Protein AF-0000000067761485 (afdb_homodimer)

Organism: Nicotiana tabacum (NCBI:txid4097)

Solvent-accessible surface area (backbone atoms only — not comparable to full-atom values): 23041 Å² total; per-residue (Å²): 137,83,84,80,79,81,81,82,82,84,79,76,82,77,78,78,77,75,72,77,78,75,75,75,73,74,71,74,75,68,74,68,75,71,76,64,80,69,80,56,74,63,83,71,89,63,51,71,66,57,36,44,76,72,41,30,45,80,42,67,62,71,76,93,59,56,58,68,50,45,39,50,38,38,38,71,71,69,41,77,80,68,60,59,71,55,48,50,51,26,56,70,44,40,75,46,44,23,32,30,28,34,59,90,77,69,37,60,41,24,35,31,33,29,26,37,30,79,41,52,40,35,37,49,44,72,75,42,47,27,75,93,56,56,94,72,54,50,56,57,43,32,49,42,52,45,52,28,52,44,36,71,62,55,38,74,41,43,33,36,76,36,52,64,89,50,44,75,68,42,40,84,74,31,35,35,69,35,63,95,54,28,38,28,28,34,59,43,81,69,74,74,68,79,120,136,85,83,80,79,81,84,83,84,82,78,77,83,77,78,80,76,74,72,77,77,76,75,74,73,74,71,73,76,70,76,68,74,70,78,65,78,69,79,56,74,60,81,73,90,63,52,71,66,59,35,43,76,72,40,29,44,82,41,68,63,71,75,91,57,56,58,69,50,46,40,49,38,39,39,71,72,70,41,77,79,67,60,58,70,54,49,52,50,26,57,71,44,40,74,45,43,21,31,29,27,34,60,91,77,71,38,60,40,25,35,31,34,28,26,36,28,80,39,52,39,35,36,51,45,73,75,43,48,27,74,93,54,57,93,72,55,49,56,57,44,32,48,43,53,42,52,29,52,43,36,71,62,56,38,73,40,43,32,36,74,36,52,65,89,50,45,76,68,40,38,85,74,32,34,35,69,36,63,95,54,27,37,27,28,35,58,44,83,70,74,74,67,78,122

Radius of gyration: 32.7 Å; Cα contacts (8 Å, |Δi|>4): 591; chains: 2; bounding box: 70×123×122 Å

Foldseek 3Di:
DDDPPDDDDDPDDPPPPPPPPPPPPPPPPPPPPPPDLPPLAQDAPADQVNCVVVQKHKDKACPLADQVLLQVQCVQVPHDRDDSVVVVVVRVQFDIKMWMARRVVRGTFFIKTWHDDLEAEIEIDDGTGRPVPPPPCRSVNGLNVRSSVCVVSVYDYYYYDDDPVCPVVCVVSPDDPCVVNNDDDDDDPPPPPPD/DPDPPDDDDDPDDPPPPPDPDPPPPPPPPPPPPPPDLPPLAQDAPADQVNCVVVQKHKDKACPLADQVLLQVQCVQVPHDRDDSVVVVVVRVQFDIKMWMARRVVRGTFFIKTWHDDLEAEIEIDDTTGRPVPPPPCRSVNGLNVRSSVCVVSVHDYYYYDDDPVCPVVCVVSPDDPCVVNNDDDDDDPPPPPPD

Secondary structure (DSSP, 8-state):
-----------------------------------------PPPSS-HHHHHHTTEEEE-SSTT--HHHHHHHHHHTTPPP--HHHHHHHHHT-SEEEEEEETTTTEEEEEEEEEE-SSSEEEEEEEEE-GGGTTSSHHHHHHHHHHHHHHHTT--EEEEEE-GGGHHHHGGGTEEESGGG-EEEEE--------/-----------------------------------------PPPSS-HHHHHHTTEEEE-SSTT--HHHHHHHHHHTTPPP--HHHHHHHHHT-SEEEEEEETTTTEEEEEEEEEE-SSSEEEEEEEEE-GGGTTSSHHHHHHHHHHHHHHHTT--EEEEEE-GGGHHHHGGGTEEESGGG-EEEEE--------

InterPro domains:
  IPR000182 GNAT domain [PF00583] (82-175)
  IPR000182 GNAT domain [PS51186] (57-193)
  IPR016181 Acyl-CoA N-acyltransferase [SSF55729] (62-179)
  IPR045039 Acetyltransferase NSI-like [PTHR43626] (25-191)

Nearest PDB structures (foldseek):
  7dal-assembly1_B  TM=9.305E-01  e=1.014E-16  Oryza sativa Japonica Group
  7daj-assembly1_B  TM=9.075E-01  e=1.014E-16  Oryza sativa Japonica Group
  7dai-assembly1_A-2  TM=9.243E-01  e=6.269E-16  Oryza sativa Japonica Group
  7dai-assembly2_C  TM=9.162E-01  e=4.833E-16  Oryza sativa Japonica Group
  6k5m-assembly1_A  TM=9.136E-01  e=2.302E-15  Oryza sativa Japonica Group

Sequence (390 aa):
MLLYNPISTHLPPTPLTLKPTTHHHHQNVTVSSQYQPIPTTVNISISDESLKSKGFNLHRSITNLNLDHLNSVFVAVGFPRRDTTKIQLALENTDSLAWIEYEKTKRPVAFARATGDGVFNAIIWDVVVDPNFQGIGLGKAVMERLVTELLEKGISNIALYSEPRVLGFYRPLGFVADPDGIRGMVYSRKKKKNRMLLYNPISTHLPPTPLTLKPTTHHHHQNVTVSSQYQPIPTTVNISISDESLKSKGFNLHRSITNLNLDHLNSVFVAVGFPRRDTTKIQLALENTDSLAWIEYEKTKRPVAFARATGDGVFNAIIWDVVVDPNFQGIGLGKAVMERLVTELLEKGISNIALYSEPRVLGFYRPLGFVADPDGIRGMVYSRKKKKNR

Structure (mmCIF, N/CA/C/O backbone):
data_AF-0000000067761485-model_v1
#
loop_
_entity.id
_entity.type
_entity.pdbx_description
1 polymer 'Uncharacterized N-acetyltransferase ycf52-like'
#
loop_
_atom_site.group_PDB
_atom_site.id
_atom_site.type_symbol
_atom_site.label_atom_id
_atom_site.label_alt_id
_atom_site.label_comp_id
_atom_site.label_asym_id
_atom_site.label_entity_id
_atom_site.label_seq_id
_atom_site.pdbx_PDB_ins_code
_atom_site.Cartn_x
_atom_site.Cartn_y
_atom_site.Cartn_z
_atom_site.occupancy
_atom_site.B_iso_or_equiv
_atom_site.auth_seq_id
_atom_site.auth_comp_id
_atom_site.auth_asym_id
_atom_site.auth_atom_id
_atom_site.pdbx_PDB_model_num
ATOM 1 N N . MET A 1 1 ? -43.531 90.25 -30.109 1 25.42 1 MET A N 1
ATOM 2 C CA . MET A 1 1 ? -44.312 89.812 -28.953 1 25.42 1 MET A CA 1
ATOM 3 C C . MET A 1 1 ? -44.219 88.312 -28.75 1 25.42 1 MET A C 1
ATOM 5 O O . MET A 1 1 ? -44.844 87.562 -29.453 1 25.42 1 MET A O 1
ATOM 9 N N . LEU A 1 2 ? -43 87.812 -28.594 1 27.84 2 LEU A N 1
ATOM 10 C CA . LEU A 1 2 ? -42.344 86.5 -28.812 1 27.84 2 LEU A CA 1
ATOM 11 C C . LEU A 1 2 ? -42.812 85.5 -27.781 1 27.84 2 LEU A C 1
ATOM 13 O O . LEU A 1 2 ? -42.719 85.75 -26.578 1 27.84 2 LEU A O 1
ATOM 17 N N . LEU A 1 3 ? -43.719 84.5 -28.078 1 25.3 3 LEU A N 1
ATOM 18 C CA . LEU A 1 3 ? -44.625 83.562 -27.438 1 25.3 3 LEU A CA 1
ATOM 19 C C . LEU A 1 3 ? -43.812 82.5 -26.656 1 25.3 3 LEU A C 1
ATOM 21 O O . LEU A 1 3 ? -42.906 81.875 -27.188 1 25.3 3 LEU A O 1
ATOM 25 N N . TYR A 1 4 ? -43.625 82.5 -25.25 1 27.23 4 TYR A N 1
ATOM 26 C CA . TYR A 1 4 ? -42.938 81.875 -24.109 1 27.23 4 TYR A CA 1
ATOM 27 C C . TYR A 1 4 ? -43.438 80.5 -23.844 1 27.23 4 TYR A C 1
ATOM 29 O O . TYR A 1 4 ? -44.469 80.312 -23.219 1 27.23 4 TYR A O 1
ATOM 37 N N . ASN A 1 5 ? -43.406 79.562 -24.844 1 27.47 5 ASN A N 1
ATOM 38 C CA . ASN A 1 5 ? -44.125 78.25 -24.672 1 27.47 5 ASN A CA 1
ATOM 39 C C . ASN A 1 5 ? -43.562 77.438 -23.5 1 27.47 5 ASN A C 1
ATOM 41 O O . ASN A 1 5 ? -42.344 77.25 -23.422 1 27.47 5 ASN A O 1
ATOM 45 N N . PRO A 1 6 ? -44.281 77.188 -22.359 1 28.16 6 PRO A N 1
ATOM 46 C CA . PRO A 1 6 ? -43.969 76.688 -21.016 1 28.16 6 PRO A CA 1
ATOM 47 C C . PRO A 1 6 ? -43.625 75.188 -21 1 28.16 6 PRO A C 1
ATOM 49 O O . PRO A 1 6 ? -44.406 74.375 -21.484 1 28.16 6 PRO A O 1
ATOM 52 N N . ILE A 1 7 ? -42.438 74.688 -21.234 1 29.56 7 ILE A N 1
ATOM 53 C CA . ILE A 1 7 ? -41.938 73.375 -21.469 1 29.56 7 ILE A CA 1
ATOM 54 C C . ILE A 1 7 ? -42.188 72.5 -20.234 1 29.56 7 ILE A C 1
ATOM 56 O O . ILE A 1 7 ? -41.75 72.812 -19.125 1 29.56 7 ILE A O 1
ATOM 60 N N . SER A 1 8 ? -43.25 71.688 -20.266 1 24.09 8 SER A N 1
ATOM 61 C CA . SER A 1 8 ? -43.938 70.875 -19.266 1 24.09 8 SER A CA 1
ATOM 62 C C . SER A 1 8 ? -42.969 70 -18.516 1 24.09 8 SER A C 1
ATOM 64 O O . SER A 1 8 ? -41.844 69.812 -18.938 1 24.09 8 SER A O 1
ATOM 66 N N . THR A 1 9 ? -43.438 68.688 -18.094 1 26.67 9 THR A N 1
ATOM 67 C CA . THR A 1 9 ? -43.75 67.938 -16.875 1 26.67 9 THR A CA 1
ATOM 68 C C . THR A 1 9 ? -42.625 66.938 -16.594 1 26.67 9 THR A C 1
ATOM 70 O O . THR A 1 9 ? -42.031 66.375 -17.531 1 26.67 9 THR A O 1
ATOM 73 N N . HIS A 1 10 ? -42.062 66.875 -15.391 1 27.86 10 HIS A N 1
ATOM 74 C CA . HIS A 1 10 ? -41 66.25 -14.633 1 27.86 10 HIS A CA 1
ATOM 75 C C . HIS A 1 10 ? -41.219 64.75 -14.484 1 27.86 10 HIS A C 1
ATOM 77 O O . HIS A 1 10 ? -42.188 64.312 -13.898 1 27.86 10 HIS A O 1
ATOM 83 N N . LEU A 1 11 ? -41.031 63.875 -15.523 1 31.2 11 LEU A N 1
ATOM 84 C CA . LEU A 1 11 ? -41.312 62.438 -15.422 1 31.2 11 LEU A CA 1
ATOM 85 C C . LEU A 1 11 ? -40.5 61.812 -14.281 1 31.2 11 LEU A C 1
ATOM 87 O O . LEU A 1 11 ? -39.312 62.094 -14.117 1 31.2 11 LEU A O 1
ATOM 91 N N . PRO A 1 12 ? -41.156 61.281 -13.211 1 31.52 12 PRO A N 1
ATOM 92 C CA . PRO A 1 12 ? -40.562 60.812 -11.961 1 31.52 12 PRO A CA 1
ATOM 93 C C . PRO A 1 12 ? -39.625 59.625 -12.156 1 31.52 12 PRO A C 1
ATOM 95 O O . PRO A 1 12 ? -39.812 58.844 -13.109 1 31.52 12 PRO A O 1
ATOM 98 N N . PRO A 1 13 ? -38.406 59.562 -11.695 1 29.45 13 PRO A N 1
ATOM 99 C CA . PRO A 1 13 ? -37.375 58.562 -11.914 1 29.45 13 PRO A CA 1
ATOM 100 C C . PRO A 1 13 ? -37.75 57.188 -11.32 1 29.45 13 PRO A C 1
ATOM 102 O O . PRO A 1 13 ? -38.344 57.156 -10.242 1 29.45 13 PRO A O 1
ATOM 105 N N . THR A 1 14 ? -38.344 56.219 -12.062 1 31.34 14 THR A N 1
ATOM 106 C CA . THR A 1 14 ? -38.75 54.875 -11.617 1 31.34 14 THR A CA 1
ATOM 107 C C . THR A 1 14 ? -37.625 54.156 -10.914 1 31.34 14 THR A C 1
ATOM 109 O O . THR A 1 14 ? -36.5 54.062 -11.445 1 31.34 14 THR A O 1
ATOM 112 N N . PRO A 1 15 ? -37.688 54 -9.594 1 31.09 15 PRO A N 1
ATOM 113 C CA . PRO A 1 15 ? -36.625 53.406 -8.781 1 31.09 15 PRO A CA 1
ATOM 114 C C . PRO A 1 15 ? -36.312 51.969 -9.172 1 31.09 15 PRO A C 1
ATOM 116 O O . PRO A 1 15 ? -37.25 51.188 -9.453 1 31.09 15 PRO A O 1
ATOM 119 N N . LEU A 1 16 ? -35.312 51.688 -9.93 1 30.55 16 LEU A N 1
ATOM 120 C CA . LEU A 1 16 ? -34.844 50.344 -10.336 1 30.55 16 LEU A CA 1
ATOM 121 C C . LEU A 1 16 ? -34.625 49.469 -9.117 1 30.55 16 LEU A C 1
ATOM 123 O O . LEU A 1 16 ? -33.812 49.781 -8.242 1 30.55 16 LEU A O 1
ATOM 127 N N . THR A 1 17 ? -35.688 48.812 -8.617 1 26.38 17 THR A N 1
ATOM 128 C CA . THR A 1 17 ? -35.594 47.875 -7.52 1 26.38 17 THR A CA 1
ATOM 129 C C . THR A 1 17 ? -34.594 46.75 -7.848 1 26.38 17 THR A C 1
ATOM 131 O O . THR A 1 17 ? -34.719 46.094 -8.875 1 26.38 17 THR A O 1
ATOM 134 N N . LEU A 1 18 ? -33.375 46.906 -7.566 1 26.84 18 LEU A N 1
ATOM 135 C CA . LEU A 1 18 ? -32.344 45.875 -7.699 1 26.84 18 LEU A CA 1
ATOM 136 C C . LEU A 1 18 ? -32.75 44.594 -7.02 1 26.84 18 LEU A C 1
ATOM 138 O O . LEU A 1 18 ? -33.094 44.562 -5.832 1 26.84 18 LEU A O 1
ATOM 142 N N . LYS A 1 19 ? -33.375 43.688 -7.773 1 30.88 19 LYS A N 1
ATOM 143 C CA . LYS A 1 19 ? -33.719 42.344 -7.258 1 30.88 19 LYS A CA 1
ATOM 144 C C . LYS A 1 19 ? -32.531 41.719 -6.559 1 30.88 19 LYS A C 1
ATOM 146 O O . LYS A 1 19 ? -31.438 41.688 -7.098 1 30.88 19 LYS A O 1
ATOM 151 N N . PRO A 1 20 ? -32.625 41.594 -5.262 1 26.75 20 PRO A N 1
ATOM 152 C CA . PRO A 1 20 ? -31.562 40.938 -4.527 1 26.75 20 PRO A CA 1
ATOM 153 C C . PRO A 1 20 ? -31.141 39.625 -5.172 1 26.75 20 PRO A C 1
ATOM 155 O O . PRO A 1 20 ? -31.938 38.969 -5.871 1 26.75 20 PRO A O 1
ATOM 158 N N . THR A 1 21 ? -29.812 39.5 -5.551 1 28.03 21 THR A N 1
ATOM 159 C CA . THR A 1 21 ? -29.141 38.312 -6.059 1 28.03 21 THR A CA 1
ATOM 160 C C . THR A 1 21 ? -29.547 37.094 -5.262 1 28.03 21 THR A C 1
ATOM 162 O O . THR A 1 21 ? -29.594 37.125 -4.031 1 28.03 21 THR A O 1
ATOM 165 N N . THR A 1 22 ? -30.281 36.219 -5.941 1 28.34 22 THR A N 1
ATOM 166 C CA . THR A 1 22 ? -30.703 34.875 -5.551 1 28.34 22 THR A CA 1
ATOM 167 C C . THR A 1 22 ? -29.594 34.156 -4.77 1 28.34 22 THR A C 1
ATOM 169 O O . THR A 1 22 ? -28.422 34.219 -5.164 1 28.34 22 THR A O 1
ATOM 172 N N . HIS A 1 23 ? -29.781 34.156 -3.459 1 26.48 23 HIS A N 1
ATOM 173 C CA . HIS A 1 23 ? -29 33.281 -2.592 1 26.48 23 HIS A CA 1
ATOM 174 C C . HIS A 1 23 ? -28.797 31.906 -3.234 1 26.48 23 HIS A C 1
ATOM 176 O O . HIS A 1 23 ? -29.75 31.25 -3.645 1 26.48 23 HIS A O 1
ATOM 182 N N . HIS A 1 24 ? -27.703 31.781 -4.027 1 27.67 24 HIS A N 1
ATOM 183 C CA . HIS A 1 24 ? -27.312 30.453 -4.461 1 27.67 24 HIS A CA 1
ATOM 184 C C . HIS A 1 24 ? -27.406 29.438 -3.318 1 27.67 24 HIS A C 1
ATOM 186 O O . HIS A 1 24 ? -26.828 29.656 -2.25 1 27.67 24 HIS A O 1
ATOM 192 N N . HIS A 1 25 ? -28.594 28.891 -3.143 1 26.94 25 HIS A N 1
ATOM 193 C CA . HIS A 1 25 ? -28.703 27.703 -2.285 1 26.94 25 HIS A CA 1
ATOM 194 C C . HIS A 1 25 ? -27.516 26.766 -2.471 1 26.94 25 HIS A C 1
ATOM 196 O O . HIS A 1 25 ? -27.219 26.344 -3.594 1 26.94 25 HIS A O 1
ATOM 202 N N . HIS A 1 26 ? -26.453 27 -1.711 1 24.78 26 HIS A N 1
ATOM 203 C CA . HIS A 1 26 ? -25.469 25.938 -1.562 1 24.78 26 HIS A CA 1
ATOM 204 C C . HIS A 1 26 ? -26.141 24.594 -1.338 1 24.78 26 HIS A C 1
ATOM 206 O O . HIS A 1 26 ? -26.781 24.375 -0.309 1 24.78 26 HIS A O 1
ATOM 212 N N . GLN A 1 27 ? -26.734 24.062 -2.416 1 26.06 27 GLN A N 1
ATOM 213 C CA . GLN A 1 27 ? -27.109 22.672 -2.246 1 26.06 27 GLN A CA 1
ATOM 214 C C . GLN A 1 27 ? -26.016 21.891 -1.521 1 26.06 27 GLN A C 1
ATOM 216 O O . GLN A 1 27 ? -24.859 21.891 -1.953 1 26.06 27 GLN A O 1
ATOM 221 N N . ASN A 1 28 ? -26.141 21.828 -0.253 1 23.7 28 ASN A N 1
ATOM 222 C CA . ASN A 1 28 ? -25.375 20.859 0.53 1 23.7 28 ASN A CA 1
ATOM 223 C C . ASN A 1 28 ? -25.359 19.5 -0.137 1 23.7 28 ASN A C 1
ATOM 225 O O . ASN A 1 28 ? -26.391 18.828 -0.243 1 23.7 28 ASN A O 1
ATOM 229 N N . VAL A 1 29 ? -24.594 19.406 -1.19 1 27.92 29 VAL A N 1
ATOM 230 C CA . VAL A 1 29 ? -24.391 18.031 -1.651 1 27.92 29 VAL A CA 1
ATOM 231 C C . VAL A 1 29 ? -23.984 17.156 -0.479 1 27.92 29 VAL A C 1
ATOM 233 O O . VAL A 1 29 ? -22.875 17.297 0.059 1 27.92 29 VAL A O 1
ATOM 236 N N . THR A 1 30 ? -24.938 16.859 0.343 1 25.34 30 THR A N 1
ATOM 237 C CA . THR A 1 30 ? -24.703 15.773 1.286 1 25.34 30 THR A CA 1
ATOM 238 C C . THR A 1 30 ? -24.125 14.555 0.574 1 25.34 30 THR A C 1
ATOM 240 O O . THR A 1 30 ? -24.781 13.977 -0.3 1 25.34 30 THR A O 1
ATOM 243 N N . VAL A 1 31 ? -22.922 14.555 0.297 1 27.22 31 VAL A N 1
ATOM 244 C CA . VAL A 1 31 ? -22.297 13.281 -0.046 1 27.22 31 VAL A CA 1
ATOM 245 C C . VAL A 1 31 ? -22.703 12.219 0.979 1 27.22 31 VAL A C 1
ATOM 247 O O . VAL A 1 31 ? -22.25 12.266 2.129 1 27.22 31 VAL A O 1
ATOM 250 N N . SER A 1 32 ? -23.969 11.898 1.046 1 27.77 32 SER A N 1
ATOM 251 C CA . SER A 1 32 ? -24.297 10.68 1.787 1 27.77 32 SER A CA 1
ATOM 252 C C . SER A 1 32 ? -23.375 9.539 1.411 1 27.77 32 SER A C 1
ATOM 254 O O . SER A 1 32 ? -23.312 9.125 0.251 1 27.77 32 SER A O 1
ATOM 256 N N . SER A 1 33 ? -22.234 9.508 1.955 1 30.05 33 SER A N 1
ATOM 257 C CA . SER A 1 33 ? -21.469 8.273 1.866 1 30.05 33 SER A CA 1
ATOM 258 C C . SER A 1 33 ? -22.312 7.062 2.246 1 30.05 33 SER A C 1
ATOM 260 O O . SER A 1 33 ? -22.594 6.836 3.426 1 30.05 33 SER A O 1
ATOM 262 N N . GLN A 1 34 ? -23.453 6.875 1.563 1 30.2 34 GLN A N 1
ATOM 263 C CA . GLN A 1 34 ? -24.094 5.574 1.754 1 30.2 34 GLN A CA 1
ATOM 264 C C . GLN A 1 34 ? -23.062 4.453 1.766 1 30.2 34 GLN A C 1
ATOM 266 O O . GLN A 1 34 ? -22.344 4.242 0.78 1 30.2 34 GLN A O 1
ATOM 271 N N . TYR A 1 35 ? -22.516 4.176 2.852 1 32.94 35 TYR A N 1
ATOM 272 C CA . TYR A 1 35 ? -21.75 2.959 3.082 1 32.94 35 TYR A CA 1
ATOM 273 C C . TYR A 1 35 ? -22.5 1.732 2.58 1 32.94 35 TYR A C 1
ATOM 275 O O . TYR A 1 35 ? -23.5 1.332 3.168 1 32.94 35 TYR A O 1
ATOM 283 N N . GLN A 1 36 ? -22.906 1.582 1.384 1 38.5 36 GLN A N 1
ATOM 284 C CA . GLN A 1 36 ? -23.469 0.296 0.985 1 38.5 36 GLN A CA 1
ATOM 285 C C . GLN A 1 36 ? -22.578 -0.857 1.419 1 38.5 36 GLN A C 1
ATOM 287 O O . GLN A 1 36 ? -21.344 -0.773 1.304 1 38.5 36 GLN A O 1
ATOM 292 N N . PRO A 1 37 ? -23.125 -1.76 2.207 1 41 37 PRO A N 1
ATOM 293 C CA . PRO A 1 37 ? -22.344 -2.943 2.561 1 41 37 PRO A CA 1
ATOM 294 C C . PRO A 1 37 ? -21.688 -3.596 1.35 1 41 37 PRO A C 1
ATOM 296 O O . PRO A 1 37 ? -22.328 -3.768 0.309 1 41 37 PRO A O 1
ATOM 299 N N . ILE A 1 38 ? -20.531 -3.385 1.12 1 47.94 38 ILE A N 1
ATOM 300 C CA . ILE A 1 38 ? -19.766 -4.047 0.068 1 47.94 38 ILE A CA 1
ATOM 301 C C . ILE A 1 38 ? -20.047 -5.547 0.089 1 47.94 38 ILE A C 1
ATOM 303 O O . ILE A 1 38 ? -19.906 -6.199 1.125 1 47.94 38 ILE A O 1
ATOM 307 N N . PRO A 1 39 ? -20.969 -6.02 -0.727 1 50.25 39 PRO A N 1
ATOM 308 C CA . PRO A 1 39 ? -21.109 -7.477 -0.746 1 50.25 39 PRO A CA 1
ATOM 309 C C . PRO A 1 39 ? -19.766 -8.203 -0.642 1 50.25 39 PRO A C 1
ATOM 311 O O . PRO A 1 39 ? -18.812 -7.848 -1.343 1 50.25 39 PRO A O 1
ATOM 314 N N . THR A 1 40 ? -19.453 -8.75 0.459 1 55.56 40 THR A N 1
ATOM 315 C CA . THR A 1 40 ? -18.219 -9.383 0.901 1 55.56 40 THR A CA 1
ATOM 316 C C . THR A 1 40 ? -17.875 -10.578 0.011 1 55.56 40 THR A C 1
ATOM 318 O O . THR A 1 40 ? -16.797 -11.156 0.133 1 55.56 40 THR A O 1
ATOM 321 N N . THR A 1 41 ? -18.906 -11.031 -0.809 1 60.66 41 THR A N 1
ATOM 322 C CA . THR A 1 41 ? -18.547 -12.359 -1.295 1 60.66 41 THR A CA 1
ATOM 323 C C . THR A 1 41 ? -18 -12.289 -2.715 1 60.66 41 THR A C 1
ATOM 325 O O . THR A 1 41 ? -18.625 -11.703 -3.602 1 60.66 41 THR A O 1
ATOM 328 N N . VAL A 1 42 ? -16.688 -12.406 -2.82 1 67.56 42 VAL A N 1
ATOM 329 C CA . VAL A 1 42 ? -16.062 -12.633 -4.117 1 67.56 42 VAL A CA 1
ATOM 330 C C . VAL A 1 42 ? -16.453 -14.008 -4.648 1 67.56 42 VAL A C 1
ATOM 332 O O . VAL A 1 42 ? -16.453 -14.992 -3.906 1 67.56 42 VAL A O 1
ATOM 335 N N . ASN A 1 43 ? -17.031 -13.992 -5.859 1 77.12 43 ASN A N 1
ATOM 336 C CA . ASN A 1 43 ? -17.312 -15.273 -6.5 1 77.12 43 ASN A CA 1
ATOM 337 C C . ASN A 1 43 ? -16.031 -16.031 -6.805 1 77.12 43 ASN A C 1
ATOM 339 O O . ASN A 1 43 ? -15.125 -15.508 -7.453 1 77.12 43 ASN A O 1
ATOM 343 N N . ILE A 1 44 ? -15.906 -17.234 -6.227 1 84.69 44 ILE A N 1
ATOM 344 C CA . ILE A 1 44 ? -14.742 -18.078 -6.426 1 84.69 44 ILE A CA 1
ATOM 345 C C . ILE A 1 44 ? -14.898 -18.875 -7.723 1 84.69 44 ILE A C 1
ATOM 347 O O . ILE A 1 44 ? -15.828 -19.688 -7.852 1 84.69 44 ILE A O 1
ATOM 351 N N . SER A 1 45 ? -13.984 -18.594 -8.641 1 90.81 45 SER A N 1
ATOM 352 C CA . SER A 1 45 ? -14.055 -19.219 -9.969 1 90.81 45 SER A CA 1
ATOM 353 C C . SER A 1 45 ? -13.664 -20.688 -9.914 1 90.81 45 SER A C 1
ATOM 355 O O . SER A 1 45 ? -14.25 -21.516 -10.617 1 90.81 45 SER A O 1
ATOM 357 N N . ILE A 1 46 ? -12.641 -21.109 -9.164 1 94.38 46 ILE A N 1
ATOM 358 C CA . ILE A 1 46 ? -12.18 -22.484 -8.984 1 94.38 46 ILE A CA 1
ATOM 359 C C . ILE A 1 46 ? -12.164 -22.828 -7.5 1 94.38 46 ILE A C 1
ATOM 361 O O . ILE A 1 46 ? -11.492 -22.172 -6.707 1 94.38 46 ILE A O 1
ATOM 365 N N . SER A 1 47 ? -12.891 -23.828 -7.156 1 94.62 47 SER A N 1
ATOM 366 C CA . SER A 1 47 ? -12.953 -24.234 -5.754 1 94.62 47 SER A CA 1
ATOM 367 C C . SER A 1 47 ? -11.648 -24.875 -5.301 1 94.62 47 SER A C 1
ATOM 369 O O . SER A 1 47 ? -10.844 -25.297 -6.129 1 94.62 47 SER A O 1
ATOM 371 N N . ASP A 1 48 ? -11.484 -24.938 -3.967 1 95 48 ASP A N 1
ATOM 372 C CA . ASP A 1 48 ? -10.312 -25.609 -3.42 1 95 48 ASP A CA 1
ATOM 373 C C . ASP A 1 48 ? -10.289 -27.078 -3.797 1 95 48 ASP A C 1
ATOM 375 O O . ASP A 1 48 ? -9.227 -27.641 -4.066 1 95 48 ASP A O 1
ATOM 379 N N . GLU A 1 49 ? -11.406 -27.656 -3.762 1 95.5 49 GLU A N 1
ATOM 380 C CA . GLU A 1 49 ? -11.531 -29.062 -4.137 1 95.5 49 GLU A CA 1
ATOM 381 C C . GLU A 1 49 ? -11.125 -29.281 -5.59 1 95.5 49 GLU A C 1
ATOM 383 O O . GLU A 1 49 ? -10.445 -30.25 -5.906 1 95.5 49 GLU A O 1
ATOM 388 N N . SER A 1 50 ? -11.57 -28.422 -6.43 1 96.88 50 SER A N 1
ATOM 389 C CA . SER A 1 50 ? -11.219 -28.516 -7.844 1 96.88 50 SER A CA 1
ATOM 390 C C . SER A 1 50 ? -9.719 -28.344 -8.047 1 96.88 50 SER A C 1
ATOM 392 O O . SER A 1 50 ? -9.102 -29.062 -8.836 1 96.88 50 SER A O 1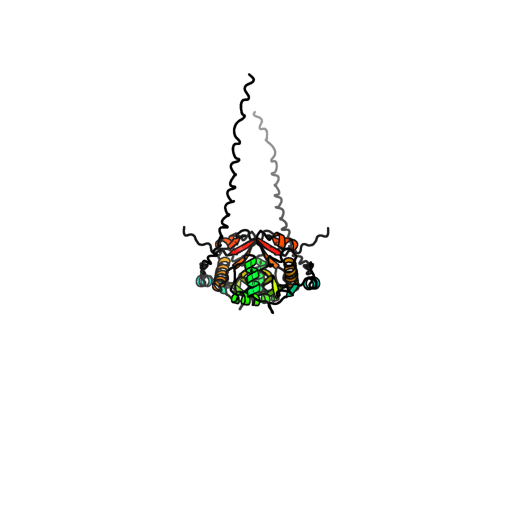
ATOM 394 N N . LEU A 1 51 ? -9.117 -27.391 -7.359 1 97.81 51 LEU A N 1
ATOM 395 C CA . LEU A 1 51 ? -7.676 -27.219 -7.422 1 97.81 51 LEU A CA 1
ATOM 396 C C . LEU A 1 51 ? -6.949 -28.484 -6.992 1 97.81 51 LEU A C 1
ATOM 398 O O . LEU A 1 51 ? -6.066 -28.969 -7.699 1 97.81 51 LEU A O 1
ATOM 402 N N . LYS A 1 52 ? -7.414 -29.047 -5.906 1 97.62 52 LYS A N 1
ATOM 403 C CA . LYS A 1 52 ? -6.785 -30.25 -5.355 1 97.62 52 LYS A CA 1
ATOM 404 C C . LYS A 1 52 ? -6.887 -31.422 -6.328 1 97.62 52 LYS A C 1
ATOM 406 O O . LYS A 1 52 ? -5.926 -32.156 -6.508 1 97.62 52 LYS A O 1
ATOM 411 N N . SER A 1 53 ? -8.023 -31.547 -6.926 1 97.69 53 SER A N 1
ATOM 412 C CA . SER A 1 53 ? -8.242 -32.625 -7.859 1 97.69 53 SER A CA 1
ATOM 413 C C . SER A 1 53 ? -7.309 -32.531 -9.062 1 97.69 53 SER A C 1
ATOM 415 O O . SER A 1 53 ? -7.031 -33.531 -9.719 1 97.69 53 SER A O 1
ATOM 417 N N . LYS A 1 54 ? -6.812 -31.328 -9.336 1 97.81 54 LYS A N 1
ATOM 418 C CA . LYS A 1 54 ? -5.922 -31.094 -10.469 1 97.81 54 LYS A CA 1
ATOM 419 C C . LYS A 1 54 ? -4.461 -31.078 -10.023 1 97.81 54 LYS A C 1
ATOM 421 O O . LYS A 1 54 ? -3.572 -30.734 -10.812 1 97.81 54 LYS A O 1
ATOM 426 N N . GLY A 1 55 ? -4.238 -31.344 -8.75 1 98.31 55 GLY A N 1
ATOM 427 C CA . GLY A 1 55 ? -2.881 -31.469 -8.242 1 98.31 55 GLY A CA 1
ATOM 428 C C . GLY A 1 55 ? -2.338 -30.156 -7.688 1 98.31 55 GLY A C 1
ATOM 429 O O . GLY A 1 55 ? -1.122 -29.984 -7.566 1 98.31 55 GLY A O 1
ATOM 430 N N . PHE A 1 56 ? -3.279 -29.281 -7.426 1 98.75 56 PHE A N 1
ATOM 431 C CA . PHE A 1 56 ? -2.883 -27.984 -6.883 1 98.75 56 PHE A CA 1
ATOM 432 C C . PHE A 1 56 ? -3.389 -27.812 -5.457 1 98.75 56 PHE A C 1
ATOM 434 O O . PHE A 1 56 ? -4.574 -28.031 -5.184 1 98.75 56 PHE A O 1
ATOM 441 N N . ASN A 1 57 ? -2.447 -27.453 -4.531 1 98.5 57 ASN A N 1
ATOM 442 C CA . ASN A 1 57 ? -2.809 -27.219 -3.135 1 98.5 57 ASN A CA 1
ATOM 443 C C . ASN A 1 57 ? -2.725 -25.75 -2.768 1 98.5 57 ASN A C 1
ATOM 445 O O . ASN A 1 57 ? -1.687 -25.109 -2.965 1 98.5 57 ASN A O 1
ATOM 449 N N . LEU A 1 58 ? -3.793 -25.234 -2.211 1 98.38 58 LEU A N 1
ATOM 450 C CA . LEU A 1 58 ? -3.846 -23.828 -1.804 1 98.38 58 LEU A CA 1
ATOM 451 C C . LEU A 1 58 ? -3.367 -23.672 -0.366 1 98.38 58 LEU A C 1
ATOM 453 O O . LEU A 1 58 ? -3.771 -24.422 0.519 1 98.38 58 LEU A O 1
ATOM 457 N N . HIS A 1 59 ? -2.471 -22.734 -0.139 1 98.5 59 HIS A N 1
ATOM 458 C CA . HIS A 1 59 ? -1.944 -22.406 1.181 1 98.5 59 HIS A CA 1
ATOM 459 C C . HIS A 1 59 ? -2.195 -20.938 1.528 1 98.5 59 HIS A C 1
ATOM 461 O O . HIS A 1 59 ? -2.178 -20.078 0.647 1 98.5 59 HIS A O 1
ATOM 467 N N . ARG A 1 60 ? -2.342 -20.625 2.883 1 97.94 60 ARG A N 1
ATOM 468 C CA . ARG A 1 60 ? -2.646 -19.281 3.334 1 97.94 60 ARG A CA 1
ATOM 469 C C . ARG A 1 60 ? -1.645 -18.812 4.387 1 97.94 60 ARG A C 1
ATOM 471 O O . ARG A 1 60 ? -1.884 -17.828 5.086 1 97.94 60 ARG A O 1
ATOM 478 N N . SER A 1 61 ? -0.59 -19.578 4.582 1 97.94 61 SER A N 1
ATOM 479 C CA . SER A 1 61 ? 0.506 -19.203 5.473 1 97.94 61 SER A CA 1
ATOM 480 C C . SER A 1 61 ? 1.859 -19.5 4.836 1 97.94 61 SER A C 1
ATOM 482 O O . SER A 1 61 ? 1.932 -20.156 3.795 1 97.94 61 SER A O 1
ATOM 484 N N . ILE A 1 62 ? 2.809 -19 5.465 1 98.25 62 ILE A N 1
ATOM 485 C CA . ILE A 1 62 ? 4.141 -19.172 4.898 1 98.25 62 ILE A CA 1
ATOM 486 C C . ILE A 1 62 ? 4.695 -20.531 5.32 1 98.25 62 ILE A C 1
ATOM 488 O O . ILE A 1 62 ? 5.801 -20.906 4.922 1 98.25 62 ILE A O 1
ATOM 492 N N . THR A 1 63 ? 3.93 -21.25 6.082 1 96.81 63 THR A N 1
ATOM 493 C CA . THR A 1 63 ? 4.363 -22.578 6.512 1 96.81 63 THR A CA 1
ATOM 494 C C . THR A 1 63 ? 4.656 -23.469 5.305 1 96.81 63 THR A C 1
ATOM 496 O O . THR A 1 63 ? 3.877 -23.5 4.352 1 96.81 63 THR A O 1
ATOM 499 N N . ASN A 1 64 ? 5.809 -24.109 5.23 1 96.19 64 ASN A N 1
ATOM 500 C CA . ASN A 1 64 ? 6.258 -25.062 4.223 1 96.19 64 ASN A CA 1
ATOM 501 C C . ASN A 1 64 ? 6.57 -24.375 2.896 1 96.19 64 ASN A C 1
ATOM 503 O O . ASN A 1 64 ? 6.773 -25.031 1.88 1 96.19 64 ASN A O 1
ATOM 507 N N . LEU A 1 65 ? 6.516 -23.062 2.871 1 98.69 65 LEU A N 1
ATOM 508 C CA . LEU A 1 65 ? 6.898 -22.344 1.659 1 98.69 65 LEU A CA 1
ATOM 509 C C . LEU A 1 65 ? 8.414 -22.25 1.539 1 98.69 65 LEU A C 1
ATOM 511 O O . LEU A 1 65 ? 9.07 -21.609 2.369 1 98.69 65 LEU A O 1
ATOM 515 N N . ASN A 1 66 ? 8.914 -22.938 0.573 1 98.75 66 ASN A N 1
ATOM 516 C CA . ASN A 1 66 ? 10.336 -22.797 0.29 1 98.75 66 ASN A CA 1
ATOM 517 C C . ASN A 1 66 ? 10.648 -21.453 -0.39 1 98.75 66 ASN A C 1
ATOM 519 O O . ASN A 1 66 ? 10.242 -21.234 -1.533 1 98.75 66 ASN A O 1
ATOM 523 N N . LEU A 1 67 ? 11.469 -20.656 0.23 1 98.81 67 LEU A N 1
ATOM 524 C CA . LEU A 1 67 ? 11.664 -19.281 -0.221 1 98.81 67 LEU A CA 1
ATOM 525 C C . LEU A 1 67 ? 12.562 -19.234 -1.453 1 98.81 67 LEU A C 1
ATOM 527 O O . LEU A 1 67 ? 12.43 -18.344 -2.289 1 98.81 67 LEU A O 1
ATOM 531 N N . ASP A 1 68 ? 13.461 -20.141 -1.594 1 98.75 68 ASP A N 1
ATOM 532 C CA . ASP A 1 68 ? 14.258 -20.219 -2.816 1 98.75 68 ASP A CA 1
ATOM 533 C C . ASP A 1 68 ? 13.375 -20.547 -4.02 1 98.75 68 ASP A C 1
ATOM 535 O O . ASP A 1 68 ? 13.57 -20 -5.109 1 98.75 68 ASP A O 1
ATOM 539 N N . HIS A 1 69 ? 12.445 -21.453 -3.816 1 98.88 69 HIS A N 1
ATOM 540 C CA . HIS A 1 69 ? 11.516 -21.797 -4.887 1 98.88 69 HIS A CA 1
ATOM 541 C C . HIS A 1 69 ? 10.625 -20.609 -5.246 1 98.88 69 HIS A C 1
ATOM 543 O O . HIS A 1 69 ? 10.391 -20.344 -6.43 1 98.88 69 HIS A O 1
ATOM 549 N N . LEU A 1 70 ? 10.141 -19.922 -4.262 1 98.88 70 LEU A N 1
ATOM 550 C CA . LEU A 1 70 ? 9.352 -18.734 -4.539 1 98.88 70 LEU A CA 1
ATOM 551 C C . LEU A 1 70 ? 10.172 -17.703 -5.309 1 98.88 70 LEU A C 1
ATOM 553 O O . LEU A 1 70 ? 9.695 -17.125 -6.289 1 98.88 70 LEU A O 1
ATOM 557 N N . ASN A 1 71 ? 11.383 -17.562 -4.863 1 98.81 71 ASN A N 1
ATOM 558 C CA . ASN A 1 71 ? 12.281 -16.625 -5.535 1 98.81 71 ASN A CA 1
ATOM 559 C C . ASN A 1 71 ? 12.477 -17 -7 1 98.81 71 ASN A C 1
ATOM 561 O O . ASN A 1 71 ? 12.539 -16.125 -7.867 1 98.81 71 ASN A O 1
ATOM 565 N N . SER A 1 72 ? 12.57 -18.234 -7.266 1 98.69 72 SER A N 1
ATOM 566 C CA . SER A 1 72 ? 12.719 -18.703 -8.641 1 98.69 72 SER A CA 1
ATOM 567 C C . SER A 1 72 ? 11.5 -18.344 -9.477 1 98.69 72 SER A C 1
ATOM 569 O O . SER A 1 72 ? 11.617 -18.078 -10.672 1 98.69 72 SER A O 1
ATOM 571 N N 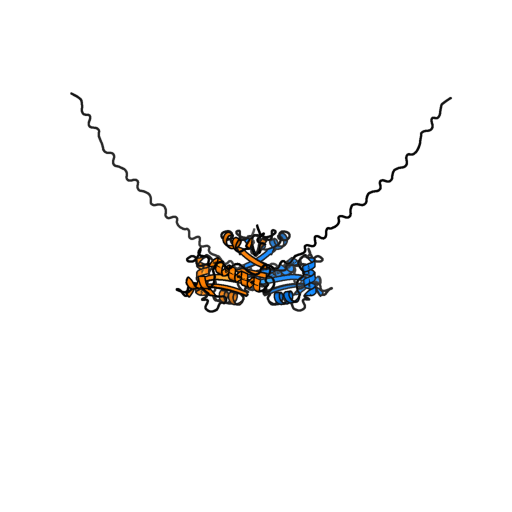. VAL A 1 73 ? 10.312 -18.406 -8.914 1 98.81 73 VAL A N 1
ATOM 572 C CA . VAL A 1 73 ? 9.102 -18 -9.617 1 98.81 73 VAL A CA 1
ATOM 573 C C . VAL A 1 73 ? 9.164 -16.5 -9.922 1 98.81 73 VAL A C 1
ATOM 575 O O . VAL A 1 73 ? 8.836 -16.078 -11.031 1 98.81 73 VAL A O 1
ATOM 578 N N . PHE A 1 74 ? 9.617 -15.719 -8.898 1 98.56 74 PHE A N 1
ATOM 579 C CA . PHE A 1 74 ? 9.781 -14.289 -9.117 1 98.56 74 PHE A CA 1
ATOM 580 C C . PHE A 1 74 ? 10.68 -14.023 -10.32 1 98.56 74 PHE A C 1
ATOM 582 O O . PHE A 1 74 ? 10.312 -13.273 -11.219 1 98.56 74 PHE A O 1
ATOM 589 N N . VAL A 1 75 ? 11.797 -14.664 -10.375 1 98.44 75 VAL A N 1
ATOM 590 C CA . VAL A 1 75 ? 12.781 -14.469 -11.438 1 98.44 75 VAL A CA 1
ATOM 591 C C . VAL A 1 75 ? 12.188 -14.906 -12.773 1 98.44 75 VAL A C 1
ATOM 593 O O . VAL A 1 75 ? 12.367 -14.234 -13.797 1 98.44 75 VAL A O 1
ATOM 596 N N . ALA A 1 76 ? 11.492 -15.953 -12.789 1 98.5 76 ALA A N 1
ATOM 597 C CA . ALA A 1 76 ? 10.938 -16.516 -14.016 1 98.5 76 ALA A CA 1
ATOM 598 C C . ALA A 1 76 ? 9.953 -15.555 -14.672 1 98.5 76 ALA A C 1
ATOM 600 O O . ALA A 1 76 ? 9.773 -15.586 -15.891 1 98.5 76 ALA A O 1
ATOM 601 N N . VAL A 1 77 ? 9.328 -14.688 -13.891 1 97.38 77 VAL A N 1
ATOM 602 C CA . VAL A 1 77 ? 8.359 -13.758 -14.461 1 97.38 77 VAL A CA 1
ATOM 603 C C . VAL A 1 77 ? 8.992 -12.383 -14.633 1 97.38 77 VAL A C 1
ATOM 605 O O . VAL A 1 77 ? 8.297 -11.406 -14.914 1 97.38 77 VAL A O 1
ATOM 608 N N . GLY A 1 78 ? 10.273 -12.289 -14.359 1 95.56 78 GLY A N 1
ATOM 609 C CA . GLY A 1 78 ? 11.008 -11.07 -14.688 1 95.56 78 GLY A CA 1
ATOM 610 C C . GLY A 1 78 ? 11.242 -10.18 -13.484 1 95.56 78 GLY A C 1
ATOM 611 O O . GLY A 1 78 ? 11.758 -9.07 -13.625 1 95.56 78 GLY A O 1
ATOM 612 N N . PHE A 1 79 ? 10.852 -10.609 -12.312 1 96.06 79 PHE A N 1
ATOM 613 C CA . PHE A 1 79 ? 11.18 -9.844 -11.109 1 96.06 79 PHE A CA 1
ATOM 614 C C . PHE A 1 79 ? 12.641 -10.031 -10.734 1 96.06 79 PHE A C 1
ATOM 616 O O . PHE A 1 79 ? 13.25 -11.055 -11.055 1 96.06 79 PHE A O 1
ATOM 623 N N . PRO A 1 80 ? 13.172 -9.008 -10.031 1 94.88 80 PRO A N 1
ATOM 624 C CA . PRO A 1 80 ? 14.539 -9.211 -9.562 1 94.88 80 PRO A CA 1
ATOM 625 C C . PRO A 1 80 ? 14.641 -10.289 -8.484 1 94.88 80 PRO A C 1
ATOM 627 O O . PRO A 1 80 ? 13.719 -10.453 -7.68 1 94.88 80 PRO A O 1
ATOM 630 N N . ARG A 1 81 ? 15.789 -11.031 -8.562 1 97.88 81 ARG A N 1
ATOM 631 C CA . ARG A 1 81 ? 16.078 -11.93 -7.445 1 97.88 81 ARG A CA 1
ATOM 632 C C . ARG A 1 81 ? 16.25 -11.148 -6.148 1 97.88 81 ARG A C 1
ATOM 634 O O . ARG A 1 81 ? 16.906 -10.102 -6.133 1 97.88 81 ARG A O 1
ATOM 641 N N . ARG A 1 82 ? 15.68 -11.695 -5.125 1 97.75 82 ARG A N 1
ATOM 642 C CA . ARG A 1 82 ? 15.758 -11.023 -3.832 1 97.75 82 ARG A CA 1
ATOM 643 C C . ARG A 1 82 ? 16.484 -11.891 -2.809 1 97.75 82 ARG A C 1
ATOM 645 O O . ARG A 1 82 ? 16.562 -13.109 -2.963 1 97.75 82 ARG A O 1
ATOM 652 N N . ASP A 1 83 ? 17.016 -11.172 -1.823 1 97.62 83 ASP A N 1
ATOM 653 C CA . ASP A 1 83 ? 17.609 -11.859 -0.68 1 97.62 83 ASP A CA 1
ATOM 654 C C . ASP A 1 83 ? 16.547 -12.633 0.102 1 97.62 83 ASP A C 1
ATOM 656 O O . ASP A 1 83 ? 15.547 -12.062 0.526 1 97.62 83 ASP A O 1
ATOM 660 N N . THR A 1 84 ? 16.844 -13.93 0.333 1 97.81 84 THR A N 1
ATOM 661 C CA . THR A 1 84 ? 15.828 -14.781 0.94 1 97.81 84 THR A CA 1
ATOM 662 C C . THR A 1 84 ? 15.57 -14.375 2.387 1 97.81 84 THR A C 1
ATOM 664 O O . THR A 1 84 ? 14.453 -14.508 2.885 1 97.81 84 THR A O 1
ATOM 667 N N . THR A 1 85 ? 16.562 -13.836 3.057 1 98.19 85 THR A N 1
ATOM 668 C CA . THR A 1 85 ? 16.344 -13.352 4.414 1 98.19 85 THR A CA 1
ATOM 669 C C . THR A 1 85 ? 15.398 -12.156 4.418 1 98.19 85 THR A C 1
ATOM 671 O O . THR A 1 85 ? 14.562 -12.031 5.316 1 98.19 85 THR A O 1
ATOM 674 N N . LYS A 1 86 ? 15.523 -11.344 3.465 1 98.12 86 LYS A N 1
ATOM 675 C CA . LYS A 1 86 ? 14.633 -10.203 3.318 1 98.12 86 LYS A CA 1
ATOM 676 C C . LYS A 1 86 ? 13.219 -10.648 2.939 1 98.12 86 LYS A C 1
ATOM 678 O O . LYS A 1 86 ? 12.234 -10.094 3.428 1 98.12 86 LYS A O 1
ATOM 683 N N . ILE A 1 87 ? 13.141 -11.656 2.061 1 98.56 87 ILE A N 1
ATOM 684 C CA . ILE A 1 87 ? 11.836 -12.203 1.713 1 98.56 87 ILE A CA 1
ATOM 685 C C . ILE A 1 87 ? 11.148 -12.742 2.967 1 98.56 87 ILE A C 1
ATOM 687 O O . ILE A 1 87 ? 9.969 -12.477 3.197 1 98.56 87 ILE A O 1
ATOM 691 N N . GLN A 1 88 ? 11.883 -13.477 3.725 1 98.69 88 GLN A N 1
ATOM 692 C CA . GLN A 1 88 ? 11.336 -14.039 4.953 1 98.69 88 GLN A CA 1
ATOM 693 C C . GLN A 1 88 ? 10.766 -12.953 5.855 1 98.69 88 GLN A C 1
ATOM 695 O O . GLN A 1 88 ? 9.633 -13.055 6.324 1 98.69 88 GLN A O 1
ATOM 700 N N . LEU A 1 89 ? 11.539 -11.938 6.09 1 98.44 89 LEU A N 1
ATOM 701 C CA . LEU A 1 89 ? 11.109 -10.852 6.957 1 98.44 89 LEU A CA 1
ATOM 702 C C . LEU A 1 89 ? 9.875 -10.156 6.383 1 98.44 89 LEU A C 1
ATOM 704 O O . LEU A 1 89 ? 8.938 -9.836 7.117 1 98.44 89 LEU A O 1
ATOM 708 N N . ALA A 1 90 ? 9.914 -9.906 5.082 1 98.62 90 ALA A N 1
ATOM 709 C CA . ALA A 1 90 ? 8.773 -9.273 4.43 1 98.62 90 ALA A CA 1
ATOM 710 C C . ALA A 1 90 ? 7.512 -10.109 4.605 1 98.62 90 ALA A C 1
ATOM 712 O O . ALA A 1 90 ? 6.43 -9.578 4.863 1 98.62 90 ALA A O 1
ATOM 713 N N . LEU A 1 91 ? 7.641 -11.422 4.453 1 98.75 91 LEU A N 1
ATOM 714 C CA . LEU A 1 91 ? 6.488 -12.312 4.574 1 98.75 91 LEU A CA 1
ATOM 715 C C . LEU A 1 91 ? 5.988 -12.352 6.016 1 98.75 91 LEU A C 1
ATOM 717 O O . LEU A 1 91 ? 4.785 -12.461 6.254 1 98.75 91 LEU A O 1
ATOM 721 N N . GLU A 1 92 ? 6.848 -12.273 6.938 1 98.31 92 GLU A N 1
ATOM 722 C CA . GLU A 1 92 ? 6.457 -12.227 8.344 1 98.31 92 GLU A CA 1
ATOM 723 C C . GLU A 1 92 ? 5.68 -10.953 8.664 1 98.31 92 GLU A C 1
ATOM 725 O O . GLU A 1 92 ? 4.848 -10.938 9.57 1 98.31 92 GLU A O 1
ATOM 730 N N . ASN A 1 93 ? 5.98 -9.953 7.926 1 97.88 93 ASN A N 1
ATOM 731 C CA . ASN A 1 93 ? 5.309 -8.672 8.117 1 97.88 93 ASN A CA 1
ATOM 732 C C . ASN A 1 93 ? 4.113 -8.516 7.184 1 97.88 93 ASN A C 1
ATOM 734 O O . ASN A 1 93 ? 3.611 -7.406 6.988 1 97.88 93 ASN A O 1
ATOM 738 N N . THR A 1 94 ? 3.719 -9.562 6.562 1 98.06 94 THR A N 1
ATOM 739 C CA . THR A 1 94 ? 2.6 -9.586 5.629 1 98.06 94 THR A CA 1
ATOM 740 C C . THR A 1 94 ? 1.305 -9.953 6.348 1 98.06 94 THR A C 1
ATOM 742 O O . THR A 1 94 ? 1.291 -10.859 7.188 1 98.06 94 THR A O 1
ATOM 745 N N . ASP A 1 95 ? 0.234 -9.172 5.98 1 96.94 95 ASP A N 1
ATOM 746 C CA . ASP A 1 95 ? -1.051 -9.344 6.652 1 96.94 95 ASP A CA 1
ATOM 747 C C . ASP A 1 95 ? -1.783 -10.578 6.129 1 96.94 95 ASP A C 1
ATOM 749 O O . ASP A 1 95 ? -2.436 -11.289 6.898 1 96.94 95 ASP A O 1
ATOM 753 N N . SER A 1 96 ? -1.758 -10.758 4.879 1 98.25 96 SER A N 1
ATOM 754 C CA . SER A 1 96 ? -2.445 -11.859 4.219 1 98.25 96 SER A CA 1
ATOM 755 C C . SER A 1 96 ? -1.67 -12.344 2.996 1 98.25 96 SER A C 1
ATOM 757 O O . SER A 1 96 ? -1.008 -11.555 2.322 1 98.25 96 SER A O 1
ATOM 759 N N . LEU A 1 97 ? -1.783 -13.672 2.775 1 98.75 97 LEU A N 1
ATOM 760 C CA . LEU A 1 97 ? -1.155 -14.227 1.581 1 98.75 97 LEU A CA 1
ATOM 761 C C . LEU A 1 97 ? -1.854 -15.516 1.147 1 98.75 97 LEU A C 1
ATOM 763 O O . LEU A 1 97 ? -2.592 -16.125 1.928 1 98.75 97 LEU A O 1
ATOM 767 N N . ALA A 1 98 ? -1.718 -15.82 -0.085 1 98.75 98 ALA A N 1
ATOM 768 C CA . ALA A 1 98 ? -2.16 -17.078 -0.682 1 98.75 98 ALA A CA 1
ATOM 769 C C . ALA A 1 98 ? -1.161 -17.578 -1.724 1 98.75 98 ALA A C 1
ATOM 771 O O . ALA A 1 98 ? -0.612 -16.781 -2.492 1 98.75 98 ALA A O 1
ATOM 772 N N . TRP A 1 99 ? -0.933 -18.828 -1.654 1 98.88 99 TRP A N 1
ATOM 773 C CA . TRP A 1 99 ? -0.089 -19.406 -2.689 1 98.88 99 TRP A CA 1
ATOM 774 C C . TRP A 1 99 ? -0.536 -20.828 -3.02 1 98.88 99 TRP A C 1
ATOM 776 O O . TRP A 1 99 ? -1.244 -21.469 -2.232 1 98.88 99 TRP A O 1
ATOM 786 N N . ILE A 1 100 ? -0.189 -21.281 -4.199 1 98.94 100 ILE A N 1
ATOM 787 C CA . ILE A 1 100 ? -0.581 -22.594 -4.691 1 98.94 100 ILE A CA 1
ATOM 788 C C . ILE A 1 100 ? 0.663 -23.438 -4.938 1 98.94 100 ILE A C 1
ATOM 790 O O . ILE A 1 100 ? 1.609 -23 -5.59 1 98.94 100 ILE A O 1
ATOM 794 N N . GLU A 1 101 ? 0.622 -24.578 -4.41 1 98.88 101 GLU A N 1
ATOM 795 C CA . GLU A 1 101 ? 1.661 -25.594 -4.582 1 98.88 101 GLU A CA 1
ATOM 796 C C . GLU A 1 101 ? 1.264 -26.609 -5.641 1 98.88 101 GLU A C 1
ATOM 798 O O . GLU A 1 101 ? 0.122 -27.078 -5.664 1 98.88 101 GLU A O 1
ATOM 803 N N . TYR A 1 102 ? 2.162 -26.891 -6.547 1 98.81 102 TYR A N 1
ATOM 804 C CA . TYR A 1 102 ? 1.975 -28.047 -7.41 1 98.81 102 TYR A CA 1
ATOM 805 C C . TYR A 1 102 ? 2.41 -29.328 -6.707 1 98.81 102 TYR A C 1
ATOM 807 O O . TYR A 1 102 ? 3.58 -29.484 -6.348 1 98.81 102 TYR A O 1
ATOM 815 N N . GLU A 1 103 ? 1.49 -30.219 -6.574 1 98.19 103 GLU A N 1
ATOM 816 C CA . GLU A 1 103 ? 1.649 -31.406 -5.723 1 98.19 103 GLU A CA 1
ATOM 817 C C . GLU A 1 103 ? 2.814 -32.281 -6.195 1 98.19 103 GLU A C 1
ATOM 819 O O . GLU A 1 103 ? 3.553 -32.812 -5.375 1 98.19 103 GLU A O 1
ATOM 824 N N . LYS A 1 104 ? 2.967 -32.375 -7.41 1 98 104 LYS A N 1
ATOM 825 C CA . LYS A 1 104 ? 3.957 -33.281 -7.977 1 98 104 LYS A CA 1
ATOM 826 C C . LYS A 1 104 ? 5.375 -32.844 -7.652 1 98 104 LYS A C 1
ATOM 828 O O . LYS A 1 104 ? 6.25 -33.656 -7.371 1 98 104 LYS A O 1
ATOM 833 N N . THR A 1 105 ? 5.641 -31.547 -7.688 1 98 105 THR A N 1
ATOM 834 C CA . THR A 1 105 ? 7 -31.047 -7.5 1 98 105 THR A CA 1
ATOM 835 C C . THR A 1 105 ? 7.156 -30.406 -6.117 1 98 105 THR A C 1
ATOM 837 O O . THR A 1 105 ? 8.273 -30.125 -5.68 1 98 105 THR A O 1
ATOM 840 N N . LYS A 1 106 ? 6.043 -30.172 -5.426 1 98.19 106 LYS A N 1
ATOM 841 C CA . LYS A 1 106 ? 5.992 -29.531 -4.121 1 98.19 106 LYS A CA 1
ATOM 842 C C . LYS A 1 106 ? 6.527 -28.094 -4.199 1 98.19 106 LYS A C 1
ATOM 844 O O . LYS A 1 106 ? 7.066 -27.578 -3.221 1 98.19 106 LYS A O 1
ATOM 849 N N . ARG A 1 107 ? 6.426 -27.484 -5.355 1 98.56 107 ARG A N 1
ATOM 850 C CA . ARG A 1 107 ? 6.895 -26.125 -5.582 1 98.56 107 ARG A CA 1
ATOM 851 C C . ARG A 1 107 ? 5.727 -25.141 -5.641 1 98.56 107 ARG A C 1
ATOM 853 O O . ARG A 1 107 ? 4.648 -25.484 -6.133 1 98.56 107 ARG A O 1
ATOM 860 N N . PRO A 1 108 ? 5.973 -23.938 -5.117 1 98.94 108 PRO A N 1
ATOM 861 C CA . PRO A 1 108 ? 4.957 -22.922 -5.375 1 98.94 108 PRO A CA 1
ATOM 862 C C . PRO A 1 108 ? 4.848 -22.547 -6.852 1 98.94 108 PRO A C 1
ATOM 864 O O . PRO A 1 108 ? 5.871 -22.406 -7.531 1 98.94 108 PRO A O 1
ATOM 867 N N . VAL A 1 109 ? 3.59 -22.359 -7.379 1 98.94 109 VAL A N 1
ATOM 868 C CA . VAL A 1 109 ? 3.424 -22.031 -8.789 1 98.94 109 VAL A CA 1
ATOM 869 C C . VAL A 1 109 ? 2.57 -20.781 -8.938 1 98.94 109 VAL A C 1
ATOM 871 O O . VAL A 1 109 ? 2.516 -20.188 -10.016 1 98.94 109 VAL A O 1
ATOM 874 N N . ALA A 1 110 ? 1.933 -20.281 -7.918 1 98.94 110 ALA A N 1
ATOM 875 C CA . ALA A 1 110 ? 1.225 -19.016 -7.863 1 98.94 110 ALA A CA 1
ATOM 876 C C . ALA A 1 110 ? 1.327 -18.391 -6.477 1 98.94 110 ALA A C 1
ATOM 878 O O . ALA A 1 110 ? 1.436 -19.094 -5.473 1 98.94 110 ALA A O 1
ATOM 879 N N . PHE A 1 111 ? 1.297 -17.094 -6.457 1 98.94 111 PHE A N 1
ATOM 880 C CA . PHE A 1 111 ? 1.512 -16.406 -5.195 1 98.94 111 PHE A CA 1
ATOM 881 C C . PHE A 1 111 ? 0.936 -14.992 -5.25 1 98.94 111 PHE A C 1
ATOM 883 O O . PHE A 1 111 ? 0.997 -14.328 -6.285 1 98.94 111 PHE A O 1
ATOM 890 N N . ALA A 1 112 ? 0.396 -14.508 -4.168 1 98.94 112 ALA A N 1
ATOM 891 C CA . ALA A 1 112 ? -0.004 -13.125 -3.928 1 98.94 112 ALA A CA 1
ATOM 892 C C . ALA A 1 112 ? -0.023 -12.805 -2.436 1 98.94 112 ALA A C 1
ATOM 894 O O . ALA A 1 112 ? -0.284 -13.688 -1.61 1 98.94 112 ALA A O 1
ATOM 895 N N . ARG A 1 113 ? 0.213 -11.594 -2.109 1 98.88 113 ARG A N 1
ATOM 896 C CA . ARG A 1 113 ? 0.183 -11.195 -0.705 1 98.88 113 ARG A CA 1
ATOM 897 C C . ARG A 1 113 ? -0.287 -9.75 -0.553 1 98.88 113 ARG A C 1
ATOM 899 O O . ARG A 1 113 ? -0.356 -9.008 -1.535 1 98.88 113 ARG A O 1
ATOM 906 N N . ALA A 1 114 ? -0.634 -9.383 0.676 1 98.88 114 ALA A N 1
ATOM 907 C CA . ALA A 1 114 ? -1.116 -8.031 0.938 1 98.88 114 ALA A CA 1
ATOM 908 C C . ALA A 1 114 ? -0.579 -7.504 2.266 1 98.88 114 ALA A C 1
ATOM 910 O O . ALA A 1 114 ? -0.451 -8.258 3.234 1 98.88 114 ALA A O 1
ATOM 911 N N . THR A 1 115 ? -0.185 -6.25 2.275 1 98.75 115 THR A N 1
ATOM 912 C CA . THR A 1 115 ? 0.147 -5.512 3.488 1 98.75 115 THR A CA 1
ATOM 913 C C . THR A 1 115 ? -0.77 -4.301 3.65 1 98.75 115 THR A C 1
ATOM 915 O O . THR A 1 115 ? -1.367 -3.832 2.68 1 98.75 115 THR A O 1
ATOM 918 N N . GLY A 1 116 ? -0.931 -3.818 4.852 1 98.56 116 GLY A N 1
ATOM 919 C CA . GLY A 1 116 ? -1.745 -2.652 5.156 1 98.56 116 GLY A CA 1
ATOM 920 C C . GLY A 1 116 ? -1.755 -2.301 6.629 1 98.56 116 GLY A C 1
ATOM 921 O O . GLY A 1 116 ? -0.763 -2.514 7.332 1 98.56 116 GLY A O 1
ATOM 922 N N . ASP A 1 117 ? -2.834 -1.677 7.027 1 98.56 117 ASP A N 1
ATOM 923 C CA . ASP A 1 117 ? -2.941 -1.258 8.422 1 98.56 117 ASP A CA 1
ATOM 924 C C . ASP A 1 117 ? -3.889 -2.17 9.195 1 98.56 117 ASP A C 1
ATOM 926 O O . ASP A 1 117 ? -4.227 -1.888 10.352 1 98.56 117 ASP A O 1
ATOM 930 N N . GLY A 1 118 ? -4.375 -3.217 8.578 1 97.81 118 GLY A N 1
ATOM 931 C CA . GLY A 1 118 ? -5.199 -4.223 9.227 1 97.81 118 GLY A CA 1
ATOM 932 C C . GLY A 1 118 ? -6.621 -3.762 9.469 1 97.81 118 GLY A C 1
ATOM 933 O O . GLY A 1 118 ? -7.43 -4.5 10.039 1 97.81 118 GLY A O 1
ATOM 934 N N . VAL A 1 119 ? -6.934 -2.512 8.984 1 97.75 119 VAL A N 1
ATOM 935 C CA . VAL A 1 119 ? -8.234 -1.958 9.336 1 97.75 119 VAL A CA 1
ATOM 936 C C . VAL A 1 119 ? -8.852 -1.277 8.117 1 97.75 119 VAL A C 1
ATOM 938 O O . VAL A 1 119 ? -9.93 -1.67 7.656 1 97.75 119 VAL A O 1
ATOM 941 N N . PHE A 1 120 ? -8.172 -0.318 7.523 1 97.69 120 PHE A N 1
ATOM 942 C CA . PHE A 1 120 ? -8.742 0.515 6.473 1 97.69 120 PHE A CA 1
ATOM 943 C C . PHE A 1 120 ? -8.203 0.114 5.105 1 97.69 120 PHE A C 1
ATOM 945 O O . PHE A 1 120 ? -8.961 0.018 4.137 1 97.69 120 PHE A O 1
ATOM 952 N N . ASN A 1 121 ? -6.93 -0.085 5.02 1 98.06 121 ASN A N 1
ATOM 953 C CA . ASN A 1 121 ? -6.242 -0.123 3.732 1 98.06 121 ASN A CA 1
ATOM 954 C C . ASN A 1 121 ? -5.43 -1.404 3.568 1 98.06 121 ASN A C 1
ATOM 956 O O . ASN A 1 121 ? -4.832 -1.893 4.531 1 98.06 121 ASN A O 1
ATOM 960 N N . ALA A 1 122 ? -5.355 -1.883 2.363 1 98.75 122 ALA A N 1
ATOM 961 C CA . ALA A 1 122 ? -4.434 -2.953 1.997 1 98.75 122 ALA A CA 1
ATOM 962 C C . ALA A 1 122 ? -3.916 -2.768 0.573 1 98.75 122 ALA A C 1
ATOM 964 O O . ALA A 1 122 ? -4.656 -2.326 -0.31 1 98.75 122 ALA A O 1
ATOM 965 N N . ILE A 1 123 ? -2.66 -3.098 0.394 1 98.88 123 ILE A N 1
ATOM 966 C CA . ILE A 1 123 ? -2.031 -3.143 -0.921 1 98.88 123 ILE A CA 1
ATOM 967 C C . ILE A 1 123 ? -1.638 -4.578 -1.256 1 98.88 123 ILE A C 1
ATOM 969 O O . ILE A 1 123 ? -1.023 -5.27 -0.437 1 98.88 123 ILE A O 1
ATOM 973 N N . ILE A 1 124 ? -1.997 -4.992 -2.412 1 98.81 124 ILE A N 1
ATOM 974 C CA . ILE A 1 124 ? -1.614 -6.316 -2.895 1 98.81 124 ILE A CA 1
ATOM 975 C C . ILE A 1 124 ? -0.285 -6.23 -3.641 1 98.81 124 ILE A C 1
ATOM 977 O O . ILE A 1 124 ? -0.08 -5.324 -4.453 1 98.81 124 ILE A O 1
ATOM 981 N N . TRP A 1 125 ? 0.602 -7.188 -3.297 1 98.31 125 TRP A N 1
ATOM 982 C CA . TRP A 1 125 ? 1.947 -7.258 -3.855 1 98.31 125 TRP A CA 1
ATOM 983 C C . TRP A 1 125 ? 2.217 -8.633 -4.457 1 98.31 125 TRP A C 1
ATOM 985 O O . TRP A 1 125 ? 1.599 -9.625 -4.059 1 98.31 125 TRP A O 1
ATOM 995 N N . ASP A 1 126 ? 3.188 -8.711 -5.355 1 98.19 126 ASP A N 1
ATOM 996 C CA . ASP A 1 126 ? 3.881 -9.93 -5.766 1 98.19 126 ASP A CA 1
ATOM 997 C C . ASP A 1 126 ? 2.902 -10.953 -6.336 1 98.19 126 ASP A C 1
ATOM 999 O O . ASP A 1 126 ? 2.924 -12.117 -5.949 1 98.19 126 ASP A O 1
ATOM 1003 N N . VAL A 1 127 ? 2.059 -10.445 -7.156 1 98.75 127 VAL A N 1
ATOM 1004 C CA . VAL A 1 127 ? 1.156 -11.375 -7.828 1 98.75 127 VAL A CA 1
ATOM 1005 C C . VAL A 1 127 ? 1.887 -12.07 -8.977 1 98.75 127 VAL A C 1
ATOM 1007 O O . VAL A 1 127 ? 2.209 -11.445 -9.984 1 98.75 127 VAL A O 1
ATOM 1010 N N . VAL A 1 128 ? 2.127 -13.43 -8.758 1 98.75 128 VAL A N 1
ATOM 1011 C CA . VAL A 1 128 ? 2.908 -14.141 -9.773 1 98.75 128 VAL A CA 1
ATOM 1012 C C . VAL A 1 128 ? 2.32 -15.531 -10 1 98.75 128 VAL A C 1
ATOM 1014 O O . VAL A 1 128 ? 1.713 -16.109 -9.094 1 98.75 128 VAL A O 1
ATOM 1017 N N . VAL A 1 129 ? 2.445 -15.977 -11.18 1 98.88 129 VAL A N 1
ATOM 1018 C CA . VAL A 1 129 ? 2.221 -17.359 -11.594 1 98.88 129 VAL A CA 1
ATOM 1019 C C . VAL A 1 129 ? 3.41 -17.859 -12.406 1 98.88 129 VAL A C 1
ATOM 1021 O O . VAL A 1 129 ? 3.865 -17.172 -13.328 1 98.88 129 VAL A O 1
ATOM 1024 N N . ASP A 1 130 ? 3.904 -19.031 -11.984 1 98.88 130 ASP A N 1
ATOM 1025 C CA . ASP A 1 130 ? 4.926 -19.672 -12.805 1 98.88 130 ASP A CA 1
ATOM 1026 C C . ASP A 1 130 ? 4.508 -19.688 -14.273 1 98.88 130 ASP A C 1
ATOM 1028 O O . ASP A 1 130 ? 3.377 -20.062 -14.602 1 98.88 130 ASP A O 1
ATOM 1032 N N . PRO A 1 131 ? 5.441 -19.328 -15.172 1 98.69 131 PRO A N 1
ATOM 1033 C CA . PRO A 1 131 ? 5.074 -19.234 -16.578 1 98.69 131 PRO A CA 1
ATOM 1034 C C . PRO A 1 131 ? 4.512 -20.547 -17.141 1 98.69 131 PRO A C 1
ATOM 1036 O O . PRO A 1 131 ? 3.609 -20.516 -17.984 1 98.69 131 PRO A O 1
ATOM 1039 N N . ASN A 1 132 ? 4.945 -21.641 -16.688 1 98.31 132 ASN A N 1
ATOM 1040 C CA . ASN A 1 132 ? 4.496 -22.938 -17.172 1 98.31 132 ASN A CA 1
ATOM 1041 C C . ASN A 1 132 ? 3.07 -23.25 -16.734 1 98.31 132 ASN A C 1
ATOM 1043 O O . ASN A 1 132 ? 2.447 -24.188 -17.219 1 98.31 132 ASN A O 1
ATOM 1047 N N . PHE A 1 133 ? 2.545 -22.438 -15.844 1 98.62 133 PHE A N 1
ATOM 1048 C CA . PHE A 1 133 ? 1.227 -22.703 -15.281 1 98.62 133 PHE A CA 1
ATOM 1049 C C . PHE A 1 133 ? 0.292 -21.516 -15.508 1 98.62 133 PHE A C 1
ATOM 1051 O O . PHE A 1 133 ? -0.74 -21.406 -14.844 1 98.62 133 PHE A O 1
ATOM 1058 N N . GLN A 1 134 ? 0.659 -20.641 -16.391 1 98 134 GLN A N 1
ATOM 1059 C CA . GLN A 1 134 ? -0.177 -19.484 -16.688 1 98 134 GLN A CA 1
ATOM 1060 C C . GLN A 1 134 ? -1.305 -19.844 -17.656 1 98 134 GLN A C 1
ATOM 1062 O O . GLN A 1 134 ? -1.217 -20.844 -18.359 1 98 134 GLN A O 1
ATOM 1067 N N . GLY A 1 135 ? -2.391 -19.094 -17.531 1 96.75 135 GLY A N 1
ATOM 1068 C CA . GLY A 1 135 ? -3.49 -19.25 -18.469 1 96.75 135 GLY A CA 1
ATOM 1069 C C . GLY A 1 135 ? -4.496 -20.312 -18.031 1 96.75 135 GLY A C 1
ATOM 1070 O O . GLY A 1 135 ? -5.453 -20.594 -18.75 1 96.75 135 GLY A O 1
ATOM 1071 N N . ILE A 1 136 ? -4.324 -20.812 -16.875 1 97.31 136 ILE A N 1
ATOM 1072 C CA . ILE A 1 136 ? -5.238 -21.875 -16.469 1 97.31 136 ILE A CA 1
ATOM 1073 C C . ILE A 1 136 ? -5.973 -21.453 -15.188 1 97.31 136 ILE A C 1
ATOM 1075 O O . ILE A 1 136 ? -6.527 -22.312 -14.484 1 97.31 136 ILE A O 1
ATOM 1079 N N . GLY A 1 137 ? -5.871 -20.234 -14.75 1 97.56 137 GLY A N 1
ATOM 1080 C CA . GLY A 1 137 ? -6.746 -19.703 -13.719 1 97.56 137 GLY A CA 1
ATOM 1081 C C . GLY A 1 137 ? -6.094 -19.641 -12.352 1 97.56 137 GLY A C 1
ATOM 1082 O O . GLY A 1 137 ? -6.719 -19.203 -11.383 1 97.56 137 GLY A O 1
ATOM 1083 N N . LEU A 1 138 ? -4.816 -19.938 -12.18 1 98.69 138 LEU A N 1
ATOM 1084 C CA . LEU A 1 138 ? -4.184 -20 -10.867 1 98.69 138 LEU A CA 1
ATOM 1085 C C . LEU A 1 138 ? -4.008 -18.594 -10.281 1 98.69 138 LEU A C 1
ATOM 1087 O O . LEU A 1 138 ? -4.141 -18.406 -9.07 1 98.69 138 LEU A O 1
ATOM 1091 N N . GLY A 1 139 ? -3.697 -17.672 -11.172 1 98.62 139 GLY A N 1
ATOM 1092 C CA . GLY A 1 139 ? -3.617 -16.281 -10.711 1 98.62 139 GLY A CA 1
ATOM 1093 C C . GLY A 1 139 ? -4.93 -15.766 -10.156 1 98.62 139 GLY A C 1
ATOM 1094 O O . GLY A 1 139 ? -4.961 -15.156 -9.086 1 98.62 139 GLY A O 1
ATOM 1095 N N . LYS A 1 140 ? -5.918 -16.016 -10.898 1 98.06 140 LYS A N 1
ATOM 1096 C CA . LYS A 1 140 ? -7.258 -15.641 -10.445 1 98.06 140 LYS A CA 1
ATOM 1097 C C . LYS A 1 140 ? -7.602 -16.312 -9.125 1 98.06 140 LYS A C 1
ATOM 1099 O O . LYS A 1 140 ? -8.18 -15.695 -8.227 1 98.06 140 LYS A O 1
ATOM 1104 N N . ALA A 1 141 ? -7.254 -17.531 -8.984 1 98.38 141 ALA A N 1
ATOM 1105 C CA . ALA A 1 141 ? -7.562 -18.312 -7.789 1 98.38 141 ALA A CA 1
ATOM 1106 C C . ALA A 1 141 ? -6.926 -17.688 -6.551 1 98.38 141 ALA A C 1
ATOM 1108 O O . ALA A 1 141 ? -7.59 -17.516 -5.527 1 98.38 141 ALA A O 1
ATOM 1109 N N . VAL A 1 142 ? -5.672 -17.312 -6.594 1 98.62 142 VAL A N 1
ATOM 1110 C CA . VAL A 1 142 ? -5.016 -16.75 -5.418 1 98.62 142 VAL A CA 1
ATOM 1111 C C . VAL A 1 142 ? -5.566 -15.352 -5.141 1 98.62 142 VAL A C 1
ATOM 1113 O O . VAL A 1 142 ? -5.773 -14.977 -3.984 1 98.62 142 VAL A O 1
ATOM 1116 N N . MET A 1 143 ? -5.859 -14.586 -6.168 1 98.5 143 MET A N 1
ATOM 1117 C CA . MET A 1 143 ? -6.367 -13.227 -6 1 98.5 143 MET A CA 1
ATOM 1118 C C . MET A 1 143 ? -7.758 -13.234 -5.371 1 98.5 143 MET A C 1
ATOM 1120 O O . MET A 1 143 ? -8.047 -12.445 -4.473 1 98.5 143 MET A O 1
ATOM 1124 N N . GLU A 1 144 ? -8.586 -14.102 -5.855 1 98 144 GLU A N 1
ATOM 1125 C CA . GLU A 1 144 ? -9.945 -14.172 -5.316 1 98 144 GLU A CA 1
ATOM 1126 C C . GLU A 1 144 ? -9.93 -14.523 -3.832 1 98 144 GLU A C 1
ATOM 1128 O O . GLU A 1 144 ? -10.688 -13.945 -3.047 1 98 144 GLU A O 1
ATOM 1133 N N . ARG A 1 145 ? -9.109 -15.43 -3.455 1 97.75 145 ARG A N 1
ATOM 1134 C CA . ARG A 1 145 ? -9.016 -15.805 -2.049 1 97.75 145 ARG A CA 1
ATOM 1135 C C . ARG A 1 145 ? -8.453 -14.656 -1.214 1 97.75 145 ARG A C 1
ATOM 1137 O O . ARG A 1 145 ? -8.945 -14.383 -0.119 1 97.75 145 ARG A O 1
ATOM 1144 N N . LEU A 1 146 ? -7.449 -14.062 -1.734 1 98.19 146 LEU A N 1
ATOM 1145 C CA . LEU A 1 146 ? -6.812 -12.961 -1.022 1 98.19 146 LEU A CA 1
ATOM 1146 C C . LEU A 1 146 ? -7.789 -11.805 -0.825 1 98.19 146 LEU A C 1
ATOM 1148 O O . LEU A 1 146 ? -7.938 -11.297 0.288 1 98.19 146 LEU A O 1
ATOM 1152 N N . VAL A 1 147 ? -8.484 -11.398 -1.857 1 97.94 147 VAL A N 1
ATOM 1153 C CA . VAL A 1 147 ? -9.438 -10.289 -1.79 1 97.94 147 VAL A CA 1
ATOM 1154 C C . VAL A 1 147 ? -10.57 -10.648 -0.836 1 97.94 147 VAL A C 1
ATOM 1156 O O . VAL A 1 147 ? -10.992 -9.82 -0.021 1 97.94 147 VAL A O 1
ATOM 1159 N N . THR A 1 148 ? -11.039 -11.867 -0.928 1 96.75 148 THR A N 1
ATOM 1160 C CA . THR A 1 148 ? -12.094 -12.312 -0.027 1 96.75 148 THR A CA 1
ATOM 1161 C C . THR A 1 148 ? -11.664 -12.164 1.43 1 96.75 148 THR A C 1
ATOM 1163 O O . THR A 1 148 ? -12.414 -11.633 2.252 1 96.75 148 THR A O 1
ATOM 1166 N N . GLU A 1 149 ? -10.516 -12.609 1.716 1 97.56 149 GLU A N 1
ATOM 1167 C CA . GLU A 1 149 ? -10.008 -12.523 3.082 1 97.56 149 GLU A CA 1
ATOM 1168 C C . GLU A 1 149 ? -9.93 -11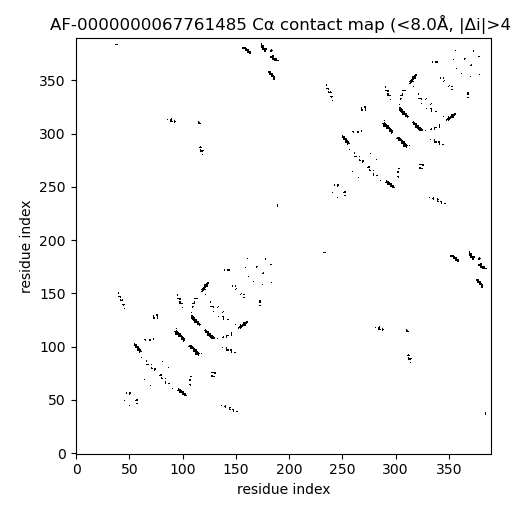.078 3.551 1 97.56 149 GLU A C 1
ATOM 1170 O O . GLU A 1 149 ? -10.305 -10.766 4.684 1 97.56 149 GLU A O 1
ATOM 1175 N N . LEU A 1 150 ? -9.414 -10.219 2.748 1 98 150 LEU A N 1
ATOM 1176 C CA . LEU A 1 150 ? -9.281 -8.805 3.098 1 98 150 LEU A CA 1
ATOM 1177 C C . LEU A 1 150 ? -10.648 -8.18 3.348 1 98 150 LEU A C 1
ATOM 1179 O O . LEU A 1 150 ? -10.82 -7.426 4.305 1 98 150 LEU A O 1
ATOM 1183 N N . LEU A 1 151 ? -11.602 -8.523 2.525 1 96.81 151 LEU A N 1
ATOM 1184 C CA . LEU A 1 151 ? -12.953 -8.008 2.693 1 96.81 151 LEU A CA 1
ATOM 1185 C C . LEU A 1 151 ? -13.57 -8.523 3.988 1 96.81 151 LEU A C 1
ATOM 1187 O O . LEU A 1 151 ? -14.25 -7.777 4.699 1 96.81 151 LEU A O 1
ATOM 1191 N N . GLU A 1 152 ? -13.32 -9.742 4.246 1 96.38 152 GLU A N 1
ATOM 1192 C CA . GLU A 1 152 ? -13.844 -10.336 5.469 1 96.38 152 GLU A CA 1
ATOM 1193 C C . GLU A 1 152 ? -13.266 -9.664 6.711 1 96.38 152 GLU A C 1
ATOM 1195 O O . GLU A 1 152 ? -13.914 -9.617 7.758 1 96.38 152 GLU A O 1
ATOM 1200 N N . LYS A 1 153 ? -12.102 -9.164 6.602 1 96.25 153 LYS A N 1
ATOM 1201 C CA . LYS A 1 153 ? -11.453 -8.445 7.695 1 96.25 153 LYS A CA 1
ATOM 1202 C C . LYS A 1 153 ? -12.016 -7.031 7.836 1 96.25 153 LYS A C 1
ATOM 1204 O O . LYS A 1 153 ? -11.633 -6.293 8.742 1 96.25 153 LYS A O 1
ATOM 1209 N N . GLY A 1 154 ? -12.844 -6.629 6.875 1 95.5 154 GLY A N 1
ATOM 1210 C CA . GLY A 1 154 ? -13.469 -5.316 6.938 1 95.5 154 GLY A CA 1
ATOM 1211 C C . GLY A 1 154 ? -12.656 -4.234 6.258 1 95.5 154 GLY A C 1
ATOM 1212 O O . GLY A 1 154 ? -12.93 -3.043 6.422 1 95.5 154 GLY A O 1
ATOM 1213 N N . ILE A 1 155 ? -11.648 -4.641 5.52 1 97.06 155 ILE A N 1
ATOM 1214 C CA . ILE A 1 155 ? -10.812 -3.672 4.816 1 97.06 155 ILE A CA 1
ATOM 1215 C C . ILE A 1 155 ? -11.594 -3.064 3.654 1 97.06 155 ILE A C 1
ATOM 1217 O O . ILE A 1 155 ? -12.102 -3.787 2.795 1 97.06 155 ILE A O 1
ATOM 1221 N N . SER A 1 156 ? -11.602 -1.711 3.637 1 92.19 156 SER A N 1
ATOM 1222 C CA . SER A 1 156 ? -12.469 -1.028 2.684 1 92.19 156 SER A CA 1
ATOM 1223 C C . SER A 1 156 ? -11.68 -0.517 1.483 1 92.19 156 SER A C 1
ATOM 1225 O O . SER A 1 156 ? -12.258 -0.245 0.427 1 92.19 156 SER A O 1
ATOM 1227 N N . ASN A 1 157 ? -10.438 -0.318 1.622 1 96.38 157 ASN A N 1
ATOM 1228 C CA . ASN A 1 157 ? -9.594 0.176 0.541 1 96.38 157 ASN A CA 1
ATOM 1229 C C . ASN A 1 157 ? -8.516 -0.838 0.162 1 96.38 157 ASN A C 1
ATOM 1231 O O . ASN A 1 157 ? -7.527 -0.994 0.876 1 96.38 157 ASN A O 1
ATOM 1235 N N . ILE A 1 158 ? -8.781 -1.568 -0.902 1 98.25 158 ILE A N 1
ATOM 1236 C CA . ILE A 1 158 ? -7.84 -2.551 -1.429 1 98.25 158 ILE A CA 1
ATOM 1237 C C . ILE A 1 158 ? -7.305 -2.082 -2.779 1 98.25 158 ILE A C 1
ATOM 1239 O O . ILE A 1 158 ? -8.078 -1.776 -3.689 1 98.25 158 ILE A O 1
ATOM 1243 N N . ALA A 1 159 ? -5.996 -1.959 -2.881 1 98.44 159 ALA A N 1
ATOM 1244 C CA . ALA A 1 159 ? -5.41 -1.411 -4.102 1 98.44 159 ALA A CA 1
ATOM 1245 C C . ALA A 1 159 ? -4.148 -2.176 -4.496 1 98.44 159 ALA A C 1
ATOM 1247 O O . ALA A 1 159 ? -3.742 -3.113 -3.807 1 98.44 159 ALA A O 1
ATOM 1248 N N . LEU A 1 160 ? -3.639 -1.913 -5.68 1 98.25 160 LEU A N 1
ATOM 1249 C CA . LEU A 1 160 ? -2.391 -2.463 -6.195 1 98.25 160 LEU A CA 1
ATOM 1250 C C . LEU A 1 160 ? -1.81 -1.567 -7.285 1 98.25 160 LEU A C 1
ATOM 1252 O O . LEU A 1 160 ? -2.451 -0.604 -7.707 1 98.25 160 LEU A O 1
ATOM 1256 N N . TYR A 1 161 ? -0.561 -1.864 -7.609 1 96.38 161 TYR A N 1
ATOM 1257 C CA . TYR A 1 161 ? 0.113 -1.24 -8.742 1 96.38 161 TYR A CA 1
ATOM 1258 C C . TYR A 1 161 ? 0.338 -2.246 -9.867 1 96.38 161 TYR A C 1
ATOM 1260 O O . TYR A 1 161 ? 0.922 -3.309 -9.648 1 96.38 161 TYR A O 1
ATOM 1268 N N . SER A 1 162 ? -0.115 -1.865 -11.031 1 96.25 162 SER A N 1
ATOM 1269 C CA . SER A 1 162 ? -0.076 -2.812 -12.141 1 96.25 162 SER A CA 1
ATOM 1270 C C . SER A 1 162 ? 0.736 -2.262 -13.305 1 96.25 162 SER A C 1
ATOM 1272 O O . SER A 1 162 ? 0.618 -1.084 -13.648 1 96.25 162 SER A O 1
ATOM 1274 N N . GLU A 1 163 ? 1.525 -3.164 -13.875 1 92.56 163 GLU A N 1
ATOM 1275 C CA . GLU A 1 163 ? 2.121 -2.854 -15.172 1 92.56 163 GLU A CA 1
ATOM 1276 C C . GLU A 1 163 ? 1.059 -2.797 -16.266 1 92.56 163 GLU A C 1
ATOM 1278 O O . GLU A 1 163 ? 0.027 -3.465 -16.172 1 92.56 163 GLU A O 1
ATOM 1283 N N . PRO A 1 164 ? 1.351 -2.035 -17.281 1 91.94 164 PRO A N 1
ATOM 1284 C CA . PRO A 1 164 ? 0.354 -1.861 -18.344 1 91.94 164 PRO A CA 1
ATOM 1285 C C . PRO A 1 164 ? -0.059 -3.182 -18.984 1 91.94 164 PRO A C 1
ATOM 1287 O O . PRO A 1 164 ? -1.226 -3.359 -19.344 1 91.94 164 PRO A O 1
ATOM 1290 N N . ARG A 1 165 ? 0.786 -4.102 -19.109 1 92.19 165 ARG A N 1
ATOM 1291 C CA . ARG A 1 165 ? 0.533 -5.32 -19.859 1 92.19 165 ARG A CA 1
ATOM 1292 C C . ARG A 1 165 ? -0.381 -6.266 -19.094 1 92.19 165 ARG A C 1
ATOM 1294 O O . ARG A 1 165 ? -0.917 -7.219 -19.656 1 92.19 1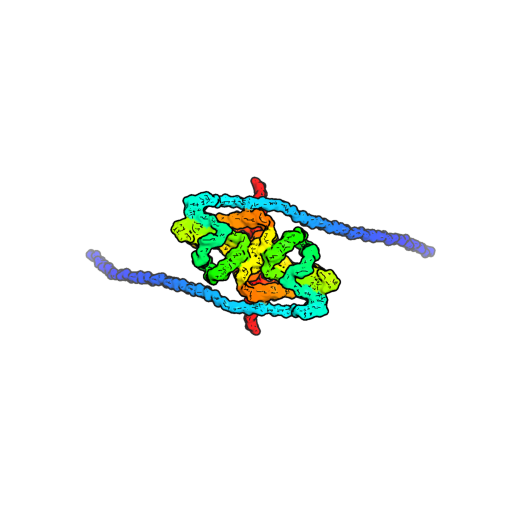65 ARG A O 1
ATOM 1301 N N . VAL A 1 166 ? -0.576 -6 -17.828 1 94.31 166 VAL A N 1
ATOM 1302 C CA . VAL A 1 166 ? -1.353 -6.969 -17.062 1 94.31 166 VAL A CA 1
ATOM 1303 C C . VAL A 1 166 ? -2.586 -6.293 -16.469 1 94.31 166 VAL A C 1
ATOM 1305 O O . VAL A 1 166 ? -3.266 -6.867 -15.625 1 94.31 166 VAL A O 1
ATOM 1308 N N . LEU A 1 167 ? -2.941 -5.191 -16.953 1 95.12 167 LEU A N 1
ATOM 1309 C CA . LEU A 1 167 ? -4.16 -4.52 -16.516 1 95.12 167 LEU A CA 1
ATOM 1310 C C . LEU A 1 167 ? -5.383 -5.391 -16.781 1 95.12 167 LEU A C 1
ATOM 1312 O O . LEU A 1 167 ? -6.316 -5.418 -15.984 1 95.12 167 LEU A O 1
ATOM 1316 N N . GLY A 1 168 ? -5.348 -5.973 -17.906 1 95.25 168 GLY A N 1
ATOM 1317 C CA . GLY A 1 168 ? -6.453 -6.82 -18.312 1 95.25 168 GLY A CA 1
ATOM 1318 C C . GLY A 1 168 ? -6.699 -7.98 -17.375 1 95.25 168 GLY A C 1
ATOM 1319 O O . GLY A 1 168 ? -7.816 -8.5 -17.297 1 95.25 168 GLY A O 1
ATOM 1320 N N . PHE A 1 169 ? -5.734 -8.391 -16.688 1 97 169 PHE A N 1
ATOM 1321 C CA . PHE A 1 169 ? -5.863 -9.469 -15.711 1 97 169 PHE A CA 1
ATOM 1322 C C . PHE A 1 169 ? -6.664 -9 -14.5 1 97 169 PHE A C 1
ATOM 1324 O O . PHE A 1 169 ? -7.484 -9.758 -13.969 1 97 169 PHE A O 1
ATOM 1331 N N . TYR A 1 170 ? -6.5 -7.793 -14.094 1 97.62 170 TYR A N 1
ATOM 1332 C CA . TYR A 1 170 ? -7.035 -7.328 -12.82 1 97.62 170 TYR A CA 1
ATOM 1333 C C . TYR A 1 170 ? -8.445 -6.781 -12.992 1 97.62 170 TYR A C 1
ATOM 1335 O O . TYR A 1 170 ? -9.25 -6.816 -12.055 1 97.62 170 TYR A O 1
ATOM 1343 N N . ARG A 1 171 ? -8.797 -6.32 -14.148 1 96 171 ARG A N 1
ATOM 1344 C CA . ARG A 1 171 ? 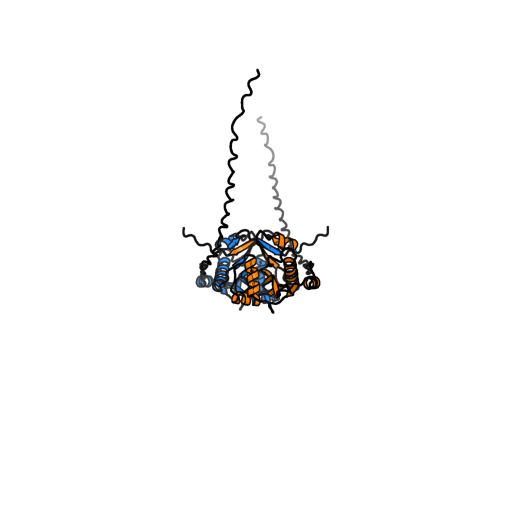-10.086 -5.668 -14.375 1 96 171 ARG A CA 1
ATOM 1345 C C . ARG A 1 171 ? -11.234 -6.617 -14.078 1 96 171 ARG A C 1
ATOM 1347 O O . ARG A 1 171 ? -12.141 -6.281 -13.312 1 96 171 ARG A O 1
ATOM 1354 N N . PRO A 1 172 ? -11.211 -7.801 -14.625 1 94.62 172 PRO A N 1
ATOM 1355 C CA . PRO A 1 172 ? -12.32 -8.711 -14.328 1 94.62 172 PRO A CA 1
ATOM 1356 C C . PRO A 1 172 ? -12.367 -9.125 -12.859 1 94.62 172 PRO A C 1
ATOM 1358 O O . PRO A 1 172 ? -13.367 -9.688 -12.406 1 94.62 172 PRO A O 1
ATOM 1361 N N . LEU A 1 173 ? -11.344 -8.914 -12.141 1 95.94 173 LEU A N 1
ATOM 1362 C CA . LEU A 1 173 ? -11.297 -9.242 -10.719 1 95.94 173 LEU A CA 1
ATOM 1363 C C . LEU A 1 173 ? -11.891 -8.109 -9.891 1 95.94 173 LEU A C 1
ATOM 1365 O O . LEU A 1 173 ? -11.961 -8.211 -8.656 1 95.94 173 LEU A O 1
ATOM 1369 N N . GLY A 1 174 ? -12.242 -6.988 -10.539 1 95.62 174 GLY A N 1
ATOM 1370 C CA . GLY A 1 174 ? -12.914 -5.91 -9.836 1 95.62 174 GLY A CA 1
ATOM 1371 C C . GLY A 1 174 ? -12.016 -4.715 -9.578 1 95.62 174 GLY A C 1
ATOM 1372 O O . GLY A 1 174 ? -12.406 -3.777 -8.875 1 95.62 174 GLY A O 1
ATOM 1373 N N . PHE A 1 175 ? -10.852 -4.77 -10.188 1 97.31 175 PHE A N 1
ATOM 1374 C CA . PHE A 1 175 ? -9.945 -3.639 -10.016 1 97.31 175 PHE A CA 1
ATOM 1375 C C . PHE A 1 175 ? -10.109 -2.635 -11.148 1 97.31 175 PHE A C 1
ATOM 1377 O O . PHE A 1 175 ? -10.281 -3.02 -12.305 1 97.31 175 PHE A O 1
ATOM 1384 N N . VAL A 1 176 ? -10.031 -1.342 -10.742 1 95.81 176 VAL A N 1
ATOM 1385 C CA . VAL A 1 176 ? -10.195 -0.257 -11.703 1 95.81 176 VAL A CA 1
ATOM 1386 C C . VAL A 1 176 ? -8.992 0.678 -11.633 1 95.81 176 VAL A C 1
ATOM 1388 O O . VAL A 1 176 ? -8.523 1.024 -10.547 1 95.81 176 VAL A O 1
ATOM 1391 N N . ALA A 1 177 ? -8.578 1 -12.805 1 92.06 177 ALA A N 1
ATOM 1392 C CA . ALA A 1 177 ? -7.449 1.929 -12.859 1 92.06 177 ALA A CA 1
ATOM 1393 C C . ALA A 1 177 ? -7.914 3.369 -12.672 1 92.06 177 ALA A C 1
ATOM 1395 O O . ALA A 1 177 ? -8.953 3.77 -13.203 1 92.06 177 ALA A O 1
ATOM 1396 N N . ASP A 1 178 ? -7.188 4.156 -11.828 1 85.44 178 ASP A N 1
ATOM 1397 C CA . ASP A 1 178 ? -7.312 5.602 -11.633 1 85.44 178 ASP A CA 1
ATOM 1398 C C . ASP A 1 178 ? -8.758 5.996 -11.359 1 85.44 178 ASP A C 1
ATOM 1400 O O . ASP A 1 178 ? -9.297 6.906 -11.992 1 85.44 178 ASP A O 1
ATOM 1404 N N . PRO A 1 179 ? -9.344 5.324 -10.391 1 85.75 179 PRO A N 1
ATOM 1405 C CA . PRO A 1 179 ? -10.711 5.75 -10.086 1 85.75 179 PRO A CA 1
ATOM 1406 C C . PRO A 1 179 ? -10.797 7.215 -9.672 1 85.75 179 PRO A C 1
ATOM 1408 O O . PRO A 1 179 ? -9.977 7.684 -8.875 1 85.75 179 PRO A O 1
ATOM 1411 N N . ASP A 1 180 ? -11.742 7.957 -10.297 1 88.19 180 ASP A N 1
ATOM 1412 C CA . ASP A 1 180 ? -11.984 9.359 -9.992 1 88.19 180 ASP A CA 1
ATOM 1413 C C . ASP A 1 180 ? -10.734 10.203 -10.227 1 88.19 180 ASP A C 1
ATOM 1415 O O . ASP A 1 180 ? -10.531 11.219 -9.555 1 88.19 180 ASP A O 1
ATOM 1419 N N . GLY A 1 181 ? -9.859 9.727 -11 1 89.62 181 GLY A N 1
ATOM 1420 C CA . GLY A 1 181 ? -8.664 10.469 -11.359 1 89.62 181 GLY A CA 1
ATOM 1421 C C . GLY A 1 181 ? -7.52 10.266 -10.383 1 89.62 181 GLY A C 1
ATOM 1422 O O . GLY A 1 181 ? -6.453 10.867 -10.539 1 89.62 181 GLY A O 1
ATOM 1423 N N . ILE A 1 182 ? -7.762 9.477 -9.445 1 92.25 182 ILE A N 1
ATOM 1424 C CA . ILE A 1 182 ? -6.707 9.188 -8.484 1 92.25 182 ILE A CA 1
ATOM 1425 C C . ILE A 1 182 ? -5.535 8.516 -9.188 1 92.25 182 ILE A C 1
ATOM 1427 O O . ILE A 1 182 ? -5.727 7.613 -10.016 1 92.25 182 ILE A O 1
ATOM 1431 N N . ARG A 1 183 ? -4.297 8.992 -8.844 1 94.75 183 ARG A N 1
ATOM 1432 C CA . ARG A 1 183 ? -3.102 8.453 -9.477 1 94.75 183 ARG A CA 1
ATOM 1433 C C . ARG A 1 183 ? -2.182 7.797 -8.453 1 94.75 183 ARG A C 1
ATOM 1435 O O . ARG A 1 183 ? -1.997 8.32 -7.355 1 94.75 183 ARG A O 1
ATOM 1442 N N . GLY A 1 184 ? -1.721 6.648 -8.859 1 95.81 184 GLY A N 1
ATOM 1443 C CA . GLY A 1 184 ? -0.584 6.117 -8.125 1 95.81 184 GLY A CA 1
ATOM 1444 C C . GLY A 1 184 ? 0.709 6.859 -8.406 1 95.81 184 GLY A C 1
ATOM 1445 O O . GLY A 1 184 ? 1.014 7.168 -9.562 1 95.81 184 GLY A O 1
ATOM 1446 N N . MET A 1 185 ? 1.397 7.27 -7.332 1 97 185 MET A N 1
ATOM 1447 C CA . MET A 1 185 ? 2.697 7.914 -7.484 1 97 185 MET A CA 1
ATOM 1448 C C . MET A 1 185 ? 3.785 7.129 -6.762 1 97 185 MET A C 1
ATOM 1450 O O . MET A 1 185 ? 3.52 6.492 -5.742 1 97 185 MET A O 1
ATOM 1454 N N . VAL A 1 186 ? 4.969 7.191 -7.352 1 97.5 186 VAL A N 1
ATOM 1455 C CA . VAL A 1 186 ? 6.109 6.473 -6.789 1 97.5 186 VAL A CA 1
ATOM 1456 C C . VAL A 1 186 ? 7.273 7.438 -6.574 1 97.5 186 VAL A C 1
ATOM 1458 O O . VAL A 1 186 ? 7.547 8.289 -7.422 1 97.5 186 VAL A O 1
ATOM 1461 N N . TYR A 1 187 ? 7.871 7.273 -5.391 1 97.19 187 TYR A N 1
ATOM 1462 C CA . TYR A 1 187 ? 9.039 8.086 -5.09 1 97.19 187 TYR A CA 1
ATOM 1463 C C . TYR A 1 187 ? 10.211 7.711 -5.992 1 97.19 187 TYR A C 1
ATOM 1465 O O . TYR A 1 187 ? 10.547 6.535 -6.125 1 97.19 187 TYR A O 1
ATOM 1473 N N . SER A 1 188 ? 10.703 8.711 -6.75 1 89.19 188 SER A N 1
ATOM 1474 C CA . SER A 1 188 ? 11.82 8.508 -7.672 1 89.19 188 SER A CA 1
ATOM 1475 C C . SER A 1 188 ? 12.969 9.461 -7.379 1 89.19 188 SER A C 1
ATOM 1477 O O . SER A 1 188 ? 12.758 10.672 -7.234 1 89.19 188 SER A O 1
ATOM 1479 N N . ARG A 1 189 ? 13.984 9.164 -6.855 1 68.88 189 ARG A N 1
ATOM 1480 C CA . ARG A 1 189 ? 15.094 10.086 -6.617 1 68.88 189 ARG A CA 1
ATOM 1481 C C . ARG A 1 189 ? 15.766 10.469 -7.926 1 68.88 189 ARG A C 1
ATOM 1483 O O . ARG A 1 189 ? 16.156 9.602 -8.711 1 68.88 189 ARG A O 1
ATOM 1490 N N . LYS A 1 190 ? 15.164 11.367 -8.695 1 56.09 190 LYS A N 1
ATOM 1491 C CA . LYS A 1 190 ? 15.938 11.781 -9.859 1 56.09 190 LYS A CA 1
ATOM 1492 C C . LYS A 1 190 ? 17.406 12 -9.5 1 56.09 190 LYS A C 1
ATOM 1494 O O . LYS A 1 190 ? 17.703 12.57 -8.445 1 56.09 190 LYS A O 1
ATOM 1499 N N . LYS A 1 191 ? 18.281 11.297 -10.203 1 48.25 191 LYS A N 1
ATOM 1500 C CA . LYS A 1 191 ? 19.641 11.836 -10.328 1 48.25 191 LYS A CA 1
ATOM 1501 C C . LYS A 1 191 ? 19.609 13.32 -10.688 1 48.25 191 LYS A C 1
ATOM 1503 O O . LYS A 1 191 ? 18.969 13.711 -11.672 1 48.25 191 LYS A O 1
ATOM 1508 N N . LYS A 1 192 ? 19.5 14.242 -9.789 1 38.44 192 LYS A N 1
ATOM 1509 C CA . LYS A 1 192 ? 19.859 15.586 -10.227 1 38.44 192 LYS A CA 1
ATOM 1510 C C . LYS A 1 192 ? 20.969 15.547 -11.273 1 38.44 192 LYS A C 1
ATOM 1512 O O . LYS A 1 192 ? 22.078 15.094 -10.984 1 38.44 192 LYS A O 1
ATOM 1517 N N . LYS A 1 193 ? 20.641 15.195 -12.508 1 38.59 193 LYS A N 1
ATOM 1518 C CA . LYS A 1 193 ? 21.672 15.531 -13.492 1 38.59 193 LYS A CA 1
ATOM 1519 C C . LYS A 1 193 ? 22.188 16.953 -13.273 1 38.59 193 LYS A C 1
ATOM 1521 O O . LYS A 1 193 ? 21.406 17.891 -13.109 1 38.59 193 LYS A O 1
ATOM 1526 N N . ASN A 1 194 ? 23.281 16.969 -12.648 1 31.94 194 ASN A N 1
ATOM 1527 C CA . ASN A 1 194 ? 24.094 18.172 -12.758 1 31.94 194 ASN A CA 1
ATOM 1528 C C . ASN A 1 194 ? 23.859 18.891 -14.086 1 31.94 194 ASN A C 1
ATOM 1530 O O . ASN A 1 194 ? 24.125 18.328 -15.148 1 31.94 194 ASN A O 1
ATOM 1534 N N . ARG A 1 195 ? 22.891 19.656 -14.156 1 25.75 195 ARG A N 1
ATOM 1535 C CA . ARG A 1 195 ? 23.188 20.625 -15.195 1 25.75 195 ARG A CA 1
ATOM 1536 C C . ARG A 1 195 ? 24.438 21.422 -14.867 1 25.75 195 ARG A C 1
ATOM 1538 O O . ARG A 1 195 ? 24.672 21.766 -13.711 1 25.75 195 ARG A O 1
ATOM 1545 N N . MET B 1 1 ? 21.109 -31.109 -99.75 1 24.17 1 MET B N 1
ATOM 1546 C CA . MET B 1 1 ? 22.328 -31.031 -98.938 1 24.17 1 MET B CA 1
ATOM 1547 C C . MET B 1 1 ? 22.062 -30.344 -97.625 1 24.17 1 MET B C 1
ATOM 1549 O O . MET B 1 1 ? 22.047 -29.125 -97.562 1 24.17 1 MET B O 1
ATOM 1553 N N . LEU B 1 2 ? 21.031 -30.766 -96.875 1 26.98 2 LEU B N 1
ATOM 1554 C CA . LEU B 1 2 ? 20.125 -30.266 -95.875 1 26.98 2 LEU B CA 1
ATOM 1555 C C . LEU B 1 2 ? 20.844 -30.156 -94.5 1 26.98 2 LEU B C 1
ATOM 1557 O O . LEU B 1 2 ? 21.25 -31.172 -93.938 1 26.98 2 LEU B O 1
ATOM 1561 N N . LEU B 1 3 ? 21.656 -29.031 -94.25 1 24.7 3 LEU B N 1
ATOM 1562 C CA . LEU B 1 3 ? 22.688 -28.734 -93.25 1 24.7 3 LEU B CA 1
ATOM 1563 C C . LEU B 1 3 ? 22.094 -28.734 -91.812 1 24.7 3 LEU B C 1
ATOM 1565 O O . LEU B 1 3 ? 21.094 -28.062 -91.562 1 24.7 3 LEU B O 1
ATOM 1569 N N . TYR B 1 4 ? 22.219 -29.781 -90.875 1 27.16 4 TYR B N 1
ATOM 1570 C CA . TYR B 1 4 ? 21.812 -30.312 -89.562 1 27.16 4 TYR B CA 1
ATOM 1571 C C . TYR B 1 4 ? 22.375 -29.469 -88.438 1 27.16 4 TYR B C 1
ATOM 1573 O O . TYR B 1 4 ? 23.562 -29.578 -88.125 1 27.16 4 TYR B O 1
ATOM 1581 N N . ASN B 1 5 ? 22.125 -28.125 -88.312 1 27.14 5 ASN B N 1
ATOM 1582 C CA . ASN B 1 5 ? 22.859 -27.25 -87.438 1 27.14 5 ASN B CA 1
ATOM 1583 C C . ASN B 1 5 ? 22.656 -27.672 -85.938 1 27.14 5 ASN B C 1
ATOM 1585 O O . ASN B 1 5 ? 21.516 -27.828 -85.5 1 27.14 5 ASN B O 1
ATOM 1589 N N . PRO B 1 6 ? 23.656 -28.172 -85.188 1 27.7 6 PRO B N 1
ATOM 1590 C CA . PRO B 1 6 ? 23.766 -28.875 -83.875 1 27.7 6 PRO B CA 1
ATOM 1591 C C . PRO B 1 6 ? 23.469 -27.953 -82.688 1 27.7 6 PRO B C 1
ATOM 1593 O O . PRO B 1 6 ? 23.953 -26.828 -82.625 1 27.7 6 PRO B O 1
ATOM 1596 N N . ILE B 1 7 ? 22.297 -27.891 -82.125 1 29.22 7 ILE B N 1
ATOM 1597 C CA . ILE B 1 7 ? 21.688 -27.031 -81.062 1 29.22 7 ILE B CA 1
ATOM 1598 C C . ILE B 1 7 ? 22.438 -27.172 -79.75 1 29.22 7 ILE B C 1
ATOM 1600 O O . ILE B 1 7 ? 22.641 -28.281 -79.25 1 29.22 7 ILE B O 1
ATOM 1604 N N . SER B 1 8 ? 23.297 -26.141 -79.438 1 24.27 8 SER B N 1
ATOM 1605 C CA . SER B 1 8 ? 24.297 -25.859 -78.438 1 24.27 8 SER B CA 1
ATOM 1606 C C . SER B 1 8 ? 23.766 -26.188 -77 1 24.27 8 SER B C 1
ATOM 1608 O O . SER B 1 8 ? 22.547 -26.234 -76.812 1 24.27 8 SER B O 1
ATOM 1610 N N . THR B 1 9 ? 24.656 -26 -75.938 1 25.84 9 THR B N 1
ATOM 1611 C CA . THR B 1 9 ? 25.234 -26.516 -74.75 1 25.84 9 THR B CA 1
ATOM 1612 C C . THR B 1 9 ? 24.438 -26.047 -73.5 1 25.84 9 THR B C 1
ATOM 1614 O O . THR B 1 9 ? 23.797 -24.984 -73.562 1 25.84 9 THR B O 1
ATOM 1617 N N . HIS B 1 10 ? 24.094 -26.906 -72.562 1 27.39 10 HIS B N 1
ATOM 1618 C CA . HIS B 1 10 ? 23.328 -27.125 -71.312 1 27.39 10 HIS B CA 1
ATOM 1619 C C . HIS B 1 10 ? 23.844 -26.266 -70.188 1 27.39 10 HIS B C 1
ATOM 1621 O O . HIS B 1 10 ? 25 -26.406 -69.812 1 27.39 10 HIS B O 1
ATOM 1627 N N . LEU B 1 11 ? 23.641 -24.906 -70.125 1 30.36 11 LEU B N 1
ATOM 1628 C CA . LEU B 1 11 ? 24.219 -24.062 -69.125 1 30.36 11 LEU B CA 1
ATOM 1629 C C . LEU B 1 11 ? 23.812 -24.562 -67.75 1 30.36 11 LEU B C 1
ATOM 1631 O O . LEU B 1 11 ? 22.641 -24.891 -67.5 1 30.36 11 LEU B O 1
ATOM 1635 N N . PRO B 1 12 ? 24.75 -25 -66.875 1 31.09 12 PRO B N 1
ATOM 1636 C CA . PRO B 1 12 ? 24.531 -25.672 -65.562 1 31.09 12 PRO B CA 1
ATOM 1637 C C . PRO B 1 12 ? 23.875 -24.75 -64.5 1 31.09 12 PRO B C 1
ATOM 1639 O O . PRO B 1 12 ? 24 -23.531 -64.625 1 31.09 12 PRO B O 1
ATOM 1642 N N . PRO B 1 13 ? 22.766 -25.125 -63.875 1 29.59 13 PRO B N 1
ATOM 1643 C CA . PRO B 1 13 ? 21.953 -24.328 -62.938 1 29.59 13 PRO B CA 1
ATOM 1644 C C . PRO B 1 13 ? 22.719 -23.891 -61.688 1 29.59 13 PRO B C 1
ATOM 1646 O O . PRO B 1 13 ? 23.562 -24.625 -61.188 1 29.59 13 PRO B O 1
ATOM 1649 N N . THR B 1 14 ? 23.297 -22.641 -61.594 1 30.83 14 THR B N 1
ATOM 1650 C CA . THR B 1 14 ? 24.078 -22.078 -60.5 1 30.83 14 THR B CA 1
ATOM 1651 C C . THR B 1 14 ? 23.312 -22.203 -59.188 1 30.83 14 THR B C 1
ATOM 1653 O O . THR B 1 14 ? 22.141 -21.828 -59.094 1 30.83 14 THR B O 1
ATOM 1656 N N . PRO B 1 15 ? 23.781 -23.062 -58.281 1 30.86 15 PRO B N 1
ATOM 1657 C CA . PRO B 1 15 ? 23.109 -23.359 -57 1 30.86 15 PRO B CA 1
ATOM 1658 C C . PRO B 1 15 ? 22.984 -22.125 -56.094 1 30.86 15 PRO B C 1
ATOM 1660 O O . PRO B 1 15 ? 23.906 -21.328 -56 1 30.86 15 PRO B O 1
ATOM 1663 N N . LEU B 1 16 ? 21.844 -21.469 -56.031 1 30.47 16 LEU B N 1
ATOM 1664 C CA . LEU B 1 16 ? 21.547 -20.312 -55.188 1 30.47 16 LEU B CA 1
ATOM 1665 C C . LEU B 1 16 ? 21.859 -20.609 -53.719 1 30.47 16 LEU B C 1
ATOM 1667 O O . LEU B 1 16 ? 21.297 -21.547 -53.125 1 30.47 16 LEU B O 1
ATOM 1671 N N . THR B 1 17 ? 23.125 -20.438 -53.312 1 26.33 17 THR B N 1
ATOM 1672 C CA . THR B 1 17 ? 23.531 -20.609 -51.906 1 26.33 17 THR B CA 1
ATOM 1673 C C . THR B 1 17 ? 22.703 -19.719 -51 1 26.33 17 THR B C 1
ATOM 1675 O O . THR B 1 17 ? 22.656 -18.5 -51.188 1 26.33 17 THR B O 1
ATOM 1678 N N . LEU B 1 18 ? 21.578 -20.141 -50.531 1 26.95 18 LEU B N 1
ATOM 1679 C CA . LEU B 1 18 ? 20.766 -19.453 -49.531 1 26.95 18 LEU B CA 1
ATOM 1680 C C . LEU B 1 18 ? 21.594 -19.031 -48.344 1 26.95 18 LEU B C 1
ATOM 1682 O O . LEU B 1 18 ? 22.234 -19.875 -47.688 1 26.95 18 LEU B O 1
ATOM 1686 N N . LYS B 1 19 ? 22.094 -17.797 -48.344 1 31.12 19 LYS B N 1
ATOM 1687 C CA . LYS B 1 19 ? 22.828 -17.25 -47.219 1 31.12 19 LYS B CA 1
ATOM 1688 C C . LYS B 1 19 ? 22.031 -17.453 -45.906 1 31.12 19 LYS B C 1
ATOM 1690 O O . LYS B 1 19 ? 20.844 -17.156 -45.844 1 31.12 19 LYS B O 1
ATOM 1695 N N . PRO B 1 20 ? 22.547 -18.328 -45.062 1 26.86 20 PRO B N 1
ATOM 1696 C CA . PRO B 1 20 ? 21.891 -18.531 -43.781 1 26.86 20 PRO B CA 1
ATOM 1697 C C . PRO B 1 20 ? 21.547 -17.234 -43.062 1 26.86 20 PRO B C 1
ATOM 1699 O O . PRO B 1 20 ? 22.188 -16.203 -43.312 1 26.86 20 PRO B O 1
ATOM 1702 N N . THR B 1 21 ? 20.188 -17.031 -42.781 1 28.27 21 THR B N 1
ATOM 1703 C CA . THR B 1 21 ? 19.609 -15.938 -42 1 28.27 21 THR B CA 1
ATOM 1704 C C . THR B 1 21 ? 20.453 -15.641 -40.781 1 28.27 21 THR B C 1
ATOM 1706 O O . THR B 1 21 ? 20.906 -16.562 -40.094 1 28.27 21 THR B O 1
ATOM 1709 N N . THR B 1 22 ? 21 -14.438 -40.781 1 28.88 22 THR B N 1
ATOM 1710 C CA . THR B 1 22 ? 21.75 -13.766 -39.719 1 28.88 22 THR B CA 1
ATOM 1711 C C . THR B 1 22 ? 21.109 -14.039 -38.344 1 28.88 22 THR B C 1
ATOM 1713 O O . THR B 1 22 ? 19.891 -13.953 -38.188 1 28.88 22 THR B O 1
ATOM 1716 N N . HIS B 1 23 ? 21.75 -14.938 -37.625 1 26.69 23 HIS B N 1
ATOM 1717 C CA . HIS B 1 23 ? 21.484 -15.109 -36.219 1 26.69 23 HIS B CA 1
ATOM 1718 C C . HIS B 1 23 ? 21.281 -13.766 -35.5 1 26.69 23 HIS B C 1
ATOM 1720 O O . HIS B 1 23 ? 22.141 -12.891 -35.594 1 26.69 23 HIS B O 1
ATOM 1726 N N . HIS B 1 24 ? 20.031 -13.266 -35.531 1 27.91 24 HIS B N 1
ATOM 1727 C CA . HIS B 1 24 ? 19.719 -12.125 -34.656 1 27.91 24 HIS B CA 1
ATOM 1728 C C . HIS B 1 24 ? 20.344 -12.289 -33.281 1 27.91 24 HIS B C 1
ATOM 1730 O O . HIS B 1 24 ? 20.141 -13.305 -32.625 1 27.91 24 HIS B O 1
ATOM 1736 N N . HIS B 1 25 ? 21.594 -11.852 -33.156 1 27.2 25 HIS B N 1
ATOM 1737 C CA . HIS B 1 25 ? 22.172 -11.688 -31.828 1 27.2 25 HIS B CA 1
ATOM 1738 C C . HIS B 1 25 ? 21.156 -11.117 -30.844 1 27.2 25 HIS B C 1
ATOM 1740 O O . HIS B 1 25 ? 20.594 -10.047 -31.094 1 27.2 25 HIS B O 1
ATOM 1746 N N . HIS B 1 26 ? 20.375 -11.984 -30.219 1 25.02 26 HIS B N 1
ATOM 1747 C CA . HIS B 1 26 ? 19.672 -11.562 -29.016 1 25.02 26 HIS B CA 1
ATOM 1748 C C . HIS B 1 26 ? 20.562 -10.742 -28.094 1 25.02 26 HIS B C 1
ATOM 1750 O O . HIS B 1 26 ? 21.547 -11.266 -27.547 1 25.02 26 HIS B O 1
ATOM 1756 N N . GLN B 1 27 ? 20.844 -9.516 -28.531 1 26.53 27 GLN B N 1
ATOM 1757 C CA . GLN B 1 27 ? 21.469 -8.672 -27.516 1 26.53 27 GLN B CA 1
ATOM 1758 C C . GLN B 1 27 ? 20.797 -8.859 -26.156 1 26.53 27 GLN B C 1
ATOM 1760 O O . GLN B 1 27 ? 19.578 -8.703 -26.031 1 26.53 27 GLN B O 1
ATOM 1765 N N . ASN B 1 28 ? 21.344 -9.734 -25.406 1 24 28 ASN B N 1
ATOM 1766 C CA . ASN B 1 28 ? 21.031 -9.812 -23.984 1 24 28 ASN B CA 1
ATOM 1767 C C . ASN B 1 28 ? 21 -8.43 -23.344 1 24 28 ASN B C 1
ATOM 1769 O O . ASN B 1 28 ? 22.031 -7.762 -23.25 1 24 28 ASN B O 1
ATOM 1773 N N . VAL B 1 29 ? 19.969 -7.715 -23.625 1 28.05 29 VAL B N 1
ATOM 1774 C CA . VAL B 1 29 ? 19.844 -6.504 -22.828 1 28.05 29 VAL B CA 1
ATOM 1775 C C . VAL B 1 29 ? 19.969 -6.859 -21.344 1 28.05 29 VAL B C 1
ATOM 1777 O O . VAL B 1 29 ? 19.078 -7.523 -20.781 1 28.05 29 VAL B O 1
ATOM 1780 N N . THR B 1 30 ? 21.156 -7.125 -20.938 1 25.33 30 THR B N 1
ATOM 1781 C CA . THR B 1 30 ? 21.422 -7.152 -19.5 1 25.33 30 THR B CA 1
ATOM 1782 C C . THR B 1 30 ? 20.844 -5.906 -18.828 1 25.33 30 THR B C 1
ATOM 1784 O O . THR B 1 30 ? 21.281 -4.785 -19.125 1 25.33 30 THR B O 1
ATOM 1787 N N . VAL B 1 31 ? 19.656 -5.859 -18.641 1 26.94 31 VAL B N 1
ATOM 1788 C CA . VAL B 1 31 ? 19.172 -4.844 -17.703 1 26.94 31 VAL B CA 1
ATOM 1789 C C . VAL B 1 31 ? 20.016 -4.863 -16.438 1 26.94 31 VAL B C 1
ATOM 1791 O O . VAL B 1 31 ? 19.922 -5.801 -15.633 1 26.94 31 VAL B O 1
ATOM 1794 N N . SER B 1 32 ? 21.266 -4.508 -16.547 1 27.59 32 SER B N 1
ATOM 1795 C CA . SER B 1 32 ? 21.984 -4.219 -15.32 1 27.59 32 SER B CA 1
ATOM 1796 C C . SER B 1 32 ? 21.172 -3.33 -14.391 1 27.59 32 SER B C 1
ATOM 1798 O O . SER B 1 32 ? 20.828 -2.201 -14.75 1 27.59 32 SER B O 1
ATOM 1800 N N . SER B 1 33 ? 20.266 -3.865 -13.703 1 30.19 33 SER B N 1
ATOM 1801 C CA . SER B 1 33 ? 19.703 -3.092 -12.602 1 30.19 33 SER B CA 1
ATOM 1802 C C . SER B 1 33 ? 20.812 -2.479 -11.742 1 30.19 33 SER B C 1
ATOM 1804 O O . SER B 1 33 ? 21.469 -3.184 -10.984 1 30.19 33 SER B O 1
ATOM 1806 N N . GLN B 1 34 ? 21.672 -1.669 -12.344 1 30.19 34 GLN B N 1
ATOM 1807 C CA . GLN B 1 34 ? 22.547 -0.883 -11.477 1 30.19 34 GLN B CA 1
ATOM 1808 C C . GLN B 1 34 ? 21.766 -0.337 -10.281 1 30.19 34 GLN B C 1
ATOM 1810 O O . GLN B 1 34 ? 20.812 0.414 -10.445 1 30.19 34 GLN B O 1
ATOM 1815 N N . TYR B 1 35 ? 21.688 -1.062 -9.258 1 33.44 35 TYR B N 1
ATOM 1816 C CA . TYR B 1 35 ? 21.25 -0.578 -7.957 1 33.44 35 TYR B CA 1
ATOM 1817 C C . TYR B 1 35 ? 21.984 0.712 -7.586 1 33.44 35 TYR B C 1
ATOM 1819 O O . TYR B 1 35 ? 23.188 0.701 -7.305 1 33.44 35 TYR B O 1
ATOM 1827 N N . GLN B 1 36 ? 21.969 1.77 -8.297 1 38.62 36 GLN B N 1
ATOM 1828 C CA . GLN B 1 36 ? 22.562 2.988 -7.75 1 38.62 36 GLN B CA 1
ATOM 1829 C C . GLN B 1 36 ? 22.062 3.256 -6.336 1 38.62 36 GLN B C 1
ATOM 1831 O O . GLN B 1 36 ? 20.875 3.1 -6.047 1 38.62 36 GLN B O 1
ATOM 1836 N N . PRO B 1 37 ? 22.984 3.332 -5.402 1 41.19 37 PRO B N 1
ATOM 1837 C CA . PRO B 1 37 ? 22.562 3.703 -4.047 1 41.19 37 PRO B CA 1
ATOM 1838 C C . PRO B 1 37 ? 21.656 4.93 -4.027 1 41.19 37 PRO B C 1
ATOM 1840 O O . PRO B 1 37 ? 21.938 5.922 -4.707 1 41.19 37 PRO B O 1
ATOM 1843 N N . ILE B 1 38 ? 20.484 4.797 -3.938 1 48.12 38 ILE B N 1
ATOM 1844 C CA . ILE B 1 38 ? 19.547 5.906 -3.777 1 48.12 38 ILE B CA 1
ATOM 1845 C C . ILE B 1 38 ? 20.078 6.879 -2.725 1 48.12 38 ILE B C 1
ATOM 1847 O O . ILE B 1 38 ? 20.375 6.48 -1.6 1 48.12 38 ILE B O 1
ATOM 1851 N N . PRO B 1 39 ? 20.734 7.957 -3.135 1 50.53 39 PRO B N 1
ATOM 1852 C CA . PRO B 1 39 ? 21.109 8.906 -2.088 1 50.53 39 PRO B CA 1
ATOM 1853 C C . PRO B 1 39 ? 20.031 9.07 -1.02 1 50.53 39 PRO B C 1
ATOM 1855 O O . PRO B 1 39 ? 18.844 9.219 -1.348 1 50.53 39 PRO B O 1
ATOM 1858 N N . THR B 1 40 ? 20.219 8.539 0.127 1 55.84 40 THR B N 1
ATOM 1859 C CA . THR B 1 40 ? 19.344 8.414 1.283 1 55.84 40 THR B CA 1
ATOM 1860 C C . THR B 1 40 ? 18.906 9.797 1.782 1 55.84 40 THR B C 1
ATOM 1862 O O . THR B 1 40 ? 18.047 9.898 2.652 1 55.84 40 THR B O 1
ATOM 1865 N N . THR B 1 41 ? 19.656 10.867 1.31 1 60.84 41 THR B N 1
ATOM 1866 C CA . THR B 1 41 ? 19.375 12.031 2.145 1 60.84 41 THR B CA 1
ATOM 1867 C C . THR B 1 41 ? 18.375 12.961 1.464 1 60.84 41 THR B C 1
ATOM 1869 O O . THR B 1 41 ? 18.562 13.344 0.305 1 60.84 41 THR B O 1
ATOM 1872 N N . VAL B 1 42 ? 17.156 12.906 1.932 1 67.56 42 VAL B N 1
ATOM 1873 C CA . VAL B 1 42 ? 16.172 13.922 1.572 1 67.56 42 VAL B CA 1
ATOM 1874 C C . VAL B 1 42 ? 16.578 15.266 2.166 1 67.56 42 VAL B C 1
ATOM 1876 O O . VAL B 1 42 ? 16.984 15.344 3.326 1 67.56 42 VAL B O 1
ATOM 1879 N N . ASN B 1 43 ? 16.703 16.266 1.271 1 77.19 43 ASN B N 1
ATOM 1880 C CA . ASN B 1 43 ? 16.938 17.609 1.772 1 77.19 43 ASN B CA 1
ATOM 1881 C C . ASN B 1 43 ? 15.766 18.109 2.605 1 77.19 43 ASN B C 1
ATOM 1883 O O . ASN B 1 43 ? 14.625 18.109 2.143 1 77.19 43 ASN B O 1
ATOM 1887 N N . ILE B 1 44 ? 16.047 18.438 3.867 1 84.75 44 ILE B N 1
ATOM 1888 C CA . ILE B 1 44 ? 15.039 18.938 4.789 1 84.75 44 ILE B CA 1
ATOM 1889 C C . ILE B 1 44 ? 14.875 20.453 4.59 1 84.75 44 ILE B C 1
ATOM 1891 O O . ILE B 1 44 ? 15.82 21.219 4.805 1 84.75 44 ILE B O 1
ATOM 1895 N N . SER B 1 45 ? 13.664 20.812 4.172 1 90.88 45 SER B N 1
ATOM 1896 C CA . SER B 1 45 ? 13.383 22.203 3.855 1 90.88 45 SER B CA 1
ATOM 1897 C C . SER B 1 45 ? 13.273 23.047 5.121 1 90.88 45 SER B C 1
ATOM 1899 O O . SER B 1 45 ? 13.711 24.203 5.145 1 90.88 45 SER B O 1
ATOM 1901 N N . ILE B 1 46 ? 12.664 22.594 6.203 1 94.44 46 ILE B N 1
ATOM 1902 C CA . ILE B 1 46 ? 12.516 23.266 7.492 1 94.44 46 ILE B CA 1
ATOM 1903 C C . ILE B 1 46 ? 13.07 22.375 8.602 1 94.44 46 ILE B C 1
ATOM 1905 O O . ILE B 1 46 ? 12.617 21.234 8.773 1 94.44 46 ILE B O 1
ATOM 1909 N N . SER B 1 47 ? 14.023 22.891 9.305 1 94.69 47 SER B N 1
ATOM 1910 C CA . SER B 1 47 ? 14.625 22.094 10.375 1 94.69 47 SER B CA 1
ATOM 1911 C C . SER B 1 47 ? 13.68 21.953 11.562 1 94.69 47 SER B C 1
ATOM 1913 O O . SER B 1 47 ? 12.719 22.719 11.688 1 94.69 47 SER B O 1
ATOM 1915 N N . ASP B 1 48 ? 13.992 20.984 12.422 1 95.06 48 ASP B N 1
ATOM 1916 C CA . ASP B 1 48 ? 13.203 20.797 13.641 1 95.06 48 ASP B CA 1
ATOM 1917 C C . ASP B 1 48 ? 13.289 22.016 14.539 1 95.06 48 ASP B C 1
ATOM 1919 O O . ASP B 1 48 ? 12.305 22.406 15.172 1 95.06 48 ASP B O 1
ATOM 1923 N N . GLU B 1 49 ? 14.43 22.547 14.602 1 95.5 49 GLU B N 1
ATOM 1924 C CA . GLU B 1 49 ? 14.648 23.75 15.398 1 95.5 49 GLU B CA 1
ATOM 1925 C C . GLU B 1 49 ? 13.805 24.922 14.883 1 95.5 49 GLU B C 1
ATOM 1927 O O . GLU B 1 49 ? 13.227 25.672 15.664 1 95.5 49 GLU B O 1
ATOM 1932 N N . SER B 1 50 ? 13.797 25.062 13.609 1 96.88 50 SER B N 1
ATOM 1933 C CA . SER B 1 50 ? 13 26.125 12.992 1 96.88 50 SER B CA 1
ATOM 1934 C C . SER B 1 50 ? 11.508 25.922 13.258 1 96.88 50 SER B C 1
ATOM 1936 O O . SER B 1 50 ? 10.789 26.875 13.555 1 96.88 50 SER B O 1
ATOM 1938 N N . LEU B 1 51 ? 11.039 24.703 13.156 1 97.81 51 LEU B N 1
ATOM 1939 C CA . LEU B 1 51 ? 9.648 24.391 13.477 1 97.81 51 LEU B CA 1
ATOM 1940 C C . LEU B 1 51 ? 9.328 24.766 14.922 1 97.81 51 LEU B C 1
ATOM 1942 O O . LEU B 1 51 ? 8.344 25.469 15.18 1 97.81 51 LEU B O 1
ATOM 1946 N N . LYS B 1 52 ? 10.234 24.391 15.789 1 97.62 52 LYS B N 1
ATOM 1947 C CA . LYS B 1 52 ? 10.031 24.641 17.219 1 97.62 52 LYS B CA 1
ATOM 1948 C C . LYS B 1 52 ? 9.984 26.141 17.5 1 97.62 52 LYS B C 1
ATOM 1950 O O . LYS B 1 52 ? 9.156 26.594 18.297 1 97.62 52 LYS B O 1
ATOM 1955 N N . SER B 1 53 ? 10.844 26.844 16.875 1 97.69 53 SER B N 1
ATOM 1956 C CA . SER B 1 53 ? 10.898 28.297 17.094 1 97.69 53 SER B CA 1
ATOM 1957 C C . SER B 1 53 ? 9.609 28.969 16.656 1 97.69 53 SER B C 1
ATOM 1959 O O . SER B 1 53 ? 9.281 30.062 17.125 1 97.69 53 SER B O 1
ATOM 1961 N N . LYS B 1 54 ? 8.859 28.328 15.758 1 97.81 54 LYS B N 1
ATOM 1962 C CA . LYS B 1 54 ? 7.605 28.875 15.242 1 97.81 54 LYS B CA 1
ATOM 1963 C C . LYS B 1 54 ? 6.406 28.281 15.977 1 97.81 54 LYS B C 1
ATOM 1965 O O . LYS B 1 54 ? 5.262 28.5 15.586 1 97.81 54 LYS B O 1
ATOM 1970 N N . GLY B 1 55 ? 6.684 27.469 16.984 1 98.31 55 GLY B N 1
ATOM 1971 C CA . GLY B 1 55 ? 5.621 26.938 17.812 1 98.31 55 GLY B CA 1
ATOM 1972 C C . GLY B 1 55 ? 5.098 25.609 17.344 1 98.31 55 GLY B C 1
ATOM 1973 O O . GLY B 1 55 ? 3.988 25.203 17.688 1 98.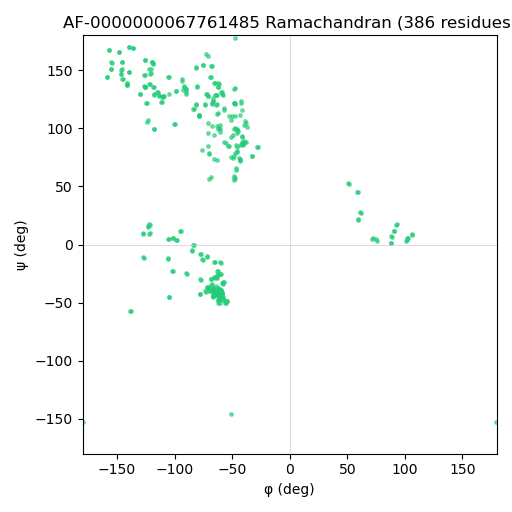31 55 GLY B O 1
ATOM 1974 N N . PHE B 1 56 ? 5.914 25 16.5 1 98.75 56 PHE B N 1
ATOM 1975 C CA . PHE B 1 56 ? 5.527 23.688 15.977 1 98.75 56 PHE B CA 1
ATOM 1976 C C . PHE B 1 56 ? 6.457 22.609 16.484 1 98.75 56 PHE B C 1
ATOM 1978 O O . PHE B 1 56 ? 7.68 22.734 16.406 1 98.75 56 PHE B O 1
ATOM 1985 N N . ASN B 1 57 ? 5.84 21.516 17.062 1 98.5 57 ASN B N 1
ATOM 1986 C CA . ASN B 1 57 ? 6.613 20.391 17.562 1 98.5 57 ASN B CA 1
ATOM 1987 C C . ASN B 1 57 ? 6.418 19.141 16.688 1 98.5 57 ASN B C 1
ATOM 1989 O O . ASN B 1 57 ? 5.289 18.719 16.469 1 98.5 57 ASN B O 1
ATOM 1993 N N . LEU B 1 58 ? 7.52 18.578 16.266 1 98.38 58 LEU B N 1
ATOM 1994 C CA . LEU B 1 58 ? 7.48 17.375 15.43 1 98.38 58 LEU B CA 1
ATOM 1995 C C . LEU B 1 58 ? 7.496 16.109 16.281 1 98.38 58 LEU B C 1
ATOM 1997 O O . LEU B 1 58 ? 8.297 16 17.219 1 98.38 58 LEU B O 1
ATOM 2001 N N . HIS B 1 59 ? 6.594 15.211 16.031 1 98.56 59 HIS B N 1
ATOM 2002 C CA . HIS B 1 59 ? 6.504 13.922 16.703 1 98.56 59 HIS B CA 1
ATOM 2003 C C . HIS B 1 59 ? 6.613 12.766 15.727 1 98.56 59 HIS B C 1
ATOM 2005 O O . HIS B 1 59 ? 6.156 12.867 14.586 1 98.56 59 HIS B O 1
ATOM 2011 N N . ARG B 1 60 ? 7.16 11.57 16.219 1 97.94 60 ARG B N 1
ATOM 2012 C CA . ARG B 1 60 ? 7.379 10.414 15.352 1 97.94 60 ARG B CA 1
ATOM 2013 C C . ARG B 1 60 ? 6.73 9.164 15.938 1 97.94 60 ARG B C 1
ATOM 2015 O O . ARG B 1 60 ? 7.027 8.047 15.508 1 97.94 60 ARG B O 1
ATOM 2022 N N . SER B 1 61 ? 5.938 9.336 16.969 1 98 61 SER B N 1
ATOM 2023 C CA . SER B 1 61 ? 5.168 8.258 17.578 1 98 61 SER B CA 1
ATOM 2024 C C . SER B 1 61 ? 3.746 8.703 17.891 1 98 61 SER B C 1
ATOM 2026 O O . SER B 1 61 ? 3.428 9.891 17.812 1 98 61 SER B O 1
ATOM 2028 N N . ILE B 1 62 ? 2.998 7.742 18.203 1 98.25 62 ILE B N 1
ATOM 2029 C CA . ILE B 1 62 ? 1.602 8.062 18.469 1 98.25 62 ILE B CA 1
ATOM 2030 C C . ILE B 1 62 ? 1.452 8.539 19.922 1 98.25 62 ILE B C 1
ATOM 2032 O O . ILE B 1 62 ? 0.356 8.898 20.344 1 98.25 62 ILE B O 1
ATOM 2036 N N . THR B 1 63 ? 2.535 8.555 20.609 1 96.81 63 THR B N 1
ATOM 2037 C CA . THR B 1 63 ? 2.498 9.008 22 1 96.81 63 THR B CA 1
ATOM 2038 C C . THR B 1 63 ? 1.965 10.438 22.078 1 96.81 63 THR B C 1
ATOM 2040 O O . THR B 1 63 ? 2.373 11.305 21.312 1 96.81 63 THR B O 1
ATOM 2043 N N . ASN B 1 64 ? 0.977 10.727 22.922 1 96.19 64 ASN B N 1
ATOM 2044 C CA . ASN B 1 64 ? 0.38 12.023 23.203 1 96.19 64 ASN B CA 1
ATOM 2045 C C . ASN B 1 64 ? -0.472 12.523 22.047 1 96.19 64 ASN B C 1
ATOM 2047 O O . ASN B 1 64 ? -0.891 13.688 22.031 1 96.19 64 ASN B O 1
ATOM 2051 N N . LEU B 1 65 ? -0.641 11.711 21.031 1 98.69 65 LEU B N 1
ATOM 2052 C CA . LEU B 1 65 ? -1.524 12.086 19.938 1 98.69 65 LEU B CA 1
ATOM 2053 C C . LEU B 1 65 ? -2.984 11.867 20.312 1 98.69 65 LEU B C 1
ATOM 2055 O O . LEU B 1 65 ? -3.408 10.727 20.531 1 98.69 65 LEU B O 1
ATOM 2059 N N . ASN B 1 66 ? -3.658 12.953 20.453 1 98.75 66 ASN B N 1
ATOM 2060 C CA . ASN B 1 66 ? -5.098 12.836 20.672 1 98.75 66 ASN B CA 1
ATOM 2061 C C . ASN B 1 66 ? -5.832 12.445 19.391 1 98.75 66 ASN B C 1
ATOM 2063 O O . ASN B 1 66 ? -5.887 13.219 18.438 1 98.75 66 ASN B O 1
ATOM 2067 N N . LEU B 1 67 ? -6.527 11.328 19.438 1 98.75 67 LEU B N 1
ATOM 2068 C CA . LEU B 1 67 ? -7.086 10.75 18.219 1 98.75 67 LEU B CA 1
ATOM 2069 C C . LEU B 1 67 ? -8.344 11.492 17.781 1 98.75 67 LEU B C 1
ATOM 2071 O O . LEU B 1 67 ? -8.656 11.562 16.594 1 98.75 67 LEU B O 1
ATOM 2075 N N . ASP B 1 68 ? -9.062 12.039 18.688 1 98.75 68 ASP B N 1
ATOM 2076 C CA . ASP B 1 68 ? -10.203 12.875 18.312 1 98.75 68 ASP B CA 1
ATOM 2077 C C . ASP B 1 68 ? -9.75 14.141 17.594 1 98.75 68 ASP B C 1
ATOM 2079 O O . ASP B 1 68 ? -10.383 14.57 16.625 1 98.75 68 ASP B O 1
ATOM 2083 N N . HIS B 1 69 ? -8.672 14.711 18.062 1 98.88 69 HIS B N 1
ATOM 2084 C CA . HIS B 1 69 ? -8.125 15.883 17.391 1 98.88 69 HIS B CA 1
ATOM 2085 C C . HIS B 1 69 ? -7.617 15.539 16 1 98.88 69 HIS B C 1
ATOM 2087 O O . HIS B 1 69 ? -7.84 16.297 15.047 1 98.88 69 HIS B O 1
ATOM 2093 N N . LEU B 1 70 ? -6.945 14.438 15.875 1 98.88 70 LEU B N 1
ATOM 2094 C CA . LEU B 1 70 ? -6.504 14.008 14.555 1 98.88 70 LEU B CA 1
ATOM 2095 C C . LEU B 1 70 ? -7.695 13.789 13.625 1 98.88 70 LEU B C 1
ATOM 2097 O O . LEU B 1 70 ? -7.676 14.234 12.477 1 98.88 70 LEU B O 1
ATOM 2101 N N . ASN B 1 71 ? -8.688 13.172 14.188 1 98.81 71 ASN B N 1
ATOM 2102 C CA . ASN B 1 71 ? -9.898 12.93 13.414 1 98.81 71 ASN B CA 1
ATOM 2103 C C . ASN B 1 71 ? -10.523 14.242 12.93 1 98.81 71 ASN B C 1
ATOM 2105 O O . ASN B 1 71 ? -11.016 14.312 11.805 1 98.81 71 ASN B O 1
ATOM 2109 N N . SER B 1 72 ? -10.492 15.211 13.742 1 98.69 72 SER B N 1
ATOM 2110 C CA . SER B 1 72 ? -11.031 16.516 13.367 1 98.69 72 SER B CA 1
ATOM 2111 C C . SER B 1 72 ? -10.242 17.125 12.211 1 98.69 72 SER B C 1
ATOM 2113 O O . SER B 1 72 ? -10.805 17.812 11.367 1 98.69 72 SER B O 1
ATOM 2115 N N . VAL B 1 73 ? -8.93 16.922 12.164 1 98.81 73 VAL B N 1
ATOM 2116 C CA . VAL B 1 73 ? -8.125 17.391 11.039 1 98.81 73 VAL B CA 1
ATOM 2117 C C . VAL B 1 73 ? -8.531 16.641 9.766 1 98.81 73 VAL B C 1
ATOM 2119 O O . VAL B 1 73 ? -8.672 17.25 8.711 1 98.81 73 VAL B O 1
ATOM 2122 N N . PHE B 1 74 ? -8.727 15.297 9.922 1 98.56 74 PHE B N 1
ATOM 2123 C CA . PHE B 1 74 ? -9.195 14.516 8.781 1 98.56 74 PHE B CA 1
ATOM 2124 C C . PHE B 1 74 ? -10.477 15.102 8.211 1 98.56 74 PHE B C 1
ATOM 2126 O O . PHE B 1 74 ? -10.57 15.359 7.004 1 98.56 74 PHE B O 1
ATOM 2133 N N . VAL B 1 75 ? -11.422 15.383 9.039 1 98.5 75 VAL B N 1
ATOM 2134 C CA . VAL B 1 75 ? -12.727 15.891 8.625 1 98.5 75 VAL B CA 1
ATOM 2135 C C . VAL B 1 75 ? -12.562 17.266 7.996 1 98.5 75 VAL B C 1
ATOM 2137 O O . VAL B 1 75 ? -13.188 17.578 6.973 1 98.5 75 VAL B O 1
ATOM 2140 N N . ALA B 1 76 ? -11.75 18.062 8.539 1 98.5 76 ALA B N 1
ATOM 2141 C CA . ALA B 1 76 ? -11.57 19.438 8.078 1 98.5 76 ALA B CA 1
ATOM 2142 C C . ALA B 1 76 ? -11.039 19.469 6.645 1 98.5 76 ALA B C 1
ATOM 2144 O O . ALA B 1 76 ? -11.281 20.422 5.906 1 98.5 76 ALA B O 1
ATOM 2145 N N . VAL B 1 77 ? -10.336 18.422 6.215 1 97.31 77 VAL B N 1
ATOM 2146 C CA . VAL B 1 77 ? -9.781 18.406 4.867 1 97.31 77 VAL B CA 1
ATOM 2147 C C . VAL B 1 77 ? -10.648 17.547 3.953 1 97.31 77 VAL B C 1
ATOM 2149 O O . VAL B 1 77 ? -10.266 17.25 2.824 1 97.31 77 VAL B O 1
ATOM 2152 N N . GLY B 1 78 ? -11.758 17.094 4.473 1 95.56 78 GLY B N 1
ATOM 2153 C CA . GLY B 1 78 ? -12.742 16.438 3.623 1 95.56 78 GLY B CA 1
ATOM 2154 C C . GLY B 1 78 ? -12.703 14.922 3.719 1 95.56 78 GLY B C 1
ATOM 2155 O O . GLY B 1 78 ? -13.398 14.227 2.979 1 95.56 78 GLY B O 1
ATOM 2156 N N . PHE B 1 79 ? -11.867 14.375 4.574 1 96.06 79 PHE B N 1
ATOM 2157 C CA . PHE B 1 79 ? -11.891 12.938 4.797 1 96.06 79 PHE B CA 1
ATOM 2158 C C . PHE B 1 79 ? -13.086 12.531 5.645 1 96.06 79 PHE B C 1
ATOM 2160 O O . PHE B 1 79 ? -13.594 13.336 6.434 1 96.06 79 PHE B O 1
ATOM 2167 N N . PRO B 1 80 ? -13.5 11.273 5.469 1 94.88 80 PRO B N 1
ATOM 2168 C CA . PRO B 1 80 ? -14.578 10.828 6.355 1 94.88 80 PRO B CA 1
ATOM 2169 C C . PRO B 1 80 ? -14.125 10.688 7.809 1 94.88 80 PRO B C 1
ATOM 2171 O O . PRO B 1 80 ? -12.969 10.336 8.07 1 94.88 80 PRO B O 1
ATOM 2174 N N . ARG B 1 81 ? -15.102 11.039 8.711 1 97.88 81 ARG B N 1
ATOM 2175 C CA . ARG B 1 81 ? -14.828 10.727 10.109 1 97.88 81 ARG B CA 1
ATOM 2176 C C . ARG B 1 81 ? -14.68 9.227 10.32 1 97.88 81 ARG B C 1
ATOM 2178 O O . ARG B 1 81 ? -15.445 8.438 9.758 1 97.88 81 ARG B O 1
ATOM 2185 N N . ARG B 1 82 ? -13.727 8.898 11.117 1 97.81 82 ARG B N 1
ATOM 2186 C CA . ARG B 1 82 ? -13.461 7.488 11.375 1 97.81 82 ARG B CA 1
ATOM 2187 C C . ARG B 1 82 ? -13.641 7.156 12.859 1 97.81 82 ARG B C 1
ATOM 2189 O O . ARG B 1 82 ? -13.562 8.047 13.711 1 97.81 82 ARG B O 1
ATOM 2196 N N . ASP B 1 83 ? -13.922 5.875 13.062 1 97.62 83 ASP B N 1
ATOM 2197 C CA . ASP B 1 83 ? -13.961 5.363 14.43 1 97.62 83 ASP B CA 1
ATOM 2198 C C . ASP B 1 83 ? -12.578 5.449 15.086 1 97.62 83 ASP B C 1
ATOM 2200 O O . ASP B 1 83 ? -11.602 4.926 14.547 1 97.62 83 ASP B O 1
ATOM 2204 N N . THR B 1 84 ? -12.562 6.051 16.281 1 97.88 84 THR B N 1
ATOM 2205 C CA . THR B 1 84 ? -11.273 6.312 16.922 1 97.88 84 THR B CA 1
ATOM 2206 C C . THR B 1 84 ? -10.609 5.008 17.344 1 97.88 84 THR B C 1
ATOM 2208 O O . THR B 1 84 ? -9.375 4.906 17.344 1 97.88 84 THR B O 1
ATOM 2211 N N . THR B 1 85 ? -11.391 3.994 17.656 1 98.19 85 THR B N 1
ATOM 2212 C CA . THR B 1 85 ? -10.797 2.701 18 1 98.19 85 THR B CA 1
ATOM 2213 C C . THR B 1 85 ? -10.109 2.09 16.781 1 98.19 85 THR B C 1
ATOM 2215 O O . THR B 1 85 ? -9.055 1.47 16.906 1 98.19 85 THR B O 1
ATOM 2218 N N . LYS B 1 86 ? -10.688 2.262 15.68 1 98.12 86 LYS B N 1
ATOM 2219 C CA . LYS B 1 86 ? -10.094 1.784 14.43 1 98.12 86 LYS B CA 1
ATOM 2220 C C . LYS B 1 86 ? -8.852 2.588 14.07 1 98.12 86 LYS B C 1
ATOM 2222 O O . LYS B 1 86 ? -7.859 2.027 13.594 1 98.12 86 LYS B O 1
ATOM 2227 N N . ILE B 1 87 ? -8.914 3.91 14.297 1 98.56 87 ILE B N 1
ATOM 2228 C CA . ILE B 1 87 ? -7.73 4.738 14.062 1 98.56 87 ILE B CA 1
ATOM 2229 C C . ILE B 1 87 ? -6.582 4.254 14.945 1 98.56 87 ILE B C 1
ATOM 2231 O O . ILE B 1 87 ? -5.453 4.105 14.477 1 98.56 87 ILE B O 1
ATOM 2235 N N . GLN B 1 88 ? -6.883 4.031 16.172 1 98.69 88 GLN B N 1
ATOM 2236 C CA . GLN B 1 88 ? -5.863 3.562 17.109 1 98.69 88 GLN B CA 1
ATOM 2237 C C . GLN B 1 88 ? -5.207 2.281 16.609 1 98.69 88 GLN B C 1
ATOM 2239 O O . GLN B 1 88 ? -3.979 2.184 16.562 1 98.69 88 GLN B O 1
ATOM 2244 N N . LEU B 1 89 ? -6.008 1.331 16.25 1 98.44 89 LEU B N 1
ATOM 2245 C CA . LEU B 1 89 ? -5.488 0.053 15.773 1 98.44 89 LEU B CA 1
ATOM 2246 C C . LEU B 1 89 ? -4.656 0.239 14.508 1 98.44 89 LEU B C 1
ATOM 2248 O O . LEU B 1 89 ? -3.59 -0.36 14.367 1 98.44 89 LEU B O 1
ATOM 2252 N N . ALA B 1 90 ? -5.18 1.046 13.594 1 98.62 90 ALA B N 1
ATOM 2253 C CA . ALA B 1 90 ? -4.445 1.318 12.359 1 98.62 90 ALA B CA 1
ATOM 2254 C C . ALA B 1 90 ? -3.078 1.928 12.664 1 98.62 90 ALA B C 1
ATOM 2256 O O . ALA B 1 90 ? -2.078 1.566 12.039 1 98.62 90 ALA B O 1
ATOM 2257 N N . LEU B 1 91 ? -3.045 2.869 13.602 1 98.75 91 LEU B N 1
ATOM 2258 C CA . LEU B 1 91 ? -1.792 3.531 13.945 1 98.75 91 LEU B CA 1
ATOM 2259 C C . LEU B 1 91 ? -0.832 2.561 14.625 1 98.75 91 LEU B C 1
ATOM 2261 O O . LEU B 1 91 ? 0.383 2.641 14.43 1 98.75 91 LEU B O 1
ATOM 2265 N N . GLU B 1 92 ? -1.322 1.667 15.375 1 98.31 92 GLU B N 1
ATOM 2266 C CA . GLU B 1 92 ? -0.493 0.647 16.016 1 98.31 92 GLU B CA 1
ATOM 2267 C C . GLU B 1 92 ? 0.127 -0.284 14.977 1 98.31 92 GLU B C 1
ATOM 2269 O O . GLU B 1 92 ? 1.202 -0.844 15.203 1 98.31 92 GLU B O 1
ATOM 2274 N N . ASN B 1 93 ? -0.559 -0.417 13.898 1 97.94 93 ASN B N 1
ATOM 2275 C CA . ASN B 1 93 ? -0.084 -1.273 12.82 1 97.94 93 ASN B CA 1
ATOM 2276 C C . ASN B 1 93 ? 0.681 -0.475 11.766 1 97.94 93 ASN B C 1
ATOM 2278 O O . ASN B 1 93 ? 0.902 -0.958 10.656 1 97.94 93 ASN B O 1
ATOM 2282 N N . THR B 1 94 ? 1.006 0.726 12.062 1 98.12 94 THR B N 1
ATOM 2283 C CA . THR B 1 94 ? 1.729 1.626 11.172 1 98.12 94 THR B CA 1
ATOM 2284 C C . THR B 1 94 ? 3.232 1.534 11.414 1 98.12 94 THR B C 1
ATOM 2286 O O . THR B 1 94 ? 3.682 1.483 12.562 1 98.12 94 THR B O 1
ATOM 2289 N N . ASP B 1 95 ? 3.977 1.482 10.258 1 97.06 95 ASP B N 1
ATOM 2290 C CA . ASP B 1 95 ? 5.422 1.297 10.328 1 97.06 95 ASP B CA 1
ATOM 2291 C C . ASP B 1 95 ? 6.125 2.598 10.711 1 97.06 95 ASP B C 1
ATOM 2293 O O . ASP B 1 95 ? 7.109 2.582 11.453 1 97.06 95 ASP B O 1
ATOM 2297 N N . SER B 1 96 ? 5.695 3.654 10.141 1 98.31 96 SER B N 1
ATOM 2298 C CA . SER B 1 96 ? 6.285 4.969 10.367 1 98.31 96 SER B CA 1
ATOM 2299 C C . SER B 1 96 ? 5.23 6.07 10.289 1 98.31 96 SER B C 1
ATOM 2301 O O . SER B 1 96 ? 4.266 5.961 9.539 1 98.31 96 SER B O 1
ATOM 2303 N N . LEU B 1 97 ? 5.484 7.098 11.125 1 98.75 97 LEU B N 1
ATOM 2304 C CA . LEU B 1 97 ? 4.586 8.242 11.07 1 98.75 97 LEU B CA 1
ATOM 2305 C C . LEU B 1 97 ? 5.293 9.508 11.555 1 98.75 97 LEU B C 1
ATOM 2307 O O . LEU B 1 97 ? 6.34 9.43 12.195 1 98.75 97 LEU B O 1
ATOM 2311 N N . ALA B 1 98 ? 4.797 10.617 11.133 1 98.75 98 ALA B N 1
ATOM 2312 C CA . ALA B 1 98 ? 5.207 11.945 11.586 1 98.75 98 ALA B CA 1
ATOM 2313 C C . ALA B 1 98 ? 4.004 12.875 11.711 1 98.75 98 ALA B C 1
ATOM 2315 O O . ALA B 1 98 ? 3.104 12.852 10.867 1 98.75 98 ALA B O 1
ATOM 2316 N N . TRP B 1 99 ? 4.016 13.594 12.766 1 98.88 99 TRP B N 1
ATOM 2317 C CA . TRP B 1 99 ? 2.975 14.609 12.906 1 98.88 99 TRP B CA 1
ATOM 2318 C C . TRP B 1 99 ? 3.508 15.836 13.633 1 98.88 99 TRP B C 1
ATOM 2320 O O . TRP B 1 99 ? 4.531 15.766 14.312 1 98.88 99 TRP B O 1
ATOM 2330 N N . ILE B 1 100 ? 2.859 16.938 13.406 1 98.88 100 ILE B N 1
ATOM 2331 C CA . ILE B 1 100 ? 3.27 18.219 13.977 1 98.88 100 ILE B CA 1
ATOM 2332 C C . ILE B 1 100 ? 2.174 18.75 14.898 1 98.88 100 ILE B C 1
ATOM 2334 O O . ILE B 1 100 ? 1.003 18.797 14.516 1 98.88 100 ILE B O 1
ATOM 2338 N N . GLU B 1 101 ? 2.578 19.078 16.031 1 98.88 101 GLU B N 1
ATOM 2339 C CA . GLU B 1 101 ? 1.723 19.688 17.047 1 98.88 101 GLU B CA 1
ATOM 2340 C C . GLU B 1 101 ? 1.896 21.203 17.078 1 98.88 101 GLU B C 1
ATOM 2342 O O . GLU B 1 101 ? 3.02 21.703 17.016 1 98.88 101 GLU B O 1
ATOM 2347 N N . TYR B 1 102 ? 0.794 21.906 17.078 1 98.81 102 TYR B N 1
ATOM 2348 C CA . TYR B 1 102 ? 0.86 23.344 17.391 1 98.81 102 TYR B CA 1
ATOM 2349 C C . TYR B 1 102 ? 0.904 23.562 18.906 1 98.81 102 TYR B C 1
ATOM 2351 O O . TYR B 1 102 ? -0.031 23.203 19.609 1 98.81 102 TYR B O 1
ATOM 2359 N N . GLU B 1 103 ? 1.946 24.203 19.328 1 98.19 103 GLU B N 1
ATOM 2360 C CA . GLU B 1 103 ? 2.279 24.297 20.75 1 98.19 103 GLU B CA 1
ATOM 2361 C C . GLU B 1 103 ? 1.179 25.016 21.516 1 98.19 103 GLU B C 1
ATOM 2363 O O . GLU B 1 103 ? 0.867 24.641 22.656 1 98.19 103 GLU B O 1
ATOM 2368 N N . LYS B 1 104 ? 0.637 25.969 20.969 1 98 104 LYS B N 1
ATOM 2369 C CA . LYS B 1 104 ? -0.325 26.812 21.672 1 98 104 LYS B CA 1
ATOM 2370 C C . LYS B 1 104 ? -1.602 26.047 22 1 98 104 LYS B C 1
ATOM 2372 O O . LYS B 1 104 ? -2.178 26.219 23.078 1 98 104 LYS B O 1
ATOM 2377 N N . THR B 1 105 ? -2.064 25.203 21.094 1 98 105 THR B N 1
ATOM 2378 C CA . THR B 1 105 ? -3.336 24.516 21.297 1 98 105 THR B CA 1
ATOM 2379 C C . THR B 1 105 ? -3.109 23.047 21.656 1 98 105 THR B C 1
ATOM 2381 O O . THR B 1 105 ? -4.039 22.359 22.078 1 98 105 THR B O 1
ATOM 2384 N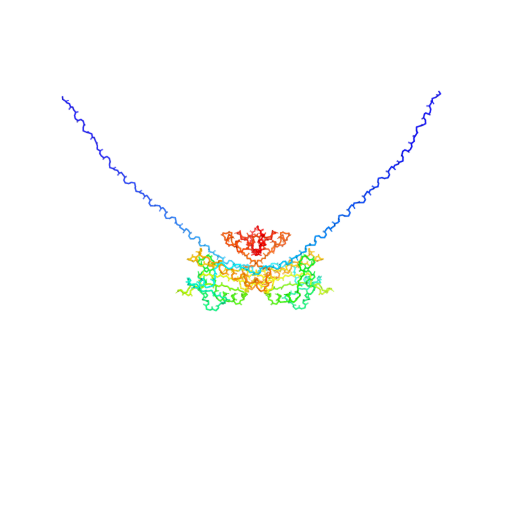 N . LYS B 1 106 ? -1.89 22.562 21.5 1 98.19 106 LYS B N 1
ATOM 2385 C CA . LYS B 1 106 ? -1.503 21.188 21.734 1 98.19 106 LYS B CA 1
ATOM 2386 C C . LYS B 1 106 ? -2.264 20.234 20.812 1 98.19 106 LYS B C 1
ATOM 2388 O O . LYS B 1 106 ? -2.531 19.078 21.172 1 98.19 106 LYS B O 1
ATOM 2393 N N . ARG B 1 107 ? -2.648 20.719 19.656 1 98.56 107 ARG B N 1
ATOM 2394 C CA . ARG B 1 107 ? -3.383 19.938 18.672 1 98.56 107 ARG B CA 1
ATOM 2395 C C . ARG B 1 107 ? -2.482 19.547 17.5 1 98.56 107 ARG B C 1
ATOM 2397 O O . ARG B 1 107 ? -1.599 20.297 17.109 1 98.56 107 ARG B O 1
ATOM 2404 N N . PRO B 1 108 ? -2.725 18.328 16.984 1 98.94 108 PRO B N 1
ATOM 2405 C CA . PRO B 1 108 ? -2.039 18.031 15.719 1 98.94 108 PRO B CA 1
ATOM 2406 C C . PRO B 1 108 ? -2.508 18.922 14.562 1 98.94 108 PRO B C 1
ATOM 2408 O O . PRO B 1 108 ? -3.707 19.172 14.43 1 98.94 108 PRO B O 1
ATOM 2411 N N . VAL B 1 109 ? -1.553 19.406 13.703 1 98.94 109 VAL B N 1
ATOM 2412 C CA . VAL B 1 109 ? -1.936 20.281 12.602 1 98.94 109 VAL B CA 1
ATOM 2413 C C . VAL B 1 109 ? -1.4 19.719 11.281 1 98.94 109 VAL B C 1
ATOM 2415 O O . VAL B 1 109 ? -1.816 20.156 10.203 1 98.94 109 VAL B O 1
ATOM 2418 N N . ALA B 1 110 ? -0.537 18.75 11.281 1 98.94 110 ALA B N 1
ATOM 2419 C CA . ALA B 1 110 ? -0.071 18 10.109 1 98.94 110 ALA B CA 1
ATOM 2420 C C . ALA B 1 110 ? 0.206 16.547 10.469 1 98.94 110 ALA B C 1
ATOM 2422 O O . ALA B 1 110 ? 0.559 16.234 11.609 1 98.94 110 ALA B O 1
ATOM 2423 N N . PHE B 1 111 ? 0.033 15.719 9.492 1 98.94 111 PHE B N 1
ATOM 2424 C CA . PHE B 1 111 ? 0.151 14.289 9.766 1 98.94 111 PHE B CA 1
ATOM 2425 C C . PHE B 1 111 ? 0.437 13.516 8.484 1 98.94 111 PHE B C 1
ATOM 2427 O O . PHE B 1 111 ? -0.081 13.859 7.418 1 98.94 111 PHE B O 1
ATOM 2434 N N . ALA B 1 112 ? 1.223 12.484 8.547 1 98.94 112 ALA B N 1
ATOM 2435 C CA . ALA B 1 112 ? 1.448 11.477 7.512 1 98.94 112 ALA B CA 1
ATOM 2436 C C . ALA B 1 112 ? 1.924 10.164 8.117 1 98.94 112 ALA B C 1
ATOM 2438 O O . ALA B 1 112 ? 2.59 10.148 9.156 1 98.94 112 ALA B O 1
ATOM 2439 N N . ARG B 1 113 ? 1.615 9.094 7.469 1 98.88 113 ARG B N 1
ATOM 2440 C CA . ARG B 1 113 ? 2.059 7.797 7.961 1 98.88 113 ARG B CA 1
ATOM 2441 C C . ARG B 1 113 ? 2.309 6.832 6.809 1 98.88 113 ARG B C 1
ATOM 2443 O O . ARG B 1 113 ? 1.907 7.098 5.672 1 98.88 113 ARG B O 1
ATOM 2450 N N . ALA B 1 114 ? 2.988 5.734 7.113 1 98.88 114 ALA B N 1
ATOM 2451 C CA . ALA B 1 114 ? 3.305 4.746 6.086 1 98.88 114 ALA B CA 1
ATOM 2452 C C . ALA B 1 114 ? 3.17 3.326 6.633 1 98.88 114 ALA B C 1
ATOM 2454 O O . ALA B 1 114 ? 3.51 3.064 7.789 1 98.88 114 ALA B O 1
ATOM 2455 N N . THR B 1 115 ? 2.607 2.453 5.824 1 98.75 115 THR B N 1
ATOM 2456 C CA . THR B 1 115 ? 2.592 1.016 6.066 1 98.75 115 THR B CA 1
ATOM 2457 C C . THR B 1 115 ? 3.305 0.27 4.941 1 98.75 115 THR B C 1
ATOM 2459 O O . THR B 1 115 ? 3.457 0.797 3.84 1 98.75 115 THR B O 1
ATOM 2462 N N . GLY B 1 116 ? 3.771 -0.925 5.219 1 98.56 116 GLY B N 1
ATOM 2463 C CA . GLY B 1 116 ? 4.445 -1.767 4.242 1 98.56 116 GLY B CA 1
ATOM 2464 C C . GLY B 1 116 ? 4.902 -3.096 4.812 1 98.56 116 GLY B C 1
ATOM 2465 O O . GLY B 1 116 ? 4.258 -3.646 5.707 1 98.56 116 GLY B O 1
ATOM 2466 N N . ASP B 1 117 ? 5.949 -3.613 4.211 1 98.56 117 ASP B N 1
ATOM 2467 C CA . ASP B 1 117 ? 6.457 -4.91 4.648 1 98.56 117 ASP B CA 1
ATOM 2468 C C . ASP B 1 117 ? 7.746 -4.75 5.449 1 98.56 117 ASP B C 1
ATOM 2470 O O . ASP B 1 117 ? 8.398 -5.742 5.781 1 98.56 117 ASP B O 1
ATOM 2474 N N . GLY B 1 118 ? 8.148 -3.531 5.711 1 97.75 118 GLY B N 1
ATOM 2475 C CA . GLY B 1 118 ? 9.297 -3.238 6.551 1 97.75 118 GLY B CA 1
ATOM 2476 C C . GLY B 1 118 ? 10.625 -3.496 5.859 1 97.75 118 GLY B C 1
ATOM 2477 O O . GLY B 1 118 ? 11.688 -3.326 6.461 1 97.75 118 GLY B O 1
ATOM 2478 N N . VAL B 1 119 ? 10.531 -3.865 4.539 1 97.81 119 VAL B N 1
ATOM 2479 C CA . VAL B 1 119 ? 11.766 -4.281 3.879 1 97.81 119 VAL B CA 1
ATOM 2480 C C . VAL B 1 119 ? 11.812 -3.701 2.465 1 97.81 119 VAL B C 1
ATOM 2482 O O . VAL B 1 119 ? 12.703 -2.918 2.139 1 97.81 119 VAL B O 1
ATOM 2485 N N . PHE B 1 120 ? 10.828 -3.986 1.638 1 97.69 120 PHE B N 1
ATOM 2486 C CA . PHE B 1 120 ? 10.867 -3.641 0.222 1 97.69 120 PHE B CA 1
ATOM 2487 C C . PHE B 1 120 ? 9.961 -2.447 -0.069 1 97.69 120 PHE B C 1
ATOM 2489 O O . PHE B 1 120 ? 10.352 -1.534 -0.801 1 97.69 120 PHE B O 1
ATOM 2496 N N . ASN B 1 121 ? 8.781 -2.475 0.468 1 98.06 121 ASN B N 1
ATOM 2497 C CA . ASN B 1 121 ? 7.719 -1.596 0.001 1 98.06 121 ASN B CA 1
ATOM 2498 C C . ASN B 1 121 ? 7.117 -0.787 1.147 1 98.06 121 ASN B C 1
ATOM 2500 O O . ASN B 1 121 ? 6.965 -1.296 2.26 1 98.06 121 ASN B O 1
ATOM 2504 N N . ALA B 1 122 ? 6.723 0.42 0.849 1 98.75 122 ALA B N 1
ATOM 2505 C CA . ALA B 1 122 ? 5.918 1.231 1.757 1 98.75 122 ALA B CA 1
ATOM 2506 C C . ALA B 1 122 ? 4.926 2.096 0.986 1 98.75 122 ALA B C 1
ATOM 2508 O O . ALA B 1 122 ? 5.238 2.594 -0.099 1 98.75 122 ALA B O 1
ATOM 2509 N N . ILE B 1 123 ? 3.748 2.242 1.562 1 98.88 123 ILE B N 1
ATOM 2510 C CA . ILE B 1 123 ? 2.725 3.154 1.062 1 98.88 123 ILE B CA 1
ATOM 2511 C C . ILE B 1 123 ? 2.479 4.262 2.084 1 98.88 123 ILE B C 1
ATOM 2513 O O . ILE B 1 123 ? 2.303 3.992 3.273 1 98.88 123 ILE B O 1
ATOM 2517 N N . ILE B 1 124 ? 2.49 5.457 1.611 1 98.81 124 ILE B N 1
ATOM 2518 C CA . ILE B 1 124 ? 2.186 6.605 2.459 1 98.81 124 ILE B CA 1
ATOM 2519 C C . ILE B 1 124 ? 0.685 6.891 2.422 1 98.81 124 ILE B C 1
ATOM 2521 O O . ILE B 1 124 ? 0.074 6.887 1.35 1 98.81 124 ILE B O 1
ATOM 2525 N N . TRP B 1 125 ? 0.131 7.098 3.635 1 98.31 125 TRP B N 1
ATOM 2526 C CA . TRP B 1 125 ? -1.294 7.344 3.826 1 98.31 125 TRP B CA 1
ATOM 2527 C C . TRP B 1 125 ? -1.525 8.633 4.609 1 98.31 125 TRP B C 1
ATOM 2529 O O . TRP B 1 125 ? -0.654 9.07 5.367 1 98.31 125 TRP B O 1
ATOM 2539 N N . ASP B 1 126 ? -2.721 9.195 4.484 1 98.19 126 ASP B N 1
ATOM 2540 C CA . ASP B 1 126 ? -3.303 10.172 5.398 1 98.19 126 ASP B CA 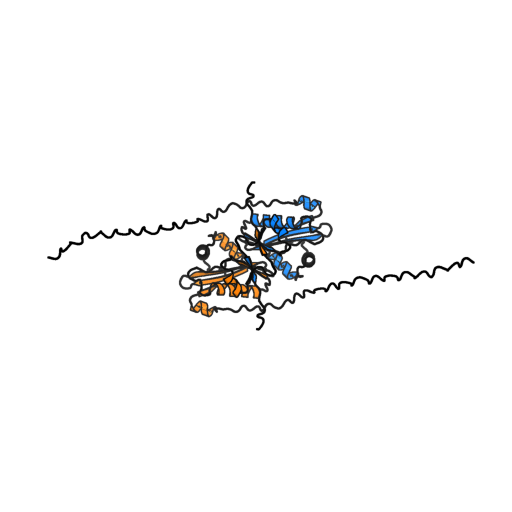1
ATOM 2541 C C . ASP B 1 126 ? -2.422 11.414 5.512 1 98.19 126 ASP B C 1
ATOM 2543 O O . ASP B 1 126 ? -2.121 11.867 6.613 1 98.19 126 ASP B O 1
ATOM 2547 N N . VAL B 1 127 ? -2.002 11.844 4.379 1 98.75 127 VAL B N 1
ATOM 2548 C CA . VAL B 1 127 ? -1.241 13.094 4.387 1 98.75 127 VAL B CA 1
ATOM 2549 C C . VAL B 1 127 ? -2.195 14.281 4.504 1 98.75 127 VAL B C 1
ATOM 2551 O O . VAL B 1 127 ? -2.936 14.586 3.566 1 98.75 127 VAL B O 1
ATOM 2554 N N . VAL B 1 128 ? -2.129 14.953 5.734 1 98.75 128 VAL B N 1
ATOM 2555 C CA . VAL B 1 128 ? -3.078 16.031 5.957 1 98.75 128 VAL B CA 1
ATOM 2556 C C . VAL B 1 128 ? -2.385 17.203 6.664 1 98.75 128 VAL B C 1
ATOM 2558 O O . VAL B 1 128 ? -1.419 17 7.402 1 98.75 128 VAL B O 1
ATOM 2561 N N . VAL B 1 129 ? -2.832 18.344 6.371 1 98.88 129 VAL B N 1
ATOM 2562 C CA . VAL B 1 129 ? -2.537 19.578 7.098 1 98.88 129 VAL B CA 1
ATOM 2563 C C . VAL B 1 129 ? -3.838 20.312 7.414 1 98.88 129 VAL B C 1
ATOM 2565 O O . VAL B 1 129 ? -4.684 20.5 6.535 1 98.88 129 VAL B O 1
ATOM 2568 N N . ASP B 1 130 ? -3.961 20.672 8.688 1 98.88 130 ASP B N 1
ATOM 2569 C CA . ASP B 1 130 ? -5.082 21.531 9.055 1 98.88 130 ASP B CA 1
ATOM 2570 C C . ASP B 1 130 ? -5.191 22.719 8.102 1 98.88 130 ASP B C 1
ATOM 2572 O O . ASP B 1 130 ? -4.195 23.391 7.809 1 98.88 130 ASP B O 1
ATOM 2576 N N . PRO B 1 131 ? -6.422 23 7.641 1 98.69 131 PRO B N 1
ATOM 2577 C CA . PRO B 1 131 ? -6.578 24.062 6.645 1 98.69 131 PRO B CA 1
ATOM 2578 C C . PRO B 1 131 ? -6.031 25.406 7.121 1 98.69 131 PRO B C 1
ATOM 2580 O O . PRO B 1 131 ? -5.488 26.172 6.324 1 98.69 131 PRO B O 1
ATOM 2583 N N . ASN B 1 132 ? -6.09 25.703 8.344 1 98.25 132 ASN B N 1
ATOM 2584 C CA . ASN B 1 132 ? -5.629 26.969 8.898 1 98.25 132 ASN B CA 1
ATOM 2585 C C . ASN B 1 132 ? -4.105 27.062 8.891 1 98.25 132 ASN B C 1
ATOM 2587 O O . ASN B 1 132 ? -3.543 28.141 9.109 1 98.25 132 ASN B O 1
ATOM 2591 N N . PHE B 1 133 ? -3.447 25.969 8.609 1 98.62 133 PHE B N 1
ATOM 2592 C CA . PHE B 1 133 ? -1.992 25.922 8.672 1 98.62 133 PHE B CA 1
ATOM 2593 C C . PHE B 1 133 ? -1.4 25.5 7.336 1 98.62 133 PHE B C 1
ATOM 2595 O O . PHE B 1 133 ? -0.24 25.094 7.27 1 98.62 133 PHE B O 1
ATOM 2602 N N . GLN B 1 134 ? -2.188 25.547 6.309 1 98 134 GLN B N 1
ATOM 2603 C CA . GLN B 1 134 ? -1.703 25.156 4.984 1 98 134 GLN B CA 1
ATOM 2604 C C . GLN B 1 134 ? -0.929 26.297 4.332 1 98 134 GLN B C 1
ATOM 2606 O O . GLN B 1 134 ? -1.088 27.469 4.711 1 98 134 GLN B O 1
ATOM 2611 N N . GLY B 1 135 ? -0.01 25.906 3.451 1 96.75 135 GLY B N 1
ATOM 2612 C CA . GLY B 1 135 ? 0.713 26.891 2.666 1 96.75 135 GLY B CA 1
ATOM 2613 C C . GLY B 1 135 ? 1.965 27.406 3.355 1 96.75 135 GLY B C 1
ATOM 2614 O O . GLY B 1 135 ? 2.652 28.281 2.834 1 96.75 135 GLY B O 1
ATOM 2615 N N . ILE B 1 136 ? 2.295 26.812 4.453 1 97.31 136 ILE B N 1
ATOM 2616 C CA . ILE B 1 136 ? 3.455 27.344 5.168 1 97.31 136 ILE B CA 1
ATOM 2617 C C . ILE B 1 136 ? 4.5 26.234 5.332 1 97.31 136 ILE B C 1
ATOM 2619 O O . ILE B 1 136 ? 5.391 26.344 6.176 1 97.31 136 ILE B O 1
ATOM 2623 N N . GLY B 1 137 ? 4.348 25.109 4.707 1 97.5 137 GLY B N 1
ATOM 2624 C CA . GLY B 1 137 ? 5.422 24.141 4.582 1 97.5 137 GLY B CA 1
ATOM 2625 C C . GLY B 1 137 ? 5.277 22.969 5.531 1 97.5 137 GLY B C 1
ATOM 2626 O O . GLY B 1 137 ? 6.121 22.078 5.551 1 97.5 137 GLY B O 1
ATOM 2627 N N . LEU B 1 138 ? 4.199 22.828 6.285 1 98.69 138 LEU B N 1
ATOM 2628 C CA . LEU B 1 138 ? 4.074 21.766 7.293 1 98.69 138 LEU B CA 1
ATOM 2629 C C . LEU B 1 138 ? 3.883 20.406 6.637 1 98.69 138 LEU B C 1
ATOM 2631 O O . LEU B 1 138 ? 4.391 19.406 7.133 1 98.69 138 LEU B O 1
ATOM 2635 N N . GLY B 1 139 ? 3.141 20.422 5.547 1 98.62 139 GLY B N 1
ATOM 2636 C CA . GLY B 1 139 ? 3.002 19.172 4.805 1 98.62 139 GLY B CA 1
ATOM 2637 C C . GLY B 1 139 ? 4.32 18.641 4.281 1 98.62 139 GLY B C 1
ATOM 2638 O O . GLY B 1 139 ? 4.617 17.453 4.422 1 98.62 139 GLY B O 1
ATOM 2639 N N . LYS B 1 140 ? 5.023 19.531 3.703 1 98.06 140 LYS B N 1
ATOM 2640 C CA . LYS B 1 140 ? 6.355 19.172 3.227 1 98.06 140 LYS B CA 1
ATOM 2641 C C . LYS B 1 140 ? 7.234 18.672 4.371 1 98.06 140 LYS B C 1
ATOM 2643 O O . LYS B 1 140 ? 7.969 17.688 4.215 1 98.06 140 LYS B O 1
ATOM 2648 N N . ALA B 1 141 ? 7.16 19.297 5.477 1 98.38 141 ALA B N 1
ATOM 2649 C CA . ALA B 1 141 ? 7.98 18.938 6.633 1 98.38 141 ALA B CA 1
ATOM 2650 C C . ALA B 1 141 ? 7.707 17.516 7.086 1 98.38 141 ALA B C 1
ATOM 2652 O O . ALA B 1 141 ? 8.641 16.734 7.312 1 98.38 141 ALA B O 1
ATOM 2653 N N . VAL B 1 142 ? 6.469 17.094 7.207 1 98.62 142 VAL B N 1
ATOM 2654 C CA . VAL B 1 142 ? 6.168 15.742 7.676 1 98.62 142 VAL B CA 1
ATOM 2655 C C . VAL B 1 142 ? 6.543 14.727 6.598 1 98.62 142 VAL B C 1
ATOM 2657 O O . VAL B 1 142 ? 7.066 13.648 6.906 1 98.62 142 VAL B O 1
ATOM 2660 N N . MET B 1 143 ? 6.34 15.047 5.348 1 98.5 143 MET B N 1
ATOM 2661 C CA . MET B 1 143 ? 6.645 14.133 4.254 1 98.5 143 MET B CA 1
ATOM 2662 C C . MET B 1 143 ? 8.148 13.891 4.145 1 98.5 143 MET B C 1
ATOM 2664 O O . MET B 1 143 ? 8.594 12.758 3.967 1 98.5 143 MET B O 1
ATOM 2668 N N . GLU B 1 144 ? 8.898 14.953 4.23 1 98 144 GLU B N 1
ATOM 2669 C CA . GLU B 1 144 ? 10.344 14.82 4.129 1 98 144 GLU B CA 1
ATOM 2670 C C . GLU B 1 144 ? 10.898 13.922 5.234 1 98 144 GLU B C 1
ATOM 2672 O O . GLU B 1 144 ? 11.773 13.086 4.992 1 98 144 GLU B O 1
ATOM 2677 N N . ARG B 1 145 ? 10.414 14.094 6.414 1 97.75 145 ARG B N 1
ATOM 2678 C CA . ARG B 1 145 ? 10.875 13.266 7.523 1 97.75 145 ARG B CA 1
ATOM 2679 C C . ARG B 1 145 ? 10.445 11.812 7.332 1 97.75 145 ARG B C 1
ATOM 2681 O O . ARG B 1 145 ? 11.234 10.891 7.578 1 97.75 145 ARG B O 1
ATOM 2688 N N . LEU B 1 146 ? 9.242 11.648 6.934 1 98.19 146 LEU B N 1
ATOM 2689 C CA . LEU B 1 146 ? 8.719 10.305 6.727 1 98.19 146 LEU B CA 1
ATOM 2690 C C . LEU B 1 146 ? 9.5 9.57 5.641 1 98.19 146 LEU B C 1
ATOM 2692 O O . LEU B 1 146 ? 9.93 8.438 5.84 1 98.19 146 LEU B O 1
ATOM 2696 N N . VAL B 1 147 ? 9.719 10.203 4.512 1 97.94 147 VAL B N 1
ATOM 2697 C CA . VAL B 1 147 ? 10.445 9.594 3.4 1 97.94 147 VAL B CA 1
ATOM 2698 C C . VAL B 1 147 ? 11.883 9.297 3.824 1 97.94 147 VAL B C 1
ATOM 2700 O O . VAL B 1 147 ? 12.406 8.219 3.525 1 97.94 147 VAL B O 1
ATOM 2703 N N . THR B 1 148 ? 12.484 10.227 4.52 1 96.75 148 THR B N 1
ATOM 2704 C CA . THR B 1 148 ? 13.844 10.016 5.012 1 96.75 148 THR B CA 1
ATOM 2705 C C . THR B 1 148 ? 13.914 8.758 5.871 1 96.75 148 THR B C 1
ATOM 2707 O O . THR B 1 148 ? 14.797 7.918 5.684 1 96.75 148 THR B O 1
ATOM 2710 N N . GLU B 1 149 ? 13.008 8.641 6.758 1 97.56 149 GLU B N 1
ATOM 2711 C CA . GLU B 1 149 ? 12.992 7.477 7.645 1 97.56 149 GLU B CA 1
ATOM 2712 C C . GLU B 1 149 ? 12.836 6.184 6.855 1 97.56 149 GLU B C 1
ATOM 2714 O O . GLU B 1 149 ? 13.516 5.195 7.137 1 97.56 149 GLU B O 1
ATOM 2719 N N . LEU B 1 150 ? 11.961 6.145 5.934 1 98 150 LEU B N 1
ATOM 2720 C CA . LEU B 1 150 ? 11.727 4.953 5.121 1 98 150 LEU B CA 1
ATOM 2721 C C . LEU B 1 150 ? 12.977 4.586 4.328 1 98 150 LEU B C 1
ATOM 2723 O O . LEU B 1 150 ? 13.336 3.41 4.246 1 98 150 LEU B O 1
ATOM 2727 N N . LEU B 1 151 ? 13.633 5.578 3.791 1 96.81 151 LEU B N 1
ATOM 2728 C CA . LEU B 1 151 ? 14.859 5.34 3.041 1 96.81 151 LEU B CA 1
ATOM 2729 C C . LEU B 1 151 ? 15.961 4.805 3.953 1 96.81 151 LEU B C 1
ATOM 2731 O O . LEU B 1 151 ? 16.703 3.898 3.57 1 96.81 151 LEU B O 1
ATOM 2735 N N . GLU B 1 152 ? 16.016 5.352 5.102 1 96.38 152 GLU B N 1
ATOM 2736 C CA . GLU B 1 152 ? 17.016 4.902 6.062 1 96.38 152 GLU B CA 1
ATOM 2737 C C . GLU B 1 152 ? 16.781 3.449 6.465 1 96.38 152 GLU B C 1
ATOM 2739 O O . GLU B 1 152 ? 17.734 2.734 6.797 1 96.38 152 GLU B O 1
ATOM 2744 N N . LYS B 1 153 ? 15.594 3.02 6.418 1 96.25 153 LYS B N 1
ATOM 2745 C CA . LYS B 1 153 ? 15.25 1.633 6.723 1 96.25 153 LYS B CA 1
ATOM 2746 C C . LYS B 1 153 ? 15.586 0.714 5.551 1 96.25 153 LYS B C 1
ATOM 2748 O O . LYS B 1 153 ? 15.414 -0.503 5.641 1 96.25 153 LYS B O 1
ATOM 2753 N N . GLY B 1 154 ? 15.953 1.312 4.418 1 95.5 154 GLY B N 1
ATOM 2754 C CA . GLY B 1 154 ? 16.344 0.526 3.258 1 95.5 154 GLY B CA 1
ATOM 2755 C C . GLY B 1 154 ? 15.18 0.207 2.338 1 95.5 154 GLY B C 1
ATOM 2756 O O . GLY B 1 154 ? 15.305 -0.629 1.44 1 95.5 154 GLY B O 1
ATOM 2757 N N . ILE B 1 155 ? 14.055 0.854 2.561 1 97.06 155 ILE B N 1
ATOM 2758 C CA . ILE B 1 155 ? 12.891 0.629 1.718 1 97.06 155 ILE B CA 1
ATOM 2759 C C . ILE B 1 155 ? 13.125 1.234 0.336 1 97.06 155 ILE B C 1
ATOM 2761 O O . ILE B 1 155 ? 13.43 2.424 0.215 1 97.06 155 ILE B O 1
ATOM 2765 N N . SER B 1 156 ? 12.906 0.387 -0.685 1 92.19 156 SER B N 1
ATOM 2766 C CA . SER B 1 156 ? 13.281 0.806 -2.031 1 92.19 156 SER B CA 1
ATOM 2767 C C . SER B 1 156 ? 12.062 1.246 -2.832 1 92.19 156 SER B C 1
ATOM 2769 O O . SER B 1 156 ? 12.188 1.953 -3.834 1 92.19 156 SER B O 1
ATOM 2771 N N . ASN B 1 157 ? 10.93 0.81 -2.48 1 96.38 157 ASN B N 1
ATOM 2772 C CA . ASN B 1 157 ? 9.703 1.164 -3.18 1 96.38 157 ASN B CA 1
ATOM 2773 C C . ASN B 1 157 ? 8.734 1.922 -2.27 1 96.38 157 ASN B C 1
ATOM 2775 O O . ASN B 1 157 ? 8.07 1.32 -1.422 1 96.38 157 ASN B O 1
ATOM 2779 N N . ILE B 1 158 ? 8.742 3.232 -2.412 1 98.25 158 ILE B N 1
ATOM 2780 C CA . ILE B 1 158 ? 7.848 4.102 -1.654 1 98.25 158 ILE B CA 1
ATOM 2781 C C . ILE B 1 158 ? 6.812 4.723 -2.594 1 98.25 158 ILE B C 1
ATOM 2783 O O . ILE B 1 158 ? 7.172 5.332 -3.604 1 98.25 158 ILE B O 1
ATOM 2787 N N . ALA B 1 159 ? 5.539 4.508 -2.291 1 98.44 159 ALA B N 1
ATOM 2788 C CA . ALA B 1 159 ? 4.488 4.969 -3.197 1 98.44 159 ALA B CA 1
ATOM 2789 C C . ALA B 1 159 ? 3.311 5.551 -2.42 1 98.44 159 ALA B C 1
ATOM 2791 O O . ALA B 1 159 ? 3.326 5.578 -1.188 1 98.44 159 ALA B O 1
ATOM 2792 N N . LEU B 1 160 ? 2.396 6.184 -3.111 1 98.25 160 LEU B N 1
ATOM 2793 C CA . LEU B 1 160 ? 1.153 6.719 -2.568 1 98.25 160 LEU B CA 1
ATOM 2794 C C . LEU B 1 160 ? 0.101 6.863 -3.662 1 98.25 160 LEU B C 1
ATOM 2796 O O . LEU B 1 160 ? 0.399 6.68 -4.844 1 98.25 160 LEU B O 1
ATOM 2800 N N . TYR B 1 161 ? -1.121 7.098 -3.211 1 96.38 161 TYR B N 1
ATOM 2801 C CA . TYR B 1 161 ? -2.232 7.434 -4.094 1 96.38 161 TYR B CA 1
ATOM 2802 C C . TYR B 1 161 ? -2.662 8.883 -3.898 1 96.38 161 TYR B C 1
ATOM 2804 O O . TYR B 1 161 ? -2.969 9.305 -2.779 1 96.38 161 TYR B O 1
ATOM 2812 N N . SER B 1 162 ? -2.701 9.586 -4.996 1 96.25 162 SER B N 1
ATOM 2813 C CA . SER B 1 162 ? -2.961 11.016 -4.902 1 96.25 162 SER B CA 1
ATOM 2814 C C . SER B 1 162 ? -4.195 11.406 -5.707 1 96.25 162 SER B C 1
ATOM 2816 O O . SER B 1 162 ? -4.391 10.938 -6.828 1 96.25 162 SER B O 1
ATOM 2818 N N . GLU B 1 163 ? -4.984 12.289 -5.078 1 92.69 163 GLU B N 1
ATOM 2819 C CA . GLU B 1 163 ? -6.027 12.961 -5.848 1 92.69 163 GLU B CA 1
ATOM 2820 C C . GLU B 1 163 ? -5.426 13.914 -6.875 1 92.69 163 GLU B C 1
ATOM 2822 O O . GLU B 1 163 ? -4.332 14.445 -6.672 1 92.69 163 GLU B O 1
ATOM 2827 N N . PRO B 1 164 ? -6.156 14.133 -7.918 1 92.06 164 PRO B N 1
ATOM 2828 C CA . PRO B 1 164 ? -5.621 14.977 -8.992 1 92.06 164 PRO B CA 1
ATOM 2829 C C . PRO B 1 164 ? -5.25 16.375 -8.508 1 92.06 164 PRO B C 1
ATOM 2831 O O . PRO B 1 164 ? -4.266 16.953 -8.977 1 92.06 164 PRO B O 1
ATOM 2834 N N . ARG B 1 165 ? -5.922 16.922 -7.586 1 92.19 165 ARG B N 1
ATOM 2835 C CA . ARG B 1 165 ? -5.754 18.312 -7.191 1 92.19 165 ARG B CA 1
ATOM 2836 C C . ARG B 1 165 ? -4.492 18.5 -6.355 1 92.19 165 ARG B C 1
ATOM 2838 O O . ARG B 1 165 ? -4.035 19.625 -6.152 1 92.19 165 ARG B O 1
ATOM 2845 N N . VAL B 1 166 ? -3.916 17.406 -5.918 1 94.31 166 VAL B N 1
ATOM 2846 C CA . VAL B 1 166 ? -2.779 17.594 -5.023 1 94.31 166 VAL B CA 1
ATOM 2847 C C . VAL B 1 166 ? -1.543 16.922 -5.613 1 94.31 166 VAL B C 1
ATOM 2849 O O . VAL B 1 166 ? -0.532 16.75 -4.926 1 94.31 166 VAL B O 1
ATOM 2852 N N . LEU B 1 167 ? -1.554 16.641 -6.836 1 95.06 167 LEU B N 1
ATOM 2853 C CA . LEU B 1 167 ? -0.384 16.078 -7.504 1 95.06 167 LEU B CA 1
ATOM 2854 C C . LEU B 1 167 ? 0.8 17.031 -7.418 1 95.06 167 LEU B C 1
ATOM 2856 O O . LEU B 1 167 ? 1.944 16.609 -7.262 1 95.06 167 LEU B O 1
ATOM 2860 N N . GLY B 1 168 ? 0.482 18.25 -7.598 1 95.19 168 GLY B N 1
ATOM 2861 C CA . GLY B 1 168 ? 1.504 19.281 -7.57 1 95.19 168 GLY B CA 1
ATOM 2862 C C . GLY B 1 168 ? 2.24 19.359 -6.246 1 95.19 168 GLY B C 1
ATOM 2863 O O . GLY B 1 168 ? 3.383 19.812 -6.191 1 95.19 168 GLY B O 1
ATOM 2864 N N . PHE B 1 169 ? 1.637 18.938 -5.219 1 96.94 169 PHE B N 1
ATOM 2865 C CA . PHE B 1 169 ? 2.262 18.906 -3.9 1 96.94 169 PHE B CA 1
ATOM 2866 C C . PHE B 1 169 ? 3.342 17.844 -3.832 1 96.94 169 PHE B C 1
ATOM 2868 O O . PHE B 1 169 ? 4.402 18.062 -3.242 1 96.94 169 PHE B O 1
ATOM 2875 N N . TYR B 1 170 ? 3.135 16.734 -4.465 1 97.56 170 TYR B N 1
ATOM 2876 C CA . TYR B 1 170 ? 3.99 15.562 -4.273 1 97.56 170 TYR B CA 1
ATOM 2877 C C . TYR B 1 170 ? 5.152 15.57 -5.262 1 97.56 170 TYR B C 1
ATOM 2879 O O . TYR B 1 170 ? 6.219 15.023 -4.977 1 97.56 170 TYR B O 1
ATOM 2887 N N . ARG B 1 171 ? 5.012 16.219 -6.379 1 95.88 171 ARG B N 1
ATOM 2888 C CA . ARG B 1 171 ? 6.023 16.172 -7.434 1 95.88 171 ARG B CA 1
ATOM 2889 C C . ARG B 1 171 ? 7.348 16.75 -6.941 1 95.88 171 ARG B C 1
ATOM 2891 O O . ARG B 1 171 ? 8.391 16.109 -7.07 1 95.88 171 ARG B O 1
ATOM 2898 N N . PRO B 1 172 ? 7.316 17.922 -6.359 1 94.62 172 PRO B N 1
ATOM 2899 C CA . PRO B 1 172 ? 8.594 18.469 -5.887 1 94.62 172 PRO B CA 1
ATOM 2900 C C . PRO B 1 172 ? 9.203 17.625 -4.762 1 94.62 172 PRO B C 1
ATOM 2902 O O . PRO B 1 172 ? 10.375 17.812 -4.418 1 94.62 172 PRO B O 1
ATOM 2905 N N . LEU B 1 173 ? 8.477 16.781 -4.164 1 95.94 173 LEU B N 1
ATOM 2906 C CA . LEU B 1 173 ? 8.977 15.922 -3.098 1 95.94 173 LEU B CA 1
ATOM 2907 C C . LEU B 1 173 ? 9.625 14.664 -3.676 1 95.94 173 LEU B C 1
ATOM 2909 O O . LEU B 1 173 ? 10.117 13.82 -2.932 1 95.94 173 LEU B O 1
ATOM 2913 N N . GLY B 1 174 ? 9.547 14.492 -5.004 1 95.56 174 GLY B N 1
ATOM 2914 C CA . GLY B 1 174 ? 10.234 13.383 -5.648 1 95.56 174 GLY B CA 1
ATOM 2915 C C . GLY B 1 174 ? 9.297 12.281 -6.102 1 95.56 174 GLY B C 1
ATOM 2916 O O . GLY B 1 174 ? 9.75 11.219 -6.543 1 95.56 174 GLY B O 1
ATOM 2917 N N . PHE B 1 175 ? 8.023 12.578 -6.004 1 97.25 175 PHE B N 1
ATOM 2918 C CA . PHE B 1 175 ? 7.062 11.578 -6.449 1 97.25 175 PHE B CA 1
ATOM 2919 C C . PHE B 1 175 ? 6.672 11.812 -7.906 1 97.25 175 PHE B C 1
ATOM 2921 O O . PHE B 1 175 ? 6.504 12.953 -8.328 1 97.25 175 PHE B O 1
ATOM 2928 N N . VAL B 1 176 ? 6.508 10.664 -8.602 1 95.81 176 VAL B N 1
ATOM 2929 C CA . VAL B 1 176 ? 6.152 10.711 -10.016 1 95.81 176 VAL B CA 1
ATOM 2930 C C . VAL B 1 176 ? 4.91 9.859 -10.266 1 95.81 176 VAL B C 1
ATOM 2932 O O . VAL B 1 176 ? 4.793 8.75 -9.742 1 95.81 176 VAL B O 1
ATOM 2935 N N . ALA B 1 177 ? 4.078 10.453 -11.039 1 91.88 177 ALA B N 1
ATOM 2936 C CA . ALA B 1 177 ? 2.867 9.711 -11.391 1 91.88 177 ALA B CA 1
ATOM 2937 C C . ALA B 1 177 ? 3.135 8.719 -12.516 1 91.88 177 ALA B C 1
ATOM 2939 O O . ALA B 1 177 ? 3.85 9.039 -13.477 1 91.88 177 ALA B O 1
ATOM 2940 N N . ASP B 1 178 ? 2.611 7.48 -12.391 1 84.75 178 ASP B N 1
ATOM 2941 C CA . ASP B 1 178 ? 2.557 6.43 -13.398 1 84.75 178 ASP B CA 1
ATOM 2942 C C . ASP B 1 178 ? 3.93 6.207 -14.031 1 84.75 178 ASP B C 1
ATOM 2944 O O . ASP B 1 178 ? 4.059 6.18 -15.258 1 84.75 178 ASP B O 1
ATOM 2948 N N . PRO B 1 179 ? 4.914 5.996 -13.18 1 85.44 179 PRO B N 1
ATOM 2949 C CA . PRO B 1 179 ? 6.215 5.719 -13.797 1 85.44 179 PRO B CA 1
ATOM 2950 C C . PRO B 1 179 ? 6.191 4.477 -14.688 1 85.44 179 PRO B C 1
ATOM 2952 O O . PRO B 1 179 ? 5.625 3.451 -14.305 1 85.44 179 PRO B O 1
ATOM 2955 N N . ASP B 1 180 ? 6.723 4.625 -15.93 1 87.81 180 ASP B N 1
ATOM 2956 C CA . ASP B 1 180 ? 6.824 3.531 -16.891 1 87.81 180 ASP B CA 1
ATOM 2957 C C . ASP B 1 180 ? 5.445 2.959 -17.219 1 87.81 180 ASP B C 1
ATOM 2959 O O . ASP B 1 180 ? 5.32 1.772 -17.531 1 87.81 180 ASP B O 1
ATOM 2963 N N . GLY B 1 181 ? 4.449 3.711 -17 1 89.5 181 GLY B N 1
ATOM 2964 C CA . GLY B 1 181 ? 3.098 3.303 -17.344 1 89.5 181 GLY B CA 1
ATOM 2965 C C . GLY B 1 181 ? 2.406 2.52 -16.25 1 89.5 181 GLY B C 1
ATOM 2966 O O . GLY B 1 181 ? 1.271 2.07 -16.422 1 89.5 181 GLY B O 1
ATOM 2967 N N . ILE B 1 182 ? 3.086 2.357 -15.211 1 92.19 182 ILE B N 1
ATOM 2968 C CA . ILE B 1 182 ? 2.484 1.652 -14.086 1 92.19 182 ILE B CA 1
ATOM 2969 C C . ILE B 1 182 ? 1.269 2.426 -13.578 1 92.19 182 ILE B C 1
ATOM 2971 O O . ILE B 1 182 ? 1.317 3.65 -13.445 1 92.19 182 ILE B O 1
ATOM 2975 N N . ARG B 1 183 ? 0.161 1.659 -13.312 1 94.81 183 ARG B N 1
ATOM 2976 C CA . ARG B 1 183 ? -1.076 2.291 -12.867 1 94.81 183 ARG B CA 1
ATOM 2977 C C . ARG B 1 183 ? -1.475 1.795 -11.484 1 94.81 183 ARG B C 1
ATOM 2979 O O . ARG B 1 183 ? -1.357 0.604 -11.188 1 94.81 183 ARG B O 1
ATOM 2986 N N . GLY B 1 184 ? -1.844 2.758 -10.703 1 95.88 184 GLY B N 1
ATOM 2987 C CA . GLY B 1 184 ? -2.562 2.365 -9.5 1 95.88 184 GLY B CA 1
ATOM 2988 C C . GLY B 1 184 ? -3.975 1.888 -9.773 1 95.88 184 GLY B C 1
ATOM 2989 O O . GLY B 1 184 ? -4.703 2.506 -10.555 1 95.88 184 GLY B O 1
ATOM 2990 N N . MET B 1 185 ? -4.32 0.712 -9.227 1 97 185 MET B N 1
ATOM 2991 C CA . MET B 1 185 ? -5.68 0.196 -9.359 1 97 185 MET B CA 1
ATOM 2992 C C . MET B 1 185 ? -6.312 -0.02 -7.988 1 97 185 MET B C 1
ATOM 2994 O O . MET B 1 185 ? -5.617 -0.34 -7.023 1 97 185 MET B O 1
ATOM 2998 N N . VAL B 1 186 ? -7.621 0.195 -7.973 1 97.5 186 VAL B N 1
ATOM 2999 C CA . VAL B 1 186 ? -8.367 0.051 -6.727 1 97.5 186 VAL B CA 1
ATOM 3000 C C . VAL B 1 186 ? -9.531 -0.918 -6.926 1 97.5 186 VAL B C 1
ATOM 3002 O O . VAL B 1 186 ? -10.211 -0.872 -7.953 1 97.5 186 VAL B O 1
ATOM 3005 N N . TYR B 1 187 ? -9.648 -1.791 -5.922 1 97.25 187 TYR B N 1
ATOM 3006 C CA . TYR B 1 187 ? -10.766 -2.729 -5.961 1 97.25 187 TYR B CA 1
ATOM 3007 C C . TYR B 1 187 ? -12.094 -2 -5.793 1 97.25 187 TYR B C 1
ATOM 3009 O O . TYR B 1 187 ? -12.25 -1.196 -4.871 1 97.25 187 TYR B O 1
ATOM 3017 N N . SER B 1 188 ? -12.984 -2.166 -6.812 1 89.44 188 SER B N 1
ATOM 3018 C CA . SER B 1 188 ? -14.289 -1.519 -6.793 1 89.44 188 SER B CA 1
ATOM 3019 C C . SER B 1 188 ? -15.414 -2.541 -6.922 1 89.44 188 SER B C 1
ATOM 3021 O O . SER B 1 188 ? -15.375 -3.41 -7.793 1 89.44 188 SER B O 1
ATOM 3023 N N . ARG B 1 189 ? -16.125 -2.861 -6.039 1 69.06 189 ARG B N 1
ATOM 3024 C CA . ARG B 1 189 ? -17.234 -3.807 -6.176 1 69.06 189 ARG B CA 1
ATOM 3025 C C . ARG B 1 189 ? -18.359 -3.207 -7 1 69.06 189 ARG B C 1
ATOM 3027 O O . ARG B 1 189 ? -18.828 -2.1 -6.719 1 69.06 189 ARG B O 1
ATOM 3034 N N . LYS B 1 190 ? -18.203 -3.197 -8.32 1 56.06 190 LYS B N 1
ATOM 3035 C CA . LYS B 1 190 ? -19.359 -2.725 -9.055 1 56.06 190 LYS B CA 1
ATOM 3036 C C . LYS B 1 190 ? -20.656 -3.291 -8.469 1 56.06 190 LYS B C 1
ATOM 3038 O O . LYS B 1 190 ? -20.719 -4.473 -8.117 1 56.06 190 LYS B O 1
ATOM 3043 N N . LYS B 1 191 ? -21.562 -2.41 -8.055 1 48.12 191 LYS B N 1
ATOM 3044 C CA . LYS B 1 191 ? -22.969 -2.846 -8.055 1 48.12 191 LYS B CA 1
ATOM 3045 C C . LYS B 1 191 ? -23.328 -3.545 -9.359 1 48.12 191 LYS B C 1
ATOM 3047 O O . LYS B 1 191 ? -23.141 -2.984 -10.438 1 48.12 191 LYS B O 1
ATOM 3052 N N . LYS B 1 192 ? -23.078 -4.812 -9.562 1 38.28 192 LYS B N 1
ATOM 3053 C CA . LYS B 1 192 ? -23.797 -5.414 -10.68 1 38.28 192 LYS B CA 1
ATOM 3054 C C . LYS B 1 192 ? -25.172 -4.777 -10.859 1 38.28 192 LYS B C 1
ATOM 3056 O O . LYS B 1 192 ? -26.031 -4.867 -9.969 1 38.28 192 LYS B O 1
ATOM 3061 N N . LYS B 1 193 ? -25.234 -3.576 -11.422 1 38.59 193 LYS B N 1
ATOM 3062 C CA . LYS B 1 193 ? -26.578 -3.234 -11.867 1 38.59 193 LYS B CA 1
ATOM 3063 C C . LYS B 1 193 ? -27.219 -4.402 -12.609 1 38.59 193 LYS B C 1
ATOM 3065 O O . LYS B 1 193 ? -26.609 -5.004 -13.492 1 38.59 193 LYS B O 1
ATOM 3070 N N . ASN B 1 194 ? -28 -5.066 -11.867 1 32.22 194 ASN B N 1
ATOM 3071 C CA . ASN B 1 194 ? -29 -5.895 -12.539 1 32.22 194 ASN B CA 1
ATOM 3072 C C . ASN B 1 194 ? -29.359 -5.328 -13.914 1 32.22 194 ASN B C 1
ATOM 3074 O O . ASN B 1 194 ? -29.891 -4.219 -14.008 1 32.22 194 ASN B O 1
ATOM 3078 N N . ARG B 1 195 ? -28.609 -5.625 -14.859 1 26.16 195 ARG B N 1
ATOM 3079 C CA . ARG B 1 195 ? -29.406 -5.523 -16.078 1 26.16 195 ARG B CA 1
ATOM 3080 C C . ARG B 1 195 ? -30.594 -6.496 -16.031 1 26.16 195 ARG B C 1
ATOM 3082 O O . ARG B 1 195 ? -30.453 -7.625 -15.555 1 26.16 195 ARG B O 1
#

pLDDT: mean 80.98, std 28.15, range [23.7, 98.94]